Protein AF-A0A9D1ZC44-F1 (afdb_monomer)

Structure (mmCIF, N/CA/C/O backbone):
data_AF-A0A9D1ZC44-F1
#
_entry.id   AF-A0A9D1ZC44-F1
#
loop_
_atom_site.group_PDB
_atom_site.id
_atom_site.type_symbol
_atom_site.label_atom_id
_atom_site.label_alt_id
_atom_site.label_comp_id
_atom_site.label_asym_id
_atom_site.label_entity_id
_atom_site.label_seq_id
_atom_site.pdbx_PDB_ins_code
_atom_site.Cartn_x
_atom_site.Cartn_y
_atom_site.Cartn_z
_atom_site.occupancy
_atom_site.B_iso_or_equiv
_atom_site.auth_seq_id
_atom_site.auth_comp_id
_atom_site.auth_asym_id
_atom_site.auth_atom_id
_atom_site.pdbx_PDB_model_num
ATOM 1 N N . MET A 1 1 ? -9.351 -34.880 -20.993 1.00 79.56 1 MET A N 1
ATOM 2 C CA . MET A 1 1 ? -8.544 -33.933 -20.160 1.00 79.56 1 MET A CA 1
ATOM 3 C C . MET A 1 1 ? -7.163 -33.807 -20.804 1.00 79.56 1 MET A C 1
ATOM 5 O O . MET A 1 1 ? -6.711 -34.788 -21.368 1.00 79.56 1 MET A O 1
ATOM 9 N N . TYR A 1 2 ? -6.476 -32.658 -20.773 1.00 88.94 2 TYR A N 1
ATOM 10 C CA . TYR A 1 2 ? -5.166 -32.520 -21.441 1.00 88.94 2 TYR A CA 1
ATOM 11 C C . TYR A 1 2 ? -4.009 -32.463 -20.439 1.00 88.94 2 TYR A C 1
ATOM 13 O O . TYR A 1 2 ? -4.065 -31.714 -19.465 1.00 88.94 2 TYR A O 1
ATOM 21 N N . LYS A 1 3 ? -2.940 -33.225 -20.696 1.00 92.38 3 LYS A N 1
ATOM 22 C CA . LYS A 1 3 ? -1.699 -33.232 -19.908 1.00 92.38 3 LYS A CA 1
ATOM 23 C C . LYS A 1 3 ? -0.533 -32.719 -20.749 1.00 92.38 3 LYS A C 1
ATOM 25 O O . LYS A 1 3 ? -0.271 -33.252 -21.821 1.00 92.38 3 LYS A O 1
ATOM 30 N N . VAL A 1 4 ? 0.198 -31.719 -20.262 1.00 93.06 4 VAL A N 1
ATOM 31 C CA . VAL A 1 4 ? 1.414 -31.226 -20.932 1.00 93.06 4 VAL A CA 1
ATOM 32 C C . VAL A 1 4 ? 2.517 -32.283 -20.851 1.00 93.06 4 VAL A C 1
ATOM 34 O O . VAL A 1 4 ? 2.802 -32.794 -19.769 1.00 93.06 4 VAL A O 1
ATOM 37 N N . VAL A 1 5 ? 3.113 -32.616 -21.998 1.00 93.56 5 VAL A N 1
ATOM 38 C CA . VAL A 1 5 ? 4.186 -33.618 -22.127 1.00 93.56 5 VAL A CA 1
ATOM 39 C C . VAL A 1 5 ? 5.537 -32.938 -22.308 1.00 93.56 5 VAL A C 1
ATOM 41 O O . VAL A 1 5 ? 6.498 -33.291 -21.638 1.00 93.56 5 VAL A O 1
ATOM 44 N N . CYS A 1 6 ? 5.596 -31.928 -23.174 1.00 93.31 6 CYS A N 1
ATOM 45 C CA . CYS A 1 6 ? 6.798 -31.145 -23.424 1.00 93.31 6 CYS A CA 1
ATOM 46 C C . CYS A 1 6 ? 6.420 -29.667 -23.536 1.00 93.31 6 CYS A C 1
ATOM 48 O O . CYS A 1 6 ? 5.380 -29.334 -24.112 1.00 93.31 6 CYS A O 1
ATOM 50 N N . ARG A 1 7 ? 7.244 -28.778 -22.977 1.00 94.25 7 ARG A N 1
ATOM 51 C CA . ARG A 1 7 ? 7.040 -27.331 -23.052 1.00 94.25 7 ARG A CA 1
ATOM 52 C C . ARG A 1 7 ? 8.376 -26.603 -23.145 1.00 94.25 7 ARG A C 1
ATOM 54 O O . ARG A 1 7 ? 9.274 -26.847 -22.344 1.00 94.25 7 ARG A O 1
ATOM 61 N N . LYS A 1 8 ? 8.452 -25.678 -24.096 1.00 94.12 8 LYS A N 1
ATOM 62 C CA . LYS A 1 8 ? 9.508 -24.685 -24.269 1.00 94.12 8 LYS A CA 1
ATOM 63 C C . LYS A 1 8 ? 8.918 -23.291 -24.113 1.00 94.12 8 LYS A C 1
ATOM 65 O O . LYS A 1 8 ? 7.892 -22.979 -24.716 1.00 94.12 8 LYS A O 1
ATOM 70 N N . ASP A 1 9 ? 9.547 -22.464 -23.290 1.00 91.62 9 ASP A N 1
ATOM 71 C CA . ASP A 1 9 ? 9.059 -21.128 -22.944 1.00 91.62 9 ASP A CA 1
ATOM 72 C C . ASP A 1 9 ? 10.204 -20.118 -23.032 1.00 91.62 9 ASP A C 1
ATOM 74 O O . ASP A 1 9 ? 11.248 -20.282 -22.399 1.00 91.62 9 ASP A O 1
ATOM 78 N N . ALA A 1 10 ? 10.021 -19.071 -23.835 1.00 86.56 10 ALA A N 1
ATOM 79 C CA . ALA A 1 10 ? 11.028 -18.040 -24.057 1.00 86.56 10 ALA A CA 1
ATOM 80 C C . ALA A 1 10 ? 11.369 -17.250 -22.781 1.00 86.56 10 ALA A C 1
ATOM 82 O O . ALA A 1 10 ? 12.441 -16.647 -22.714 1.00 86.56 10 ALA A O 1
ATOM 83 N N . ALA A 1 11 ? 10.492 -17.254 -21.771 1.00 81.50 11 ALA A N 1
ATOM 84 C CA . ALA A 1 11 ? 10.757 -16.636 -20.475 1.00 81.50 11 ALA A CA 1
ATOM 85 C C . ALA A 1 11 ? 11.584 -17.531 -19.530 1.00 81.50 11 ALA A C 1
ATOM 87 O O . ALA A 1 11 ? 12.124 -17.029 -18.543 1.00 81.50 11 ALA A O 1
ATOM 88 N N . VAL A 1 12 ? 11.707 -18.836 -19.812 1.00 82.00 12 VAL A N 1
ATOM 89 C CA . VAL A 1 12 ? 12.347 -19.814 -18.921 1.00 82.00 12 VAL A CA 1
ATOM 90 C C . VAL A 1 12 ? 13.758 -20.158 -19.395 1.00 82.00 12 VAL A C 1
ATOM 92 O O . VAL A 1 12 ? 14.003 -20.598 -20.521 1.00 82.00 12 VAL A O 1
ATOM 95 N N . GLN A 1 13 ? 14.724 -19.999 -18.492 1.00 70.06 13 GLN A N 1
ATOM 96 C CA . GLN A 1 13 ? 16.124 -20.297 -18.766 1.00 70.06 13 GLN A CA 1
ATOM 97 C C . GLN A 1 13 ? 16.342 -21.790 -19.072 1.00 70.06 13 GLN A C 1
ATOM 99 O O . GLN A 1 13 ? 15.927 -22.654 -18.311 1.00 70.06 13 GLN A O 1
ATOM 104 N N . GLY A 1 14 ? 17.039 -22.088 -20.175 1.00 75.69 14 GLY A N 1
ATOM 105 C CA . GLY A 1 14 ? 17.366 -23.465 -20.586 1.00 75.69 14 GLY A CA 1
ATOM 106 C C . GLY A 1 14 ? 16.250 -24.193 -21.347 1.00 75.69 14 GLY A C 1
ATOM 107 O O . GLY A 1 14 ? 16.489 -25.275 -21.867 1.00 75.69 14 GLY A O 1
ATOM 108 N N . SER A 1 15 ? 15.071 -23.576 -21.467 1.00 83.00 15 SER A N 1
ATOM 109 C CA . SER A 1 15 ? 13.890 -24.118 -22.156 1.00 83.00 15 SER A CA 1
ATOM 110 C C . SER A 1 15 ? 13.420 -23.213 -23.313 1.00 83.00 15 SER A C 1
ATOM 112 O O . SER A 1 15 ? 12.390 -23.456 -23.932 1.00 83.00 15 SER A O 1
ATOM 114 N N . ALA A 1 16 ? 14.170 -22.155 -23.635 1.00 86.94 16 ALA A N 1
ATOM 115 C CA . ALA A 1 16 ? 13.773 -21.189 -24.653 1.00 86.94 16 ALA A CA 1
ATOM 116 C C . ALA A 1 16 ? 13.763 -21.802 -26.072 1.00 86.94 16 ALA A C 1
ATOM 118 O O . ALA A 1 16 ? 14.741 -22.447 -26.467 1.00 86.94 16 ALA A O 1
ATOM 119 N N . PRO A 1 17 ? 12.707 -21.558 -26.873 1.00 92.38 17 PRO A N 1
ATOM 120 C CA . PRO A 1 17 ? 12.708 -21.880 -28.294 1.00 92.38 17 PRO A CA 1
ATOM 121 C C . PRO A 1 17 ? 13.888 -21.228 -29.025 1.00 92.38 17 PRO A C 1
ATOM 123 O O . PRO A 1 17 ? 14.288 -20.101 -28.718 1.00 92.38 17 PRO A O 1
ATOM 126 N N . ARG A 1 18 ? 14.437 -21.934 -30.017 1.00 91.88 18 ARG A N 1
ATOM 127 C CA . ARG A 1 18 ? 15.482 -21.380 -30.886 1.00 91.88 18 ARG A CA 1
ATOM 128 C C . ARG A 1 18 ? 14.878 -20.395 -31.888 1.00 91.88 18 ARG A C 1
ATOM 130 O O . ARG A 1 18 ? 13.711 -20.491 -32.256 1.00 91.88 18 ARG A O 1
ATOM 137 N N . TRP A 1 19 ? 15.699 -19.467 -32.347 1.00 92.94 19 TRP A N 1
ATOM 138 C CA . TRP A 1 19 ? 15.350 -18.404 -33.274 1.00 92.94 19 TRP A CA 1
ATOM 139 C C . TRP A 1 19 ? 16.518 -18.146 -34.225 1.00 92.94 19 TRP A C 1
ATOM 141 O O . TRP A 1 19 ? 17.682 -18.227 -33.838 1.00 92.94 19 TRP A O 1
ATOM 151 N N . GLU A 1 20 ? 16.212 -17.854 -35.482 1.00 92.62 20 GLU A N 1
ATOM 152 C CA . GLU A 1 20 ? 17.216 -17.480 -36.473 1.00 92.62 20 GLU A CA 1
ATOM 153 C C . GLU A 1 20 ? 17.344 -15.961 -36.537 1.00 92.62 20 GLU A C 1
ATOM 155 O O . GLU A 1 20 ? 16.341 -15.249 -36.590 1.00 92.62 20 GLU A O 1
ATOM 160 N N . GLN A 1 21 ? 18.581 -15.465 -36.549 1.00 89.88 21 GLN A N 1
ATOM 161 C CA . GLN A 1 21 ? 18.855 -14.035 -36.577 1.00 89.88 21 GLN A CA 1
ATOM 162 C C . GLN A 1 21 ? 18.161 -13.337 -37.752 1.00 89.88 21 GLN A C 1
ATOM 164 O O . GLN A 1 21 ? 18.339 -13.695 -38.912 1.00 89.88 21 GLN A O 1
ATOM 169 N N . GLY A 1 22 ? 17.379 -12.305 -37.432 1.00 88.69 22 GLY A N 1
ATOM 170 C CA . GLY A 1 22 ? 16.618 -11.528 -38.409 1.00 88.69 22 GLY A CA 1
ATOM 171 C C . GLY A 1 22 ? 15.253 -12.120 -38.767 1.00 88.69 22 GLY A C 1
ATOM 172 O O . GLY A 1 22 ? 14.518 -11.479 -39.513 1.00 88.69 22 GLY A O 1
ATOM 173 N N . CYS A 1 23 ? 14.875 -13.285 -38.224 1.00 94.44 23 CYS A N 1
ATOM 174 C CA . CYS A 1 23 ? 13.540 -13.839 -38.430 1.00 94.44 23 CYS A CA 1
ATOM 175 C C . CYS A 1 23 ? 12.464 -12.918 -37.812 1.00 94.44 23 CYS A C 1
ATOM 177 O O . CYS A 1 23 ? 12.518 -12.644 -36.607 1.00 94.44 23 CYS A O 1
ATOM 179 N N . PRO A 1 24 ? 11.453 -12.472 -38.585 1.00 96.12 24 PRO A N 1
ATOM 180 C CA . PRO A 1 24 ? 10.388 -11.598 -38.083 1.00 96.12 24 PRO A CA 1
ATOM 181 C C . PRO A 1 24 ? 9.487 -12.239 -37.017 1.00 96.12 24 PRO A C 1
ATOM 183 O O . PRO A 1 24 ? 8.773 -11.526 -36.312 1.00 96.12 24 PRO A O 1
ATOM 186 N N . LEU A 1 25 ? 9.507 -13.570 -36.894 1.00 95.75 25 LEU A N 1
ATOM 187 C CA . LEU A 1 25 ? 8.715 -14.326 -35.928 1.00 95.75 25 LEU A CA 1
ATOM 188 C C . LEU A 1 25 ? 9.567 -14.819 -34.763 1.00 95.75 25 LEU A C 1
ATOM 190 O O . LEU A 1 25 ? 10.586 -15.480 -34.951 1.00 95.75 25 LEU A O 1
ATOM 194 N N . GLN A 1 26 ? 9.085 -14.577 -33.550 1.00 95.44 26 GLN A N 1
ATOM 195 C CA . GLN A 1 26 ? 9.601 -15.184 -32.331 1.00 95.44 26 GLN A CA 1
ATOM 196 C C . GLN A 1 26 ? 8.598 -16.201 -31.795 1.00 95.44 26 GLN A C 1
ATOM 198 O O . GLN A 1 26 ? 7.435 -15.876 -31.575 1.00 95.44 26 GLN A O 1
ATOM 203 N N . ILE A 1 27 ? 9.061 -17.409 -31.492 1.00 95.56 27 ILE A N 1
ATOM 204 C CA . ILE A 1 27 ? 8.258 -18.403 -30.778 1.00 95.56 27 ILE A CA 1
ATOM 205 C C . ILE A 1 27 ? 8.350 -18.083 -29.286 1.00 95.56 27 ILE A C 1
ATOM 207 O O . ILE A 1 27 ? 9.430 -18.141 -28.700 1.00 95.56 27 ILE A O 1
ATOM 211 N N . GLN A 1 28 ? 7.228 -17.692 -28.683 1.00 93.81 28 GLN A N 1
ATOM 212 C CA . GLN A 1 28 ? 7.158 -17.369 -27.258 1.00 93.81 28 GLN A CA 1
ATOM 213 C C . GLN A 1 28 ? 6.969 -18.627 -26.416 1.00 93.81 28 GLN A C 1
ATOM 215 O O . GLN A 1 28 ? 7.648 -18.805 -25.410 1.00 93.81 28 GLN A O 1
ATOM 220 N N . ILE A 1 29 ? 6.047 -19.492 -26.834 1.00 95.12 29 ILE A N 1
ATOM 221 C CA . ILE A 1 29 ? 5.723 -20.744 -26.152 1.00 95.12 29 ILE A CA 1
ATOM 222 C C . ILE A 1 29 ? 5.579 -21.818 -27.222 1.00 95.12 29 ILE A C 1
ATOM 224 O O . ILE A 1 29 ? 4.944 -21.585 -28.247 1.00 95.12 29 ILE A O 1
ATOM 228 N N . LEU A 1 30 ? 6.139 -22.991 -26.969 1.00 96.19 30 LEU A N 1
ATOM 229 C CA . LEU A 1 30 ? 5.923 -24.206 -27.742 1.00 96.19 30 LEU A CA 1
ATOM 230 C C . LEU A 1 30 ? 5.567 -25.320 -26.765 1.00 96.19 30 LEU A C 1
ATOM 232 O O . LEU A 1 30 ? 6.255 -25.519 -25.768 1.00 96.19 30 LEU A O 1
ATOM 236 N N . GLN A 1 31 ? 4.484 -26.034 -27.026 1.00 95.62 31 GLN A N 1
ATOM 237 C CA . GLN A 1 31 ? 3.961 -27.047 -26.128 1.00 95.62 31 GLN A CA 1
ATOM 238 C C . GLN A 1 31 ? 3.427 -28.236 -26.915 1.00 95.62 31 GLN A C 1
ATOM 240 O O . GLN A 1 31 ? 2.758 -28.067 -27.931 1.00 95.6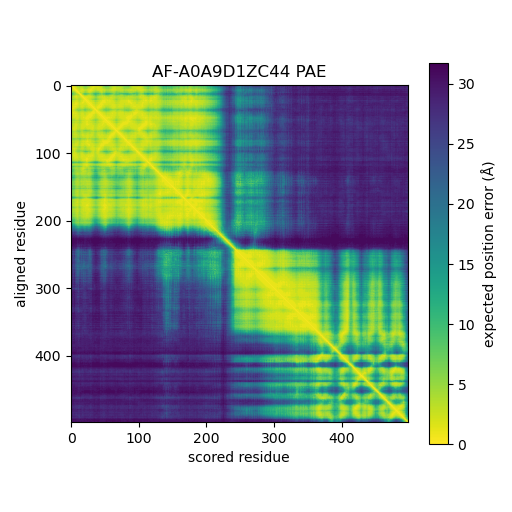2 31 GLN A O 1
ATOM 245 N N . ILE A 1 32 ? 3.664 -29.434 -26.389 1.00 96.00 32 ILE A N 1
ATOM 246 C CA . ILE A 1 32 ? 2.941 -30.639 -26.776 1.00 96.00 32 ILE A CA 1
ATOM 247 C C . ILE A 1 32 ? 2.113 -31.098 -25.584 1.00 96.00 32 ILE A C 1
ATOM 249 O O . ILE A 1 32 ? 2.640 -31.322 -24.489 1.00 96.00 32 ILE A O 1
ATOM 253 N N . SER A 1 33 ? 0.808 -31.226 -25.796 1.00 95.50 33 SER A N 1
ATOM 254 C CA . SER A 1 33 ? -0.135 -31.770 -24.824 1.00 95.50 33 SER A CA 1
ATOM 255 C C . SER A 1 33 ? -0.698 -33.103 -25.310 1.00 95.50 33 SER A C 1
ATOM 257 O O . SER A 1 33 ? -0.796 -33.348 -26.506 1.00 95.50 33 SER A O 1
ATOM 259 N N . ARG A 1 34 ? -1.033 -33.986 -24.372 1.00 95.81 34 ARG A N 1
ATOM 260 C CA . ARG A 1 34 ? -1.673 -35.277 -24.617 1.00 95.81 34 ARG A CA 1
ATOM 261 C C . ARG A 1 34 ? -3.100 -35.232 -24.107 1.00 95.81 34 ARG A C 1
ATOM 263 O O . ARG A 1 34 ? -3.305 -34.906 -22.936 1.00 95.81 34 ARG A O 1
ATOM 270 N N . ASP A 1 35 ? -4.055 -35.612 -24.938 1.00 94.62 35 ASP A N 1
ATOM 271 C CA . ASP A 1 35 ? -5.395 -35.934 -24.462 1.00 94.62 35 ASP A CA 1
ATOM 272 C C . ASP A 1 35 ? -5.370 -37.266 -23.699 1.00 94.62 35 ASP A C 1
ATOM 274 O O . ASP A 1 35 ? -4.924 -38.294 -24.208 1.00 94.62 35 ASP A O 1
ATOM 278 N N . THR A 1 36 ? -5.822 -37.249 -22.450 1.00 91.69 36 THR A N 1
ATOM 279 C CA . THR A 1 36 ? -5.801 -38.408 -21.555 1.00 91.69 36 THR A CA 1
ATOM 280 C C . THR A 1 36 ? -6.753 -39.521 -21.975 1.00 91.69 36 THR A C 1
ATOM 282 O O . THR A 1 36 ? -6.546 -40.656 -21.561 1.00 91.69 36 THR A O 1
ATOM 285 N N . GLU A 1 37 ? -7.788 -39.214 -22.757 1.00 92.12 37 GLU A N 1
ATOM 286 C CA . GLU A 1 37 ? -8.777 -40.204 -23.196 1.00 92.12 37 GLU A CA 1
ATOM 287 C C . GLU A 1 37 ? -8.337 -40.878 -24.496 1.00 92.12 37 GLU A C 1
ATOM 289 O O . GLU A 1 37 ? -8.193 -42.099 -24.554 1.00 92.12 37 GLU A O 1
ATOM 294 N N . SER A 1 38 ? -8.047 -40.089 -25.534 1.00 92.31 38 SER A N 1
ATOM 295 C CA . SER A 1 38 ? -7.648 -40.625 -26.841 1.00 92.31 38 SER A CA 1
ATOM 296 C C . SER A 1 38 ? -6.164 -41.011 -26.937 1.00 92.31 38 SER A C 1
ATOM 298 O O . SER A 1 38 ? -5.780 -41.757 -27.848 1.00 92.31 38 SER A O 1
ATOM 300 N N . SER A 1 39 ? -5.322 -40.532 -26.011 1.00 91.75 39 SER A N 1
ATOM 301 C CA . SER A 1 39 ? -3.849 -40.564 -26.086 1.00 91.75 39 SER A CA 1
ATOM 302 C C . SER A 1 39 ? -3.255 -39.818 -27.289 1.00 91.75 39 SER A C 1
ATOM 304 O O . SER A 1 39 ? -2.084 -40.020 -27.619 1.00 91.75 39 SER A O 1
ATOM 306 N N . GLU A 1 40 ? -4.041 -38.969 -27.950 1.00 95.56 40 GLU A N 1
ATOM 307 C CA . GLU A 1 40 ? -3.595 -38.128 -29.060 1.00 95.56 40 GLU A CA 1
ATOM 308 C C . GLU A 1 40 ? -2.759 -36.945 -28.558 1.00 95.56 40 GLU A C 1
ATOM 310 O O . GLU A 1 40 ? -3.017 -36.378 -27.493 1.00 95.56 40 GLU A O 1
ATOM 315 N N . LEU A 1 41 ? -1.714 -36.611 -29.310 1.00 95.56 41 LEU A N 1
ATOM 316 C CA . LEU A 1 41 ? -0.796 -35.518 -29.031 1.00 95.56 41 LEU A CA 1
ATOM 317 C C . LEU A 1 41 ? -1.141 -34.306 -29.894 1.00 95.56 41 LEU A C 1
ATOM 319 O O . LEU A 1 41 ? -1.368 -34.428 -31.098 1.00 95.56 41 LEU A O 1
ATOM 323 N N . PHE A 1 42 ? -1.094 -33.128 -29.284 1.00 95.56 42 PHE A N 1
ATOM 324 C CA . PHE A 1 42 ? -1.375 -31.855 -29.930 1.00 95.56 42 PHE A CA 1
ATOM 325 C C . PHE A 1 42 ? -0.214 -30.887 -29.739 1.00 95.56 42 PHE A C 1
ATOM 327 O O . PHE A 1 42 ? 0.154 -30.559 -28.608 1.00 95.56 42 PHE A O 1
ATOM 334 N N . LEU A 1 43 ? 0.332 -30.399 -30.851 1.00 96.25 43 LEU A N 1
ATOM 335 C CA . LEU A 1 43 ? 1.289 -29.302 -30.876 1.00 96.25 43 LEU A CA 1
ATOM 336 C C . LEU A 1 43 ? 0.544 -27.971 -30.813 1.00 96.25 43 LEU A C 1
ATOM 338 O O . LEU A 1 43 ? -0.377 -27.712 -31.587 1.00 96.25 43 LEU A O 1
ATOM 342 N N . GLN A 1 44 ? 0.974 -27.117 -29.896 1.00 95.81 44 GLN A N 1
ATOM 343 C CA . GLN A 1 44 ? 0.444 -25.782 -29.662 1.00 95.81 44 GLN A CA 1
ATOM 344 C C . GLN A 1 44 ? 1.623 -24.819 -29.560 1.00 95.81 44 GLN A C 1
ATOM 346 O O . GLN A 1 44 ? 2.628 -25.127 -28.917 1.00 95.81 44 GLN A O 1
ATOM 351 N N . ALA A 1 45 ? 1.517 -23.643 -30.166 1.00 96.44 45 ALA A N 1
ATOM 352 C CA . ALA A 1 45 ? 2.548 -22.625 -30.026 1.00 96.44 45 ALA A CA 1
ATOM 353 C C . ALA A 1 45 ? 1.942 -21.228 -29.988 1.00 96.44 45 ALA A C 1
ATOM 355 O O . ALA A 1 45 ? 0.937 -20.968 -30.640 1.00 96.44 45 ALA A O 1
ATOM 356 N N . ARG A 1 46 ? 2.601 -20.333 -29.258 1.00 97.12 46 ARG A N 1
ATOM 357 C CA . ARG A 1 46 ? 2.359 -18.894 -29.302 1.00 97.12 46 ARG A CA 1
ATOM 358 C C . ARG A 1 46 ? 3.527 -18.237 -30.002 1.00 97.12 46 ARG A C 1
ATOM 360 O O . ARG A 1 46 ? 4.669 -18.378 -29.555 1.00 97.12 46 ARG A O 1
ATOM 367 N N . ILE A 1 47 ? 3.247 -17.495 -31.059 1.00 96.62 47 ILE A N 1
ATOM 368 C CA . ILE A 1 47 ? 4.247 -16.740 -31.810 1.00 96.62 47 ILE A CA 1
ATOM 369 C C . ILE A 1 47 ? 4.001 -15.240 -31.656 1.00 96.62 47 ILE A C 1
ATOM 371 O O . ILE A 1 47 ? 2.879 -14.807 -31.412 1.00 96.62 47 ILE A O 1
ATOM 375 N N . ARG A 1 48 ? 5.060 -14.445 -31.791 1.00 97.00 48 ARG A N 1
ATOM 376 C CA . ARG A 1 48 ? 5.021 -12.982 -31.809 1.00 97.00 48 ARG A CA 1
ATOM 377 C C . ARG A 1 48 ? 5.654 -12.469 -33.089 1.00 97.00 48 ARG A C 1
ATOM 379 O O . ARG A 1 48 ? 6.757 -12.893 -33.439 1.00 97.00 48 ARG A O 1
ATOM 386 N N . ASN A 1 49 ? 5.011 -11.498 -33.720 1.00 97.38 49 ASN A N 1
ATOM 387 C CA . ASN A 1 49 ? 5.642 -10.680 -34.743 1.00 97.38 49 ASN A CA 1
ATOM 388 C C . ASN A 1 49 ? 6.563 -9.652 -34.071 1.00 97.38 49 ASN A C 1
ATOM 390 O O . ASN A 1 49 ? 6.099 -8.691 -33.464 1.00 97.38 49 ASN A O 1
ATOM 394 N N . ILE A 1 50 ? 7.876 -9.856 -34.152 1.00 96.50 50 ILE A N 1
ATOM 395 C CA . ILE A 1 50 ? 8.877 -8.964 -33.542 1.00 96.50 50 ILE A CA 1
ATOM 396 C C . ILE A 1 50 ? 9.393 -7.893 -34.509 1.00 96.50 50 ILE A C 1
ATOM 398 O O . ILE A 1 50 ? 10.336 -7.165 -34.182 1.00 96.50 50 ILE A O 1
ATOM 402 N N . SER A 1 51 ? 8.790 -7.791 -35.693 1.00 95.94 51 SER A N 1
ATOM 403 C CA . SER A 1 51 ? 9.159 -6.832 -36.732 1.00 95.94 51 SER A CA 1
ATOM 404 C C . SER A 1 51 ? 8.241 -5.608 -36.770 1.00 95.94 51 SER A C 1
ATOM 406 O O . SER A 1 51 ? 7.297 -5.502 -35.988 1.00 95.94 51 SER A O 1
ATOM 408 N N . ASP A 1 52 ? 8.530 -4.654 -37.651 1.00 94.69 52 ASP A N 1
ATOM 409 C CA . ASP A 1 52 ? 7.758 -3.427 -37.875 1.00 94.69 52 ASP A CA 1
ATOM 410 C C . ASP A 1 52 ? 6.679 -3.548 -38.968 1.00 94.69 52 ASP A C 1
ATOM 412 O O . ASP A 1 52 ? 6.009 -2.559 -39.257 1.00 94.69 52 ASP A O 1
ATOM 416 N N . ARG A 1 53 ? 6.497 -4.733 -39.565 1.00 95.94 53 ARG A N 1
ATOM 417 C CA . ARG A 1 53 ? 5.532 -4.972 -40.648 1.00 95.94 53 ARG A CA 1
ATOM 418 C C . ARG A 1 53 ? 4.595 -6.118 -40.323 1.00 95.94 53 ARG A C 1
ATOM 420 O O . ARG A 1 53 ? 5.001 -7.091 -39.686 1.00 95.94 53 ARG A O 1
ATOM 427 N N . ASP A 1 54 ? 3.379 -6.031 -40.837 1.00 96.50 54 ASP A N 1
ATOM 428 C CA . ASP A 1 54 ? 2.386 -7.092 -40.719 1.00 96.50 54 ASP A CA 1
ATOM 429 C C . ASP A 1 54 ? 2.841 -8.342 -41.479 1.00 96.50 54 ASP A C 1
ATOM 431 O O . ASP A 1 54 ? 3.499 -8.265 -42.524 1.00 96.50 54 ASP A O 1
ATOM 435 N N . ILE A 1 55 ? 2.529 -9.502 -40.913 1.00 97.88 55 ILE A N 1
ATOM 436 C CA . ILE A 1 55 ? 2.865 -10.799 -41.487 1.00 97.88 55 ILE A CA 1
ATOM 437 C C . ILE A 1 55 ? 1.601 -11.374 -42.114 1.00 97.88 55 ILE A C 1
ATOM 439 O O . ILE A 1 55 ? 0.664 -11.732 -41.404 1.00 97.88 55 ILE A O 1
ATOM 443 N N . ALA A 1 56 ? 1.607 -11.482 -43.441 1.00 97.00 56 ALA A N 1
ATOM 444 C CA . ALA A 1 56 ? 0.485 -12.020 -44.206 1.00 97.00 56 ALA A CA 1
ATOM 445 C C . ALA A 1 56 ? 0.469 -13.553 -44.179 1.00 97.00 56 ALA A C 1
ATOM 447 O O . ALA A 1 56 ? -0.580 -14.157 -44.028 1.00 97.00 56 ALA A O 1
ATOM 448 N N . ALA A 1 57 ? 1.643 -14.184 -44.265 1.00 97.00 57 ALA A N 1
ATOM 449 C CA . ALA A 1 57 ? 1.773 -15.636 -44.304 1.00 97.00 57 ALA A CA 1
ATOM 450 C C . ALA A 1 57 ? 3.097 -16.093 -43.692 1.00 97.00 57 ALA A C 1
ATOM 452 O O . ALA A 1 57 ? 4.099 -15.369 -43.710 1.00 97.00 57 ALA A O 1
ATOM 453 N N . TYR A 1 58 ? 3.143 -17.323 -43.191 1.00 97.69 58 TYR A N 1
ATOM 454 C CA . TYR A 1 58 ? 4.387 -17.948 -42.758 1.00 97.69 58 TYR A CA 1
ATOM 455 C C . TYR A 1 58 ? 4.341 -19.470 -42.860 1.00 97.69 58 TYR A C 1
ATOM 457 O O . TYR A 1 58 ? 3.290 -20.110 -42.822 1.00 97.69 58 TYR A O 1
ATOM 465 N N . ARG A 1 59 ? 5.533 -20.057 -42.950 1.00 97.69 59 ARG A N 1
ATOM 466 C CA . ARG A 1 59 ? 5.739 -21.502 -42.933 1.00 97.69 59 ARG A CA 1
ATOM 467 C C . ARG A 1 59 ? 6.720 -21.862 -41.832 1.00 97.69 59 ARG A C 1
ATOM 469 O O . ARG A 1 59 ? 7.821 -21.311 -41.785 1.00 97.69 59 ARG A O 1
ATOM 476 N N . LEU A 1 60 ? 6.326 -22.788 -40.970 1.00 96.81 60 LEU A N 1
ATOM 477 C CA . LEU A 1 60 ? 7.125 -23.314 -39.870 1.00 96.81 60 LEU A CA 1
ATOM 478 C C . LEU A 1 60 ? 7.344 -24.817 -40.053 1.00 96.81 60 LEU A C 1
ATOM 480 O O . LEU A 1 60 ? 6.513 -25.511 -40.643 1.00 96.81 60 LEU A O 1
ATOM 484 N N . THR A 1 61 ? 8.427 -25.317 -39.477 1.00 95.81 61 THR A N 1
ATOM 485 C CA . THR A 1 61 ? 8.692 -26.747 -39.334 1.00 95.81 61 THR A CA 1
ATOM 486 C C . THR A 1 61 ? 8.769 -27.085 -37.860 1.00 95.81 61 THR A C 1
ATOM 488 O O . THR A 1 61 ? 9.558 -26.484 -37.129 1.00 95.81 61 THR A O 1
ATOM 491 N N . ALA A 1 62 ? 7.947 -28.040 -37.440 1.00 95.94 62 ALA A N 1
ATOM 492 C CA . ALA A 1 62 ? 8.016 -28.660 -36.132 1.00 95.94 62 ALA A CA 1
ATOM 493 C C . ALA A 1 62 ? 8.733 -30.008 -36.243 1.00 95.94 62 ALA A C 1
ATOM 495 O O . ALA A 1 62 ? 8.307 -30.865 -37.012 1.00 95.94 62 ALA A O 1
ATOM 496 N N . GLU A 1 63 ? 9.790 -30.197 -35.468 1.00 95.56 63 GLU A N 1
ATOM 497 C CA . GLU A 1 63 ? 10.454 -31.482 -35.268 1.00 95.56 63 GLU A CA 1
ATOM 498 C C . GLU A 1 63 ? 10.076 -32.003 -33.876 1.00 95.56 63 GLU A C 1
ATOM 500 O O . GLU A 1 63 ? 10.187 -31.281 -32.880 1.00 95.56 63 GLU A O 1
ATOM 505 N N . ILE A 1 64 ? 9.590 -33.239 -33.802 1.00 95.31 64 ILE A N 1
ATOM 506 C CA . ILE A 1 64 ? 9.223 -33.914 -32.556 1.00 95.31 64 ILE A CA 1
ATOM 507 C C . ILE A 1 64 ? 10.166 -35.089 -32.385 1.00 95.31 64 ILE A C 1
ATOM 509 O O . ILE A 1 64 ? 10.239 -35.951 -33.253 1.00 95.31 64 ILE A O 1
ATOM 513 N N . THR A 1 65 ? 10.897 -35.104 -31.275 1.00 95.50 65 THR A N 1
ATOM 514 C CA . THR A 1 65 ? 11.785 -36.209 -30.916 1.00 95.50 65 THR A CA 1
ATOM 515 C C . THR A 1 65 ? 11.070 -37.100 -29.907 1.00 95.50 65 THR A C 1
ATOM 517 O O . THR A 1 65 ? 10.581 -36.623 -28.878 1.00 95.50 65 THR A O 1
ATOM 520 N N . HIS A 1 66 ? 10.992 -38.391 -30.210 1.00 93.00 66 HIS A N 1
ATOM 521 C CA . HIS A 1 66 ? 10.412 -39.408 -29.337 1.00 93.00 66 HIS A CA 1
ATOM 522 C C . HIS A 1 66 ? 11.453 -39.935 -28.337 1.00 93.00 66 HIS A C 1
ATOM 524 O O . HIS A 1 66 ? 12.645 -39.632 -28.433 1.00 93.00 66 HIS A O 1
ATOM 530 N N . ASP A 1 67 ? 11.027 -40.719 -27.345 1.00 90.38 67 ASP A N 1
ATOM 531 C CA . ASP A 1 67 ? 11.946 -41.248 -26.318 1.00 90.38 67 ASP A CA 1
ATOM 532 C C . ASP A 1 67 ? 12.978 -42.238 -26.887 1.00 90.38 67 ASP A C 1
ATOM 534 O O . ASP A 1 67 ? 14.044 -42.433 -26.305 1.00 90.38 67 ASP A O 1
ATOM 538 N N . ASP A 1 68 ? 12.689 -42.845 -28.039 1.00 91.62 68 ASP A N 1
ATOM 539 C CA . ASP A 1 68 ? 13.593 -43.739 -28.771 1.00 91.62 68 ASP A CA 1
ATOM 540 C C . ASP A 1 68 ? 14.558 -42.996 -29.719 1.00 91.62 68 ASP A C 1
ATOM 542 O O . ASP A 1 68 ? 15.320 -43.627 -30.453 1.00 91.62 68 ASP A O 1
ATOM 546 N N . ASN A 1 69 ? 14.562 -41.657 -29.677 1.00 90.31 69 ASN A N 1
ATOM 547 C CA . ASN A 1 69 ? 15.298 -40.748 -30.563 1.00 90.31 69 ASN A CA 1
ATOM 548 C C . ASN A 1 69 ? 14.859 -40.762 -32.038 1.00 90.31 69 ASN A C 1
ATOM 550 O O . ASN A 1 69 ? 15.534 -40.147 -32.872 1.00 90.31 69 ASN A O 1
ATOM 554 N N . THR A 1 70 ? 13.743 -41.408 -32.385 1.00 92.75 70 THR A N 1
ATOM 555 C CA . THR A 1 70 ? 13.118 -41.192 -33.695 1.00 92.75 70 THR A CA 1
ATOM 556 C C . THR A 1 70 ? 12.541 -39.780 -33.774 1.00 92.75 70 THR A C 1
ATOM 558 O O . THR A 1 70 ? 12.253 -39.145 -32.752 1.00 92.75 70 THR A O 1
ATOM 561 N N . LYS A 1 71 ? 12.439 -39.249 -34.996 1.00 93.75 71 LYS A N 1
ATOM 562 C CA . LYS A 1 71 ? 12.036 -37.865 -35.242 1.00 93.75 71 LYS A CA 1
ATOM 563 C C . LYS A 1 71 ? 10.949 -37.784 -36.294 1.00 93.75 71 LYS A C 1
ATOM 565 O O . LYS A 1 71 ? 11.178 -38.179 -37.436 1.00 93.75 71 LYS A O 1
ATOM 570 N N . ASP A 1 72 ? 9.841 -37.162 -35.923 1.00 93.75 72 ASP A N 1
ATOM 571 C CA . ASP A 1 72 ? 8.772 -36.798 -36.842 1.00 93.75 72 ASP A CA 1
ATOM 572 C C . ASP A 1 72 ? 8.850 -35.310 -37.181 1.00 93.75 72 ASP A C 1
ATOM 574 O O . ASP A 1 72 ? 9.123 -34.461 -36.330 1.00 93.75 72 ASP A O 1
ATOM 578 N N . THR A 1 73 ? 8.615 -34.981 -38.451 1.00 94.75 73 THR A N 1
ATOM 579 C CA . THR A 1 73 ? 8.657 -33.603 -38.949 1.00 94.75 73 THR A CA 1
ATOM 580 C C . THR A 1 73 ? 7.301 -33.199 -39.507 1.00 94.75 73 THR A C 1
ATOM 582 O O . THR A 1 73 ? 6.769 -33.842 -40.411 1.00 94.75 73 THR A O 1
ATOM 585 N N . PHE A 1 74 ? 6.770 -32.082 -39.020 1.00 93.88 74 PHE A N 1
ATOM 586 C CA . PHE A 1 74 ? 5.491 -31.527 -39.440 1.00 93.88 74 PHE A CA 1
ATOM 587 C C . PHE A 1 74 ? 5.687 -30.125 -39.999 1.00 93.88 74 PHE A C 1
ATOM 589 O O . PHE A 1 74 ? 6.257 -29.251 -39.349 1.00 93.88 74 PHE A O 1
ATOM 596 N N . VAL A 1 75 ? 5.156 -29.882 -41.194 1.00 94.94 75 VAL A N 1
ATOM 597 C CA . VAL A 1 75 ? 5.113 -28.536 -41.772 1.00 94.94 75 VAL A CA 1
ATOM 598 C C . VAL A 1 75 ? 3.810 -27.863 -41.364 1.00 94.94 75 VAL A C 1
ATOM 600 O O . VAL A 1 75 ? 2.730 -28.458 -41.432 1.00 94.94 75 VAL A O 1
ATOM 603 N N . ILE A 1 76 ? 3.906 -26.622 -40.907 1.00 95.31 76 ILE A N 1
ATOM 604 C CA . ILE A 1 76 ? 2.773 -25.765 -40.571 1.00 95.31 76 ILE A CA 1
ATOM 605 C C . ILE A 1 76 ? 2.823 -24.587 -41.530 1.00 95.31 76 ILE A C 1
ATOM 607 O O . ILE A 1 76 ? 3.791 -23.833 -41.539 1.00 95.31 76 ILE A O 1
ATOM 611 N N . GLU A 1 77 ? 1.793 -24.451 -42.350 1.00 95.69 77 GLU A N 1
ATOM 612 C CA . GLU A 1 77 ? 1.667 -23.374 -43.319 1.00 95.69 77 GLU A CA 1
ATOM 613 C C . GLU A 1 77 ? 0.415 -22.570 -42.994 1.00 95.69 77 GLU A C 1
ATOM 615 O O . GLU A 1 77 ? -0.671 -23.133 -42.861 1.00 95.69 77 GLU A O 1
ATOM 620 N N . VAL A 1 78 ? 0.599 -21.265 -42.824 1.00 95.25 78 VAL A N 1
ATOM 621 C CA . VAL A 1 78 ? -0.464 -20.305 -42.540 1.00 95.25 78 VAL A CA 1
ATOM 622 C C . VAL A 1 78 ? -0.408 -19.257 -43.640 1.00 95.25 78 VAL A C 1
ATOM 624 O O . VAL A 1 78 ? 0.589 -18.546 -43.755 1.00 95.25 78 VAL A O 1
ATOM 627 N N . LEU A 1 79 ? -1.443 -19.225 -44.481 1.00 92.56 79 LEU A N 1
ATOM 628 C CA . LEU A 1 79 ? -1.507 -18.371 -45.672 1.00 92.56 79 LEU A CA 1
ATOM 629 C C . LEU A 1 79 ? -2.188 -17.024 -45.408 1.00 92.56 79 LEU A C 1
ATOM 631 O O . LEU A 1 79 ? -1.808 -16.045 -46.035 1.00 92.56 79 LEU A O 1
ATOM 635 N N . ASP A 1 80 ? -3.118 -16.989 -44.450 1.00 91.19 80 ASP A N 1
ATOM 636 C CA . ASP A 1 80 ? -3.878 -15.801 -44.041 1.00 91.19 80 ASP A CA 1
ATOM 637 C C . ASP A 1 80 ? -3.620 -15.539 -42.551 1.00 91.19 80 ASP A C 1
ATOM 639 O O . ASP A 1 80 ? -4.484 -15.684 -41.686 1.00 91.19 80 ASP A O 1
ATOM 643 N N . ALA A 1 81 ? -2.354 -15.295 -42.219 1.00 92.81 81 ALA A N 1
ATOM 644 C CA . ALA A 1 81 ? -1.934 -15.071 -40.843 1.00 92.81 81 ALA A CA 1
ATOM 645 C C . ALA A 1 81 ? -2.462 -13.745 -40.290 1.00 92.81 81 ALA A C 1
ATOM 647 O O . ALA A 1 81 ? -2.743 -13.688 -39.091 1.00 92.81 81 ALA A O 1
ATOM 648 N N . ASP A 1 82 ? -2.523 -12.715 -41.146 1.00 93.81 82 ASP A N 1
ATOM 649 C CA . ASP A 1 82 ? -2.920 -11.334 -40.843 1.00 93.81 82 ASP A CA 1
ATOM 650 C C . ASP A 1 82 ? -2.394 -10.838 -39.488 1.00 93.81 82 ASP A C 1
ATOM 652 O O . ASP A 1 82 ? -3.109 -10.209 -38.713 1.00 93.81 82 ASP A O 1
ATOM 656 N N . LEU A 1 83 ? -1.134 -11.165 -39.172 1.00 96.69 83 LEU A N 1
ATOM 657 C CA . LEU A 1 83 ? -0.547 -10.954 -37.853 1.00 96.69 83 LEU A CA 1
ATOM 658 C C . LEU A 1 83 ? 0.108 -9.565 -37.775 1.00 96.69 83 LEU A C 1
ATOM 660 O O . LEU A 1 83 ? 1.197 -9.380 -38.345 1.00 96.69 83 LEU A O 1
ATOM 664 N N . PRO A 1 84 ? -0.480 -8.599 -37.040 1.00 97.31 84 PRO A N 1
ATOM 665 C CA . PRO A 1 84 ? 0.014 -7.230 -37.043 1.00 97.31 84 PRO A CA 1
ATOM 666 C C . PRO A 1 84 ? 1.390 -7.082 -36.388 1.00 97.31 84 PRO A C 1
ATOM 668 O O . PRO A 1 84 ? 1.819 -7.900 -35.564 1.00 97.31 84 PRO A O 1
ATOM 671 N N . ALA A 1 85 ? 2.098 -6.011 -36.736 1.00 96.31 85 ALA A N 1
ATOM 672 C CA . ALA A 1 85 ? 3.415 -5.698 -36.189 1.00 96.31 85 ALA A CA 1
ATOM 673 C C . ALA A 1 85 ? 3.415 -5.573 -34.650 1.00 96.31 85 ALA A C 1
ATOM 675 O O . ALA A 1 85 ? 2.923 -4.600 -34.084 1.00 96.31 85 ALA A O 1
ATOM 676 N N . GLY A 1 86 ? 4.103 -6.485 -33.961 1.00 95.44 86 GLY A N 1
ATOM 677 C CA . GLY A 1 86 ? 4.226 -6.498 -32.498 1.00 95.44 86 GLY A CA 1
ATOM 678 C C . GLY A 1 86 ? 3.263 -7.443 -31.779 1.00 95.44 86 GLY A C 1
ATOM 679 O O . GLY A 1 86 ? 3.501 -7.758 -30.609 1.00 95.44 86 GLY A O 1
ATOM 680 N N . GLU A 1 87 ? 2.233 -7.923 -32.473 1.00 97.12 87 GLU A N 1
ATOM 681 C CA . GLU A 1 87 ? 1.172 -8.750 -31.904 1.00 97.12 87 GLU A CA 1
ATOM 682 C C . GLU A 1 87 ? 1.553 -10.229 -31.796 1.00 97.12 87 GLU A C 1
ATOM 684 O O . GLU A 1 87 ? 2.561 -10.698 -32.345 1.00 97.12 87 GLU A O 1
ATOM 689 N N . THR A 1 88 ? 0.740 -10.967 -31.042 1.00 97.50 88 THR A N 1
ATOM 690 C CA . THR A 1 88 ? 0.882 -12.414 -30.852 1.00 97.50 88 THR A CA 1
ATOM 691 C C . THR A 1 88 ? -0.246 -13.193 -31.501 1.00 97.50 88 THR A C 1
ATOM 693 O O . THR A 1 88 ? -1.391 -12.756 -31.482 1.00 97.50 88 THR A O 1
ATOM 696 N N . GLN A 1 89 ? 0.070 -14.393 -31.981 1.00 96.50 89 GLN A N 1
ATOM 697 C CA . GLN A 1 89 ? -0.896 -15.350 -32.507 1.00 96.50 89 GLN A CA 1
ATOM 698 C C . GLN A 1 89 ? -0.692 -16.706 -31.838 1.00 96.50 89 GLN A C 1
ATOM 700 O O . GLN A 1 89 ? 0.438 -17.195 -31.738 1.00 96.50 89 GLN A O 1
ATOM 705 N N . ASP A 1 90 ? -1.789 -17.313 -31.396 1.00 96.50 90 ASP A N 1
ATOM 706 C CA . ASP A 1 90 ? -1.805 -18.702 -30.948 1.00 96.50 90 ASP A CA 1
ATOM 707 C C . ASP A 1 90 ? -2.098 -19.605 -32.150 1.00 96.50 90 ASP A C 1
ATOM 709 O O . ASP A 1 90 ? -3.089 -19.423 -32.858 1.00 96.50 90 ASP A O 1
ATOM 713 N N . LEU A 1 91 ? -1.224 -20.581 -32.393 1.00 93.69 91 LEU A N 1
ATOM 714 C CA . LEU A 1 91 ? -1.458 -21.612 -33.395 1.00 93.69 91 LEU A CA 1
ATOM 715 C C . LEU A 1 91 ? -2.535 -22.565 -32.885 1.00 93.69 91 LEU A C 1
ATOM 717 O O . LEU A 1 91 ? -2.445 -23.071 -31.760 1.00 93.69 91 LEU A O 1
ATOM 721 N N . SER A 1 92 ? -3.524 -22.851 -33.732 1.00 87.75 92 SER A N 1
ATOM 722 C CA . SER A 1 92 ? -4.536 -23.860 -33.428 1.00 87.75 92 SER A CA 1
ATOM 723 C C . SER A 1 92 ? -3.870 -25.207 -33.114 1.00 87.75 92 SER A C 1
ATOM 725 O O . SER A 1 92 ? -2.895 -25.565 -33.785 1.00 87.75 92 SER A O 1
ATOM 727 N N . PRO A 1 93 ? -4.377 -25.964 -32.120 1.00 92.50 93 PRO A N 1
ATOM 728 C CA . PRO A 1 93 ? -3.818 -27.261 -31.768 1.00 92.50 93 PRO A CA 1
ATOM 729 C C . PRO A 1 93 ? -3.736 -28.167 -32.995 1.00 92.50 93 PRO A C 1
ATOM 731 O O . PRO A 1 93 ? -4.750 -28.461 -33.630 1.00 92.50 93 PRO A O 1
ATOM 734 N N . LYS A 1 94 ? -2.525 -28.606 -33.334 1.00 93.25 94 LYS A N 1
ATOM 735 C CA . LYS A 1 94 ? -2.288 -29.490 -34.473 1.00 93.25 94 LYS A CA 1
ATOM 736 C C . LYS A 1 94 ? -2.040 -30.898 -33.965 1.00 93.25 94 LYS A C 1
ATOM 738 O O . LYS A 1 94 ? -1.107 -31.101 -33.192 1.00 93.25 94 LYS A O 1
ATOM 743 N N . SER A 1 95 ? -2.863 -31.853 -34.393 1.00 93.31 95 SER A N 1
ATOM 744 C CA . SER A 1 95 ? -2.619 -33.264 -34.089 1.00 93.31 95 SER A CA 1
ATOM 745 C C . SER A 1 95 ? -1.289 -33.704 -34.698 1.00 93.31 95 SER A C 1
ATOM 747 O O . SER A 1 95 ? -1.004 -33.425 -35.867 1.00 93.31 95 SER A O 1
ATOM 749 N N . VAL A 1 96 ? -0.477 -34.365 -33.880 1.00 93.19 96 VAL A N 1
ATOM 750 C CA . VAL A 1 96 ? 0.835 -34.914 -34.252 1.00 93.19 96 VAL A CA 1
ATOM 751 C C . VAL A 1 96 ? 0.900 -36.422 -33.996 1.00 93.19 96 VAL A C 1
ATOM 753 O O . VAL A 1 96 ? 1.975 -36.996 -33.869 1.00 93.19 96 VAL A O 1
ATOM 756 N N . GLY A 1 97 ? -0.263 -37.078 -33.932 1.00 90.88 97 GLY A N 1
ATOM 757 C CA . GLY A 1 97 ? -0.376 -38.524 -33.752 1.00 90.88 97 GLY A CA 1
ATOM 758 C C . GLY A 1 97 ? -0.343 -38.966 -32.289 1.00 90.88 97 GLY A C 1
ATOM 759 O O . GLY A 1 97 ? -0.776 -38.247 -31.391 1.00 90.88 97 GLY A O 1
ATOM 760 N N . LYS A 1 98 ? 0.123 -40.193 -32.040 1.00 91.75 98 LYS A N 1
ATOM 761 C CA . LYS A 1 98 ? 0.207 -40.802 -30.702 1.00 91.75 98 LYS A CA 1
ATOM 762 C C . LYS A 1 98 ? 1.639 -41.240 -30.425 1.00 91.75 98 LYS A C 1
ATOM 764 O O . LYS A 1 98 ? 2.335 -41.655 -31.342 1.00 91.75 98 LYS A O 1
ATOM 769 N N . GLY A 1 99 ? 2.053 -41.211 -29.160 1.00 88.56 99 GLY A N 1
ATOM 770 C CA . GLY A 1 99 ? 3.380 -41.677 -28.756 1.00 88.56 99 GLY A CA 1
ATOM 771 C C . GLY A 1 99 ? 3.908 -40.994 -27.498 1.00 88.56 99 GLY A C 1
ATOM 772 O O . GLY A 1 99 ? 3.165 -40.349 -26.743 1.00 88.56 99 GLY A O 1
ATOM 773 N N . THR A 1 100 ? 5.208 -41.144 -27.265 1.00 91.12 100 THR A N 1
ATOM 774 C CA . THR A 1 100 ? 5.951 -40.415 -26.231 1.00 91.12 100 THR A CA 1
ATOM 775 C C . THR A 1 100 ? 6.808 -39.323 -26.858 1.00 91.12 100 THR A C 1
ATOM 777 O O . THR A 1 100 ? 7.116 -39.395 -28.041 1.00 91.12 100 THR A O 1
ATOM 780 N N . VAL A 1 101 ? 7.123 -38.270 -26.107 1.00 93.69 101 VAL A N 1
ATOM 781 C CA . VAL A 1 101 ? 7.851 -37.103 -26.620 1.00 93.69 101 VAL A CA 1
ATOM 782 C C . VAL A 1 101 ? 8.904 -36.710 -25.601 1.00 93.69 101 VAL A C 1
ATOM 784 O O . VAL A 1 101 ? 8.553 -36.403 -24.461 1.00 93.69 101 VAL A O 1
ATOM 787 N N . SER A 1 102 ? 10.157 -36.672 -26.043 1.00 93.06 102 SER A N 1
ATOM 788 C CA . SER A 1 102 ? 11.310 -36.263 -25.243 1.00 93.06 102 SER A CA 1
ATOM 789 C C . SER A 1 102 ? 11.683 -34.800 -25.492 1.00 93.06 102 SER A C 1
ATOM 791 O O . SER A 1 102 ? 12.008 -34.081 -24.548 1.00 93.06 102 SER A O 1
ATOM 793 N N . ASP A 1 103 ? 11.572 -34.324 -26.737 1.00 93.50 103 ASP A N 1
ATOM 794 C CA . ASP A 1 103 ? 11.823 -32.927 -27.098 1.00 93.50 103 ASP A CA 1
ATOM 795 C C . ASP A 1 103 ? 10.998 -32.473 -28.311 1.00 93.50 103 ASP A C 1
ATOM 797 O O . ASP A 1 103 ? 10.524 -33.278 -29.115 1.00 93.50 103 ASP A O 1
ATOM 801 N N . THR A 1 104 ? 10.844 -31.159 -28.472 1.00 94.69 104 THR A N 1
ATOM 802 C CA . THR A 1 104 ? 10.257 -30.569 -29.679 1.00 94.69 104 THR A CA 1
ATOM 803 C C . THR A 1 104 ? 10.919 -29.256 -30.059 1.00 94.69 104 THR A C 1
ATOM 805 O O . THR A 1 104 ? 11.270 -28.441 -29.205 1.00 94.69 104 THR A O 1
ATOM 808 N N . GLU A 1 105 ? 11.082 -29.018 -31.354 1.00 94.56 105 GLU A N 1
ATOM 809 C CA . GLU A 1 105 ? 11.615 -27.773 -31.890 1.00 94.56 105 GLU A CA 1
ATOM 810 C C . GLU A 1 105 ? 10.698 -27.229 -32.973 1.00 94.56 105 GLU A C 1
ATOM 812 O O . GLU A 1 105 ? 10.218 -27.967 -33.822 1.00 94.56 105 GLU A O 1
ATOM 817 N N . LEU A 1 106 ? 10.473 -25.920 -32.950 1.00 95.31 106 LEU A N 1
ATOM 818 C CA . LEU A 1 106 ? 9.714 -25.207 -33.965 1.00 95.31 106 LEU A CA 1
ATOM 819 C C . LEU A 1 106 ? 10.631 -24.140 -34.552 1.00 95.31 106 LEU A C 1
ATOM 821 O O . LEU A 1 106 ? 11.294 -23.417 -33.808 1.00 95.31 106 LEU A O 1
ATOM 825 N N . VAL A 1 107 ? 10.709 -24.067 -35.876 1.00 94.62 107 VAL A N 1
ATOM 826 C CA . VAL A 1 107 ? 11.571 -23.116 -36.589 1.00 94.62 107 VAL A CA 1
ATOM 827 C C . VAL A 1 107 ? 10.825 -22.534 -37.783 1.00 94.62 107 VAL A C 1
ATOM 829 O O . VAL A 1 107 ? 10.023 -23.220 -38.414 1.00 94.62 107 VAL A O 1
ATOM 832 N N . ALA A 1 108 ? 11.067 -21.264 -38.096 1.00 96.25 108 ALA A N 1
ATOM 833 C CA . ALA A 1 108 ? 10.473 -20.623 -39.264 1.00 96.25 108 ALA A CA 1
ATOM 834 C C . ALA A 1 108 ? 11.287 -20.937 -40.524 1.00 96.25 108 ALA A C 1
ATOM 836 O O . ALA A 1 108 ? 12.504 -20.798 -40.520 1.00 96.25 108 ALA A O 1
ATOM 837 N N . LEU A 1 109 ? 10.610 -21.320 -41.607 1.00 96.25 109 LEU A N 1
ATOM 838 C CA . LEU A 1 109 ? 11.208 -21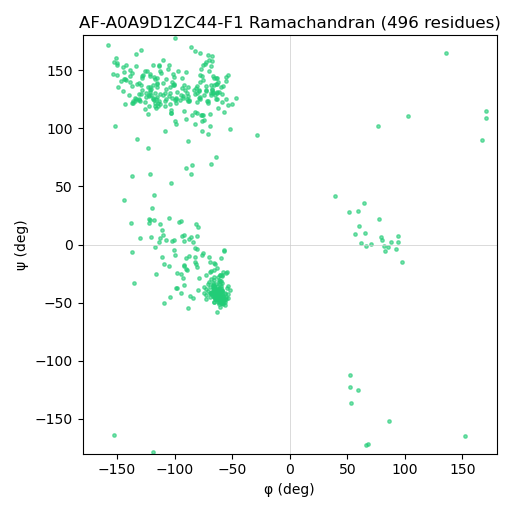.504 -42.932 1.00 96.25 109 LEU A CA 1
ATOM 839 C C . LEU A 1 109 ? 11.065 -20.252 -43.797 1.00 96.25 109 LEU A C 1
ATOM 841 O O . LEU A 1 109 ? 11.992 -19.876 -44.515 1.00 96.25 109 LEU A O 1
ATOM 845 N N . SER A 1 110 ? 9.893 -19.619 -43.753 1.00 97.44 110 SER A N 1
ATOM 846 C CA . SER A 1 110 ? 9.627 -18.383 -44.486 1.00 97.44 110 SER A CA 1
ATOM 847 C C . SER A 1 110 ? 8.554 -17.543 -43.811 1.00 97.44 110 SER A C 1
ATOM 849 O O . SER A 1 110 ? 7.609 -18.094 -43.247 1.00 97.44 110 SER A O 1
ATOM 851 N N . VAL A 1 111 ? 8.677 -16.221 -43.916 1.00 97.69 111 VAL A N 1
ATOM 852 C CA . VAL A 1 111 ? 7.720 -15.243 -43.383 1.00 97.69 111 VAL A CA 1
ATOM 853 C C . VAL A 1 111 ? 7.493 -14.152 -44.427 1.00 97.69 111 VAL A C 1
ATOM 855 O O . VAL A 1 111 ? 8.448 -13.501 -44.851 1.00 97.69 111 VAL A O 1
ATOM 858 N N . GLN A 1 112 ? 6.248 -13.961 -44.855 1.00 97.25 112 GLN A N 1
ATOM 859 C CA . GLN A 1 112 ? 5.854 -12.964 -45.848 1.00 97.25 112 GLN A CA 1
ATOM 860 C C . GLN A 1 112 ? 5.381 -11.676 -45.170 1.00 97.25 112 GLN A C 1
ATOM 862 O O . GLN A 1 112 ? 4.503 -11.704 -44.310 1.00 97.25 112 GLN A O 1
ATOM 867 N N . GLN A 1 113 ? 5.952 -10.549 -45.590 1.00 94.62 113 GLN A N 1
ATOM 868 C CA . GLN A 1 113 ? 5.702 -9.212 -45.057 1.00 94.62 113 GLN A CA 1
ATOM 869 C C . GLN A 1 113 ? 5.472 -8.231 -46.213 1.00 94.62 113 GLN A C 1
ATOM 871 O O . GLN A 1 113 ? 6.421 -7.650 -46.755 1.00 94.62 113 GLN A O 1
ATOM 876 N N . GLY A 1 114 ? 4.212 -8.075 -46.623 1.00 87.00 114 GLY A N 1
ATOM 877 C CA . GLY A 1 114 ? 3.867 -7.406 -47.879 1.00 87.00 114 GLY A CA 1
ATOM 878 C C . GLY A 1 114 ? 4.515 -8.117 -49.073 1.00 87.00 114 GLY A C 1
ATOM 879 O O . GLY A 1 114 ? 4.382 -9.333 -49.219 1.00 87.00 114 GLY A O 1
ATOM 880 N N . ASP A 1 115 ? 5.275 -7.370 -49.876 1.00 87.81 115 ASP A N 1
ATOM 881 C CA . ASP A 1 115 ? 5.981 -7.895 -51.057 1.00 87.81 115 ASP A CA 1
ATOM 882 C C . ASP A 1 115 ? 7.323 -8.575 -50.725 1.00 87.81 115 ASP A C 1
ATOM 884 O O . ASP A 1 115 ? 7.940 -9.214 -51.579 1.00 87.81 115 ASP A O 1
ATOM 888 N N . ALA A 1 116 ? 7.811 -8.437 -49.488 1.00 93.12 116 ALA A N 1
ATOM 889 C CA . ALA A 1 116 ? 9.063 -9.042 -49.050 1.00 93.12 116 ALA A CA 1
ATOM 890 C C . ALA A 1 116 ? 8.811 -10.407 -48.401 1.00 93.12 116 ALA A C 1
ATOM 892 O O . ALA A 1 116 ? 7.841 -10.601 -47.673 1.00 93.12 116 ALA A O 1
ATOM 893 N N . THR A 1 117 ? 9.713 -11.365 -48.618 1.00 95.44 117 THR A N 1
ATOM 894 C CA . THR A 1 117 ? 9.682 -12.661 -47.925 1.00 95.44 117 THR A CA 1
ATOM 895 C C . THR A 1 117 ? 11.025 -12.916 -47.264 1.00 95.44 117 THR A C 1
ATOM 897 O O . THR A 1 117 ? 12.038 -13.065 -47.949 1.00 95.44 117 THR A O 1
ATOM 900 N N . TRP A 1 118 ? 11.028 -13.002 -45.936 1.00 96.06 118 TRP A N 1
ATOM 901 C CA . TRP A 1 118 ? 12.159 -13.542 -45.192 1.00 96.06 118 TRP A CA 1
ATOM 902 C C . TRP A 1 118 ? 12.203 -15.062 -45.387 1.00 96.06 118 TRP A C 1
ATOM 904 O O . TRP A 1 118 ? 11.162 -15.723 -45.339 1.00 96.06 118 TRP A O 1
ATOM 914 N N . ARG A 1 119 ? 13.392 -15.624 -45.620 1.00 96.50 119 ARG A N 1
ATOM 915 C CA . ARG A 1 119 ? 13.616 -17.069 -45.767 1.00 96.50 119 ARG A CA 1
ATOM 916 C C . ARG A 1 119 ? 14.774 -17.492 -44.879 1.00 96.50 119 ARG A C 1
ATOM 918 O O . ARG A 1 119 ? 15.782 -16.793 -44.839 1.00 96.50 119 ARG A O 1
ATOM 925 N N . SER A 1 120 ? 14.624 -18.642 -44.234 1.00 93.62 120 SER A N 1
ATOM 926 C CA . SER A 1 120 ? 15.686 -19.255 -43.441 1.00 93.62 120 SER A CA 1
ATOM 927 C C . SER A 1 120 ? 16.913 -19.526 -44.315 1.00 93.62 120 SER A C 1
ATOM 929 O O . SER A 1 120 ? 16.805 -20.101 -45.403 1.00 93.62 120 SER A O 1
ATOM 931 N N . CYS A 1 121 ? 18.076 -19.084 -43.849 1.00 89.75 121 CYS A N 1
ATOM 932 C CA . CYS A 1 121 ? 19.368 -19.266 -44.511 1.00 89.75 121 CYS A CA 1
ATOM 933 C C . CYS A 1 121 ? 20.495 -19.656 -43.542 1.00 89.75 121 CYS A C 1
ATOM 935 O O . CYS A 1 121 ? 21.605 -19.960 -43.980 1.00 89.75 121 CYS A O 1
ATOM 937 N N . ALA A 1 122 ? 20.226 -19.658 -42.237 1.00 88.56 122 ALA A N 1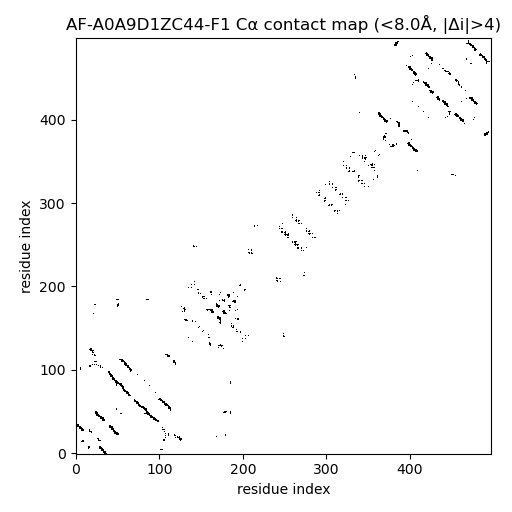
ATOM 938 C CA . ALA A 1 122 ? 21.169 -19.987 -41.180 1.00 88.56 122 ALA A CA 1
ATOM 939 C C . ALA A 1 122 ? 20.553 -20.954 -40.160 1.00 88.56 122 ALA A C 1
ATOM 941 O O . ALA A 1 122 ? 19.344 -21.151 -40.084 1.00 88.56 122 ALA A O 1
ATOM 942 N N . LYS A 1 123 ? 21.404 -21.579 -39.341 1.00 88.69 123 LYS A N 1
ATOM 943 C CA . LYS A 1 123 ? 20.936 -22.465 -38.273 1.00 88.69 123 LYS A CA 1
ATOM 944 C C . LYS A 1 123 ? 20.345 -21.631 -37.123 1.00 88.69 123 LYS A C 1
ATOM 946 O O . LYS A 1 123 ? 21.049 -20.756 -36.618 1.00 88.69 123 LYS A O 1
ATOM 951 N N . PRO A 1 124 ? 19.120 -21.926 -36.648 1.00 89.50 124 PRO A N 1
ATOM 952 C CA . PRO A 1 124 ? 18.543 -21.246 -35.491 1.00 89.50 124 PRO A CA 1
ATOM 953 C C . PRO A 1 124 ? 19.398 -21.427 -34.231 1.00 89.50 124 PRO A C 1
ATOM 955 O O . PRO A 1 124 ? 19.832 -22.539 -33.914 1.00 89.50 124 PRO A O 1
ATOM 958 N N . SER A 1 125 ? 19.598 -20.343 -33.489 1.00 87.31 125 SER A N 1
ATOM 959 C CA . SER A 1 125 ? 20.333 -20.298 -32.220 1.00 87.31 125 SER A CA 1
ATOM 960 C C . SER A 1 125 ? 19.423 -19.833 -31.080 1.00 87.31 125 SER A C 1
ATOM 962 O O . SER A 1 125 ? 18.234 -19.602 -31.268 1.00 87.31 125 SER A O 1
ATOM 964 N N . GLY A 1 126 ? 19.943 -19.701 -29.861 1.00 82.31 126 GLY A N 1
ATOM 965 C CA . GLY A 1 126 ? 19.196 -19.020 -28.799 1.00 82.31 126 GLY A CA 1
ATOM 966 C C . GLY A 1 126 ? 19.095 -17.516 -29.070 1.00 82.31 126 GLY A C 1
ATOM 967 O O . GLY A 1 126 ? 20.016 -16.929 -29.641 1.00 82.31 126 GLY A O 1
ATOM 968 N N . LEU A 1 127 ? 18.006 -16.885 -28.625 1.00 84.19 127 LEU A N 1
ATOM 969 C CA . LEU A 1 127 ? 17.934 -15.425 -28.564 1.00 84.19 127 LEU A CA 1
ATOM 970 C C . LEU A 1 127 ? 18.945 -14.885 -27.538 1.00 84.19 127 LEU A C 1
ATOM 972 O O . LEU A 1 127 ? 19.039 -15.440 -26.434 1.00 84.19 127 LEU A O 1
ATOM 976 N N . PRO A 1 128 ? 19.679 -13.799 -27.850 1.00 85.19 128 PRO A N 1
ATOM 977 C CA . PRO A 1 128 ? 20.548 -13.162 -26.874 1.00 85.19 128 PRO A CA 1
ATOM 978 C C . PRO A 1 128 ? 19.761 -12.725 -25.636 1.00 85.19 128 PRO A C 1
ATOM 980 O O . PRO A 1 128 ? 18.668 -12.166 -25.731 1.00 85.19 128 PRO A O 1
ATOM 983 N N . ARG A 1 129 ? 20.329 -12.978 -24.455 1.00 82.12 129 ARG A N 1
ATOM 984 C CA . ARG A 1 129 ? 19.688 -12.631 -23.182 1.00 82.12 129 ARG A CA 1
ATOM 985 C C . ARG A 1 129 ? 19.719 -11.131 -22.919 1.00 82.12 129 ARG A C 1
ATOM 987 O O . ARG A 1 129 ? 20.639 -10.437 -23.359 1.00 82.12 129 ARG A O 1
ATOM 994 N N . ARG A 1 130 ? 18.761 -10.678 -22.103 1.00 90.75 130 ARG A N 1
ATOM 995 C CA . ARG A 1 130 ? 18.719 -9.331 -21.521 1.00 90.75 130 ARG A CA 1
ATOM 996 C C . ARG A 1 130 ? 20.088 -8.953 -20.947 1.00 90.75 130 ARG A C 1
ATOM 998 O O . ARG A 1 130 ? 20.637 -9.683 -20.128 1.00 90.75 130 ARG A O 1
ATOM 1005 N N . THR A 1 131 ? 20.618 -7.812 -21.377 1.00 92.00 131 THR A N 1
ATOM 1006 C CA . THR A 1 131 ? 21.805 -7.199 -20.769 1.00 92.00 131 THR A CA 1
ATOM 1007 C C . THR A 1 131 ? 21.377 -6.446 -19.522 1.00 92.00 131 THR A C 1
ATOM 1009 O O . THR A 1 131 ? 20.445 -5.644 -19.610 1.00 92.00 131 THR A O 1
ATOM 1012 N N . LEU A 1 132 ? 22.046 -6.668 -18.394 1.00 93.88 132 LEU A N 1
ATOM 1013 C CA . LEU A 1 132 ? 21.855 -5.831 -17.213 1.00 93.88 132 LEU A CA 1
ATOM 1014 C C . LEU A 1 132 ? 22.607 -4.509 -17.388 1.00 93.88 132 LEU A C 1
ATOM 1016 O O . LEU A 1 132 ? 23.707 -4.489 -17.941 1.00 93.88 132 LEU A O 1
ATOM 1020 N N . LEU A 1 133 ? 21.990 -3.413 -16.951 1.00 94.25 133 LEU A N 1
ATOM 1021 C CA . LEU A 1 133 ? 22.659 -2.127 -16.824 1.00 94.25 133 LEU A CA 1
ATOM 1022 C C . LEU A 1 133 ? 23.046 -1.918 -15.362 1.00 94.25 133 LEU A C 1
ATOM 1024 O O . LEU A 1 133 ? 22.196 -1.602 -14.531 1.00 94.25 133 LEU A O 1
ATOM 1028 N N . GLU A 1 134 ? 24.337 -2.050 -15.087 1.00 90.12 134 GLU A N 1
ATOM 1029 C CA . GLU A 1 134 ? 24.911 -1.753 -13.779 1.00 90.12 134 GLU A CA 1
ATOM 1030 C C . GLU A 1 134 ? 25.017 -0.234 -13.597 1.00 90.12 134 GLU A C 1
ATOM 1032 O O . GLU A 1 134 ? 25.802 0.441 -14.268 1.00 90.12 134 GLU A O 1
ATOM 1037 N N . LEU A 1 135 ? 24.207 0.313 -12.692 1.00 86.06 135 LEU A N 1
ATOM 1038 C CA . LEU A 1 135 ? 24.260 1.710 -12.271 1.00 86.06 135 LEU A CA 1
ATOM 1039 C C . LEU A 1 135 ? 24.334 1.777 -10.744 1.00 86.06 135 LEU A C 1
ATOM 1041 O O . LEU A 1 135 ? 23.626 1.016 -10.085 1.00 86.06 135 LEU A O 1
ATOM 1045 N N . PRO A 1 136 ? 25.097 2.728 -10.173 1.00 82.88 136 PRO A N 1
ATOM 1046 C CA . PRO A 1 136 ? 24.965 3.076 -8.763 1.00 82.88 136 PRO A CA 1
ATOM 1047 C C . PRO A 1 136 ? 23.511 3.421 -8.416 1.00 82.88 136 PRO A C 1
ATOM 1049 O O . PRO A 1 136 ? 22.819 4.042 -9.232 1.00 82.88 136 PRO A O 1
ATOM 1052 N N . ASP A 1 137 ? 23.067 3.087 -7.202 1.00 77.25 137 ASP A N 1
ATOM 1053 C CA . ASP A 1 137 ? 21.677 3.279 -6.754 1.00 77.25 137 ASP A CA 1
ATOM 1054 C C . ASP A 1 137 ? 21.172 4.712 -6.973 1.00 77.25 137 ASP A C 1
ATOM 1056 O O . ASP A 1 137 ? 20.052 4.934 -7.437 1.00 77.25 137 ASP A O 1
ATOM 1060 N N . GLU A 1 138 ? 22.036 5.698 -6.737 1.00 73.69 138 GLU A N 1
ATOM 1061 C CA . GLU A 1 138 ? 21.758 7.119 -6.959 1.00 73.69 138 GLU A CA 1
ATOM 1062 C C . GLU A 1 138 ? 21.393 7.430 -8.423 1.00 73.69 138 GLU A C 1
ATOM 1064 O O . GLU A 1 138 ? 20.427 8.142 -8.702 1.00 73.69 138 GLU A O 1
ATOM 1069 N N . LEU A 1 139 ? 22.120 6.851 -9.385 1.00 81.00 139 LEU A N 1
ATOM 1070 C CA . LEU A 1 139 ? 21.868 7.054 -10.816 1.00 81.00 139 LEU A CA 1
ATOM 1071 C C . LEU A 1 139 ? 20.696 6.216 -11.316 1.00 81.00 139 LEU A C 1
ATOM 1073 O O . LEU A 1 139 ? 19.991 6.625 -12.241 1.00 81.00 139 LEU A O 1
ATOM 1077 N N . ARG A 1 140 ? 20.446 5.069 -10.686 1.00 85.19 140 ARG A N 1
ATOM 1078 C CA . ARG A 1 140 ? 19.267 4.243 -10.945 1.00 85.19 140 ARG A CA 1
ATOM 1079 C C . ARG A 1 140 ? 17.976 5.005 -10.621 1.00 85.19 140 ARG A C 1
ATOM 1081 O O . ARG A 1 140 ? 17.012 4.928 -11.384 1.00 85.19 140 ARG A O 1
ATOM 1088 N N . ILE A 1 141 ? 17.966 5.792 -9.546 1.00 76.50 141 ILE A N 1
ATOM 1089 C CA . ILE A 1 141 ? 16.838 6.661 -9.176 1.00 76.50 141 ILE A CA 1
ATOM 1090 C C . ILE A 1 141 ? 16.625 7.766 -10.223 1.00 76.50 141 ILE A C 1
ATOM 1092 O O . ILE A 1 141 ? 15.503 7.952 -10.704 1.00 76.50 141 ILE A O 1
ATOM 1096 N N . ILE A 1 142 ? 17.699 8.440 -10.653 1.00 81.00 142 ILE A N 1
ATOM 1097 C CA . ILE A 1 142 ? 17.631 9.459 -11.716 1.00 81.00 142 ILE A CA 1
ATOM 1098 C C . ILE A 1 142 ? 17.115 8.843 -13.025 1.00 81.00 142 ILE A C 1
ATOM 1100 O O . ILE A 1 142 ? 16.239 9.413 -13.681 1.00 81.00 142 ILE A O 1
ATOM 1104 N N . ARG A 1 143 ? 17.600 7.649 -13.388 1.00 90.75 143 ARG A N 1
ATOM 1105 C CA . ARG A 1 143 ? 17.140 6.908 -14.571 1.00 90.75 143 ARG A CA 1
ATOM 1106 C C . ARG A 1 143 ? 15.646 6.605 -14.494 1.00 90.75 143 ARG A C 1
ATOM 1108 O O . ARG A 1 143 ? 14.938 6.837 -15.473 1.00 90.75 143 ARG A O 1
ATOM 1115 N N . ARG A 1 144 ? 15.150 6.129 -13.345 1.00 89.12 144 ARG A N 1
ATOM 1116 C CA . ARG A 1 144 ? 13.719 5.848 -13.122 1.00 89.12 144 ARG A CA 1
ATOM 1117 C C . ARG A 1 144 ? 12.865 7.087 -13.381 1.00 89.12 144 ARG A C 1
ATOM 1119 O O . ARG A 1 144 ? 11.893 7.008 -14.132 1.00 89.12 144 ARG A O 1
ATOM 1126 N N . TYR A 1 145 ? 13.250 8.223 -12.803 1.00 81.06 145 TYR A N 1
ATOM 1127 C CA . TYR A 1 145 ? 12.551 9.493 -12.999 1.00 81.06 145 TYR A CA 1
ATOM 1128 C C . TYR A 1 145 ? 12.575 9.942 -14.467 1.00 81.06 145 TYR A C 1
ATOM 1130 O O . TYR A 1 145 ? 11.531 10.262 -15.038 1.00 81.06 145 TYR A O 1
ATOM 1138 N N . ALA A 1 146 ? 13.746 9.910 -15.109 1.00 87.88 146 ALA A N 1
ATOM 1139 C CA . ALA A 1 146 ? 13.898 10.318 -16.503 1.00 87.88 146 ALA A CA 1
ATOM 1140 C C . ALA A 1 146 ? 13.065 9.451 -17.464 1.00 87.88 146 ALA A C 1
ATOM 1142 O O . ALA A 1 146 ? 12.456 9.983 -18.391 1.00 87.88 146 ALA A O 1
ATOM 1143 N N . LEU A 1 147 ? 12.973 8.140 -17.212 1.00 91.25 147 LEU A N 1
ATOM 1144 C CA . LEU A 1 147 ? 12.118 7.224 -17.972 1.00 91.25 147 LEU A CA 1
ATOM 1145 C C . LEU A 1 147 ? 10.629 7.572 -17.814 1.00 91.25 147 LEU A C 1
ATOM 1147 O O . LEU A 1 147 ? 9.933 7.676 -18.824 1.00 91.25 147 LEU A O 1
ATOM 1151 N N . ARG A 1 148 ? 10.150 7.807 -16.579 1.00 87.38 148 ARG A N 1
ATOM 1152 C CA . ARG A 1 148 ? 8.758 8.241 -16.325 1.00 87.38 148 ARG A CA 1
ATOM 1153 C C . ARG A 1 148 ? 8.452 9.544 -17.070 1.00 87.38 148 ARG A C 1
ATOM 1155 O O . ARG A 1 148 ? 7.474 9.620 -17.807 1.00 87.38 148 ARG A O 1
ATOM 1162 N N . LYS A 1 149 ? 9.332 10.543 -16.946 1.00 85.81 149 LYS A N 1
ATOM 1163 C CA . LYS A 1 149 ? 9.183 11.849 -17.607 1.00 85.81 149 LYS A CA 1
ATOM 1164 C C . LYS A 1 149 ? 9.172 11.749 -19.135 1.00 85.81 149 LYS A C 1
ATOM 1166 O O . LYS A 1 149 ? 8.492 12.529 -19.792 1.00 85.81 149 LYS A O 1
ATOM 1171 N N . ALA A 1 150 ? 9.902 10.790 -19.698 1.00 89.56 150 ALA A N 1
ATOM 1172 C CA . ALA A 1 150 ? 9.932 10.519 -21.132 1.00 89.56 150 ALA A CA 1
ATOM 1173 C C . ALA A 1 150 ? 8.731 9.685 -21.635 1.00 89.56 150 ALA A C 1
ATOM 1175 O O . ALA A 1 150 ? 8.725 9.275 -22.794 1.00 89.56 150 ALA A O 1
ATOM 1176 N N . GLY A 1 151 ? 7.730 9.414 -20.787 1.00 89.69 151 GLY A N 1
ATOM 1177 C CA . GLY A 1 151 ? 6.518 8.677 -21.159 1.00 89.69 151 GLY A CA 1
ATOM 1178 C C . GLY A 1 151 ? 6.709 7.162 -21.254 1.00 89.69 151 GLY A C 1
ATOM 1179 O O . GLY A 1 151 ? 5.953 6.480 -21.943 1.00 89.69 151 GLY A O 1
ATOM 1180 N N . VAL A 1 152 ? 7.733 6.604 -20.599 1.00 90.81 152 VAL A N 1
ATOM 1181 C CA . VAL A 1 152 ? 7.916 5.149 -20.545 1.00 90.81 152 VAL A CA 1
ATOM 1182 C C . VAL A 1 152 ? 6.934 4.556 -19.537 1.00 90.81 152 VAL A C 1
ATOM 1184 O O . VAL A 1 152 ? 7.098 4.724 -18.335 1.00 90.81 152 VAL A O 1
ATOM 1187 N N . ASN A 1 153 ? 5.946 3.804 -20.022 1.00 80.56 153 ASN A N 1
ATOM 1188 C CA . ASN A 1 153 ? 4.895 3.233 -19.170 1.00 80.56 153 ASN A CA 1
ATOM 1189 C C . ASN A 1 153 ? 5.395 2.072 -18.289 1.00 80.56 153 ASN A C 1
ATOM 1191 O O . ASN A 1 153 ? 5.012 1.947 -17.132 1.00 80.56 153 ASN A O 1
ATOM 1195 N N . GLN A 1 154 ? 6.280 1.212 -18.811 1.00 88.75 154 GLN A N 1
ATOM 1196 C CA . GLN A 1 154 ? 6.740 -0.005 -18.120 1.00 88.75 154 GLN A CA 1
ATOM 1197 C C . GLN A 1 154 ? 8.147 0.159 -17.523 1.00 88.75 154 GLN A C 1
ATOM 1199 O O . GLN A 1 154 ? 9.036 -0.655 -17.783 1.00 88.75 154 GLN A O 1
ATOM 1204 N N . VAL A 1 155 ? 8.360 1.215 -16.725 1.00 89.75 155 VAL A N 1
ATOM 1205 C CA . VAL A 1 155 ? 9.687 1.589 -16.186 1.00 89.75 155 VAL A CA 1
ATOM 1206 C C . VAL A 1 155 ? 10.372 0.430 -15.463 1.00 89.75 155 VAL A C 1
ATOM 1208 O O . VAL A 1 155 ? 11.526 0.138 -15.761 1.00 89.75 155 VAL A O 1
ATOM 1211 N N . ASN A 1 156 ? 9.664 -0.296 -14.594 1.00 89.81 156 ASN A N 1
ATOM 1212 C CA . ASN A 1 156 ? 10.250 -1.398 -13.818 1.00 89.81 156 ASN A CA 1
ATOM 1213 C C . ASN A 1 156 ? 10.819 -2.523 -14.703 1.00 89.81 156 ASN A C 1
ATOM 1215 O O . ASN A 1 156 ? 11.835 -3.120 -14.358 1.00 89.81 156 ASN A O 1
ATOM 1219 N N . LYS A 1 157 ? 10.232 -2.776 -15.883 1.00 90.94 157 LYS A N 1
ATOM 1220 C CA . LYS A 1 157 ? 10.743 -3.799 -16.813 1.00 90.94 157 LYS A CA 1
ATOM 1221 C C . LYS A 1 157 ? 12.041 -3.387 -17.505 1.00 90.94 157 LYS A C 1
ATOM 1223 O O . LYS A 1 157 ? 12.792 -4.257 -17.933 1.00 90.94 157 LYS A O 1
ATOM 1228 N N . VAL A 1 158 ? 12.296 -2.088 -17.659 1.00 95.56 158 VAL A N 1
ATOM 1229 C CA . VAL A 1 158 ? 13.439 -1.564 -18.429 1.00 95.56 158 VAL A CA 1
ATOM 1230 C C . VAL A 1 158 ? 14.521 -0.923 -17.565 1.00 95.56 158 VAL A C 1
ATOM 1232 O O . VAL A 1 158 ? 15.639 -0.769 -18.045 1.00 95.56 158 VAL A O 1
ATOM 1235 N N . LEU A 1 159 ? 14.218 -0.583 -16.308 1.00 93.56 159 LEU A N 1
ATOM 1236 C CA . LEU A 1 159 ? 15.088 0.200 -15.424 1.00 93.56 159 LEU A CA 1
ATOM 1237 C C . LEU A 1 159 ? 16.503 -0.375 -15.294 1.00 93.56 159 LEU A C 1
ATOM 1239 O O . LEU A 1 159 ? 17.467 0.383 -15.245 1.00 93.56 159 LEU A O 1
ATOM 1243 N N . ASP A 1 160 ? 16.608 -1.702 -15.308 1.00 94.12 160 ASP A N 1
ATOM 1244 C CA . ASP A 1 160 ? 17.852 -2.427 -15.005 1.00 94.12 160 ASP A CA 1
ATOM 1245 C C . ASP A 1 160 ? 18.439 -3.080 -16.248 1.00 94.12 160 ASP A C 1
ATOM 1247 O O . ASP A 1 160 ? 19.325 -3.920 -16.162 1.00 94.12 160 ASP A O 1
ATOM 1251 N N . GLY A 1 161 ? 17.877 -2.771 -17.416 1.00 95.31 161 GLY A N 1
ATOM 1252 C CA . GLY A 1 161 ? 18.335 -3.324 -18.674 1.00 95.31 161 GLY A CA 1
ATOM 1253 C C . GLY A 1 161 ? 19.100 -2.313 -19.504 1.00 95.31 161 GLY A C 1
ATOM 1254 O O . GLY A 1 161 ? 18.811 -1.113 -19.456 1.00 95.31 161 GLY A O 1
ATOM 1255 N N . ALA A 1 162 ? 20.027 -2.821 -20.306 1.00 96.12 162 ALA A N 1
ATOM 1256 C CA . ALA A 1 162 ? 20.667 -2.074 -21.377 1.00 96.12 162 ALA A CA 1
ATOM 1257 C C . ALA A 1 162 ? 20.166 -2.561 -22.743 1.00 96.12 162 ALA A C 1
ATOM 1259 O O . ALA A 1 162 ? 19.938 -3.758 -22.955 1.00 96.12 162 ALA A O 1
ATOM 1260 N N . VAL A 1 163 ? 20.006 -1.627 -23.671 1.00 96.81 163 VAL A N 1
ATOM 1261 C CA . VAL A 1 163 ? 19.778 -1.886 -25.085 1.00 96.81 163 VAL A CA 1
ATOM 1262 C C . VAL A 1 163 ? 21.036 -2.512 -25.676 1.00 96.81 163 VAL A C 1
ATOM 1264 O O . VAL A 1 163 ? 22.146 -2.028 -25.467 1.00 96.81 163 VAL A O 1
ATOM 1267 N N . ARG A 1 164 ? 20.857 -3.588 -26.444 1.00 94.81 164 ARG A N 1
ATOM 1268 C CA . ARG A 1 164 ? 21.932 -4.209 -27.221 1.00 94.81 164 ARG A CA 1
ATOM 1269 C C . ARG A 1 164 ? 21.609 -4.116 -28.700 1.00 94.81 164 ARG A C 1
ATOM 1271 O O . ARG A 1 164 ? 20.560 -4.597 -29.124 1.00 94.81 164 ARG A O 1
ATOM 1278 N N . ASP A 1 165 ? 22.503 -3.488 -29.446 1.00 92.75 165 ASP A N 1
ATOM 1279 C CA . ASP A 1 165 ? 22.442 -3.418 -30.899 1.00 92.75 165 ASP A CA 1
ATOM 1280 C C . ASP A 1 165 ? 23.165 -4.614 -31.513 1.00 92.75 165 ASP A C 1
ATOM 1282 O O . ASP A 1 165 ? 24.258 -4.967 -31.080 1.00 92.75 165 ASP A O 1
ATOM 1286 N N . GLU A 1 166 ? 22.537 -5.207 -32.518 1.00 89.19 166 GLU A N 1
ATOM 1287 C CA . GLU A 1 166 ? 23.082 -6.266 -33.363 1.00 89.19 166 GLU A CA 1
ATOM 1288 C C . GLU A 1 166 ? 22.859 -5.845 -34.828 1.00 89.19 166 GLU A C 1
ATOM 1290 O O . GLU A 1 166 ? 22.083 -4.923 -35.098 1.00 89.19 166 GLU A O 1
ATOM 1295 N N . ASP A 1 167 ? 23.496 -6.517 -35.790 1.00 81.38 167 ASP A N 1
ATOM 1296 C CA . ASP A 1 167 ? 23.534 -6.050 -37.189 1.00 81.38 167 ASP A CA 1
ATOM 1297 C C . ASP A 1 167 ? 22.147 -5.790 -37.814 1.00 81.38 167 ASP A C 1
ATOM 1299 O O . ASP A 1 167 ? 21.971 -4.825 -38.552 1.00 81.38 167 ASP A O 1
ATOM 1303 N N . ASN A 1 168 ? 21.144 -6.619 -37.494 1.00 84.94 168 ASN A N 1
ATOM 1304 C CA . ASN A 1 168 ? 19.808 -6.579 -38.119 1.00 84.94 168 ASN A CA 1
ATOM 1305 C C . ASN A 1 168 ? 18.640 -6.564 -37.112 1.00 84.94 168 ASN A C 1
ATOM 1307 O O . ASN A 1 168 ? 17.472 -6.676 -37.489 1.00 84.94 168 ASN A O 1
ATOM 1311 N N . PHE A 1 169 ? 18.930 -6.474 -35.814 1.00 93.44 169 PHE A N 1
ATOM 1312 C CA . PHE A 1 169 ? 17.923 -6.441 -34.752 1.00 93.44 169 PHE A CA 1
ATOM 1313 C C . PHE A 1 169 ? 18.504 -5.793 -33.493 1.00 93.44 169 PHE A C 1
ATOM 1315 O O . PHE A 1 169 ? 19.694 -5.516 -33.411 1.00 93.44 169 PHE A O 1
ATOM 1322 N N . TRP A 1 170 ? 17.670 -5.534 -32.493 1.00 95.69 170 TRP A N 1
ATOM 1323 C CA . TRP A 1 170 ? 18.144 -5.084 -31.186 1.00 95.69 170 TRP A CA 1
ATOM 1324 C C . TRP A 1 170 ? 17.374 -5.756 -30.057 1.00 95.69 170 TRP A C 1
ATOM 1326 O O . TRP A 1 170 ? 16.193 -6.092 -30.192 1.00 95.69 170 TRP A O 1
ATOM 1336 N N . ILE A 1 171 ? 18.047 -5.926 -28.923 1.00 95.19 171 ILE A N 1
ATOM 1337 C CA . ILE A 1 171 ? 17.439 -6.371 -27.672 1.00 95.19 171 ILE A CA 1
ATOM 1338 C C . ILE A 1 171 ? 17.104 -5.141 -26.837 1.00 95.19 171 ILE A C 1
ATOM 1340 O O . ILE A 1 171 ? 17.964 -4.310 -26.545 1.00 95.19 171 ILE A O 1
ATOM 1344 N N . CYS A 1 172 ? 15.840 -5.021 -26.448 1.00 96.12 172 CYS A N 1
ATOM 1345 C CA . CYS A 1 172 ? 15.376 -3.965 -25.563 1.00 96.12 172 CYS A CA 1
ATOM 1346 C C . CYS A 1 172 ? 15.903 -4.155 -24.139 1.00 96.12 172 CYS A C 1
ATOM 1348 O O . CYS A 1 172 ? 16.172 -5.273 -23.709 1.00 96.12 172 CYS A O 1
ATOM 1350 N N . ALA A 1 173 ? 15.934 -3.077 -23.356 1.00 96.06 173 ALA A N 1
ATOM 1351 C CA . ALA A 1 173 ? 16.201 -3.135 -21.923 1.00 96.06 173 ALA A CA 1
ATOM 1352 C C . ALA A 1 173 ? 15.253 -4.091 -21.157 1.00 96.06 173 ALA A C 1
ATOM 1354 O O . ALA A 1 173 ? 15.630 -4.620 -20.116 1.00 96.06 173 ALA A O 1
ATOM 1355 N N . CYS A 1 174 ? 14.048 -4.385 -21.667 1.00 94.62 174 CYS A N 1
ATOM 1356 C CA . CYS A 1 174 ? 13.178 -5.416 -21.080 1.00 94.62 174 CYS A CA 1
ATOM 1357 C C . CYS A 1 174 ? 13.546 -6.860 -21.477 1.00 94.62 174 CYS A C 1
ATOM 1359 O O . CYS A 1 174 ? 12.905 -7.795 -21.013 1.00 94.62 174 CYS A O 1
ATOM 1361 N N . GLY A 1 175 ? 14.537 -7.055 -22.352 1.00 92.81 175 GLY A N 1
ATOM 1362 C CA . GLY A 1 175 ? 14.971 -8.353 -22.880 1.00 92.81 175 GLY A CA 1
ATOM 1363 C C . GLY A 1 175 ? 14.304 -8.790 -24.189 1.00 92.81 175 GLY A C 1
ATOM 1364 O O . GLY A 1 175 ? 14.677 -9.816 -24.743 1.00 92.81 175 GLY A O 1
ATOM 1365 N N . GLN A 1 176 ? 13.339 -8.028 -24.710 1.00 94.38 176 GLN A N 1
ATOM 1366 C CA . GLN A 1 176 ? 12.621 -8.379 -25.937 1.00 94.38 176 GLN A CA 1
ATOM 1367 C C . GLN A 1 176 ? 13.445 -8.050 -27.190 1.00 94.38 176 GLN A C 1
ATOM 1369 O O . GLN A 1 176 ? 13.929 -6.925 -27.327 1.00 94.38 176 GLN A O 1
ATOM 1374 N N . ALA A 1 177 ? 13.535 -8.995 -28.126 1.00 94.38 177 ALA A N 1
ATOM 1375 C CA . ALA A 1 177 ? 14.134 -8.780 -29.441 1.00 94.38 177 ALA A CA 1
ATOM 1376 C C . ALA A 1 177 ? 13.191 -8.029 -30.388 1.00 94.38 177 ALA A C 1
ATOM 1378 O O . ALA A 1 177 ? 11.972 -8.202 -30.326 1.00 94.38 177 ALA A O 1
ATOM 1379 N N . ASN A 1 178 ? 13.768 -7.202 -31.259 1.00 96.00 178 ASN A N 1
ATOM 1380 C CA . ASN A 1 178 ? 13.050 -6.341 -32.191 1.00 96.00 178 ASN A CA 1
ATOM 1381 C C . ASN A 1 178 ? 13.801 -6.254 -33.526 1.00 96.00 178 ASN A C 1
ATOM 1383 O O . ASN A 1 178 ? 14.940 -5.786 -33.562 1.00 96.00 178 ASN A O 1
ATOM 1387 N N . VAL A 1 179 ? 13.156 -6.656 -34.619 1.00 95.25 179 VAL A N 1
ATOM 1388 C CA . VAL A 1 179 ? 13.716 -6.627 -35.981 1.00 95.25 179 VAL A CA 1
ATOM 1389 C C . VAL A 1 179 ? 13.205 -5.378 -36.695 1.00 95.25 179 VAL A C 1
ATOM 1391 O O . VAL A 1 179 ? 12.002 -5.184 -36.789 1.00 95.25 179 VAL A O 1
ATOM 1394 N N . ASN A 1 180 ? 14.091 -4.498 -37.167 1.00 93.38 180 ASN A N 1
ATOM 1395 C CA . ASN A 1 180 ? 13.735 -3.253 -37.879 1.00 93.38 180 ASN A CA 1
ATOM 1396 C C . ASN A 1 180 ? 12.798 -2.266 -37.142 1.00 93.38 180 ASN A C 1
ATOM 1398 O O . ASN A 1 180 ? 12.381 -1.261 -37.710 1.00 93.38 180 ASN A O 1
ATOM 1402 N N . ARG A 1 181 ? 12.504 -2.471 -35.852 1.00 94.25 181 ARG A N 1
ATOM 1403 C CA . ARG A 1 181 ? 11.638 -1.564 -35.077 1.00 94.25 181 ARG A CA 1
ATOM 1404 C C . ARG A 1 181 ? 12.424 -0.446 -34.399 1.00 94.25 181 ARG A C 1
ATOM 1406 O O . ARG A 1 181 ? 13.527 -0.662 -33.903 1.00 94.25 181 ARG A O 1
ATOM 1413 N N . LYS A 1 182 ? 11.796 0.724 -34.249 1.00 95.56 182 LYS A N 1
ATOM 1414 C CA . LYS A 1 182 ? 12.283 1.820 -33.382 1.00 95.56 182 LYS A CA 1
ATOM 1415 C C . LYS A 1 182 ? 11.761 1.725 -31.942 1.00 95.56 182 LYS A C 1
ATOM 1417 O O . LYS A 1 182 ? 12.372 2.269 -31.023 1.00 95.56 182 LYS A O 1
ATOM 1422 N N . THR A 1 183 ? 10.646 1.025 -31.741 1.00 96.12 183 THR A N 1
ATOM 1423 C CA . THR A 1 183 ? 9.992 0.811 -30.443 1.00 96.12 183 THR A CA 1
ATOM 1424 C C . THR A 1 183 ? 9.881 -0.676 -30.134 1.00 96.12 183 THR A C 1
ATOM 1426 O O . THR A 1 183 ? 9.730 -1.510 -31.032 1.00 96.12 183 THR A O 1
ATOM 1429 N N . CYS A 1 184 ? 9.965 -1.022 -28.853 1.00 96.25 184 CYS A N 1
ATOM 1430 C CA . CYS A 1 184 ? 9.877 -2.408 -28.415 1.00 96.25 184 CYS A CA 1
ATOM 1431 C C . CYS A 1 184 ? 8.476 -2.992 -28.668 1.00 96.25 184 CYS A C 1
ATOM 1433 O O . CYS A 1 184 ? 7.488 -2.401 -28.249 1.00 96.25 184 CYS A O 1
ATOM 1435 N N . CYS A 1 185 ? 8.374 -4.172 -29.280 1.00 94.94 185 CYS A N 1
ATOM 1436 C CA . CYS A 1 185 ? 7.104 -4.880 -29.496 1.00 94.94 185 CYS A CA 1
ATOM 1437 C C . CYS A 1 185 ? 6.456 -5.445 -28.217 1.00 94.94 185 CYS A C 1
ATOM 1439 O O . CYS A 1 185 ? 5.320 -5.895 -28.267 1.00 94.94 185 CYS A O 1
ATOM 1441 N N . SER A 1 186 ? 7.164 -5.449 -27.081 1.00 93.75 186 SER A N 1
ATOM 1442 C CA . SER A 1 186 ? 6.652 -5.972 -25.802 1.00 93.75 186 SER A CA 1
ATOM 1443 C C . SER A 1 186 ? 6.374 -4.868 -24.783 1.00 93.75 186 SER A C 1
ATOM 1445 O O . SER A 1 186 ? 5.291 -4.810 -24.205 1.00 93.75 186 SER A O 1
ATOM 1447 N N . CYS A 1 187 ? 7.338 -3.968 -24.555 1.00 94.31 187 CYS A N 1
ATOM 1448 C CA . CYS A 1 187 ? 7.184 -2.896 -23.567 1.00 94.31 187 CYS A CA 1
ATOM 1449 C C . CYS A 1 187 ? 6.821 -1.528 -24.160 1.00 94.31 187 CYS A C 1
ATOM 1451 O O . CYS A 1 187 ? 6.624 -0.580 -23.402 1.00 94.31 187 CYS A O 1
ATOM 1453 N N . SER A 1 188 ? 6.770 -1.412 -25.491 1.00 94.94 188 SER A N 1
ATOM 1454 C CA . SER A 1 188 ? 6.500 -0.173 -26.241 1.00 94.94 188 SER A CA 1
ATOM 1455 C C . SER A 1 188 ? 7.518 0.957 -26.047 1.00 94.94 188 SER A C 1
ATOM 1457 O O . SER A 1 188 ? 7.394 2.007 -26.672 1.00 94.94 188 SER A O 1
ATOM 1459 N N . SER A 1 189 ? 8.570 0.750 -25.250 1.00 95.62 189 SER A N 1
ATOM 1460 C CA . SER A 1 189 ? 9.616 1.748 -25.030 1.00 95.62 189 SER A CA 1
ATOM 1461 C C . SER A 1 189 ? 10.384 2.068 -26.313 1.00 95.62 189 SER A C 1
ATOM 1463 O O . SER A 1 189 ? 10.762 1.172 -27.076 1.00 95.62 189 SER A O 1
ATOM 1465 N N . SER A 1 190 ? 10.665 3.356 -26.517 1.00 96.12 190 SER A N 1
ATOM 1466 C CA . SER A 1 190 ? 11.531 3.836 -27.596 1.00 96.12 190 SER A CA 1
ATOM 1467 C C . SER A 1 190 ? 12.979 3.411 -27.365 1.00 96.12 190 SER A C 1
ATOM 1469 O O . SER A 1 190 ? 13.541 3.648 -26.293 1.00 96.12 190 SER A O 1
ATOM 1471 N N . LYS A 1 191 ? 13.598 2.825 -28.395 1.00 96.19 191 LYS A N 1
ATOM 1472 C CA . LYS A 1 191 ? 15.017 2.450 -28.395 1.00 96.19 191 LYS A CA 1
ATOM 1473 C C . LYS A 1 191 ? 15.915 3.647 -28.084 1.00 96.19 191 LYS A C 1
ATOM 1475 O O . LYS A 1 191 ? 16.826 3.540 -27.269 1.00 96.19 191 LYS A O 1
ATOM 1480 N N . GLU A 1 192 ? 15.639 4.783 -28.717 1.00 95.94 192 GLU A N 1
ATOM 1481 C CA . GLU A 1 192 ? 16.439 6.001 -28.585 1.00 95.94 192 GLU A CA 1
ATOM 1482 C C . GLU A 1 192 ? 16.383 6.563 -27.161 1.00 95.94 192 GLU A C 1
ATOM 1484 O O . GLU A 1 192 ? 17.424 6.854 -26.573 1.00 95.94 192 GLU A O 1
ATOM 1489 N N . ILE A 1 193 ? 15.183 6.629 -26.571 1.00 95.50 193 ILE A N 1
ATOM 1490 C CA . ILE A 1 193 ? 14.996 7.089 -25.187 1.00 95.50 193 ILE A CA 1
ATOM 1491 C C . ILE A 1 193 ? 15.772 6.188 -24.226 1.00 95.50 193 ILE A C 1
ATOM 1493 O O . ILE A 1 193 ? 16.526 6.700 -23.399 1.00 95.50 193 ILE A O 1
ATOM 1497 N N . LEU A 1 194 ? 15.643 4.862 -24.362 1.00 96.31 194 LEU A N 1
ATOM 1498 C CA . LEU A 1 194 ? 16.356 3.907 -23.509 1.00 96.31 194 LEU A CA 1
ATOM 1499 C C . LEU A 1 194 ? 17.875 4.090 -23.599 1.00 96.31 194 LEU A C 1
ATOM 1501 O O . LEU A 1 194 ? 18.512 4.287 -22.565 1.00 96.31 194 LEU A O 1
ATOM 1505 N N . ARG A 1 195 ? 18.435 4.130 -24.818 1.00 94.94 195 ARG A N 1
ATOM 1506 C CA . ARG A 1 195 ? 19.876 4.349 -25.035 1.00 94.94 195 ARG A CA 1
ATOM 1507 C C . ARG A 1 195 ? 20.355 5.678 -24.466 1.00 94.94 195 ARG A C 1
ATOM 1509 O O . ARG A 1 195 ? 21.447 5.767 -23.911 1.00 94.94 195 ARG A O 1
ATOM 1516 N N . SER A 1 196 ? 19.535 6.721 -24.574 1.00 92.88 196 SER A N 1
ATOM 1517 C CA . SER A 1 196 ? 19.877 8.052 -24.072 1.00 92.88 196 SER A CA 1
ATOM 1518 C C . SER A 1 196 ? 20.007 8.120 -22.544 1.00 92.88 196 SER A C 1
ATOM 1520 O O . SER A 1 196 ? 20.592 9.079 -22.046 1.00 92.88 196 SER A O 1
ATOM 1522 N N . LEU A 1 197 ? 19.498 7.115 -21.822 1.00 94.31 197 LEU A N 1
ATOM 1523 C CA . LEU A 1 197 ? 19.439 7.043 -20.361 1.00 94.31 197 LEU A CA 1
ATOM 1524 C C . LEU A 1 197 ? 20.249 5.862 -19.795 1.00 94.31 197 LEU A C 1
ATOM 1526 O O . LEU A 1 197 ? 19.967 5.408 -18.690 1.00 94.31 197 LEU A O 1
ATOM 1530 N N . GLU A 1 198 ? 21.217 5.331 -20.547 1.00 94.62 198 GLU A N 1
ATOM 1531 C CA . GLU A 1 198 ? 22.107 4.242 -20.102 1.00 94.62 198 GLU A CA 1
ATOM 1532 C C . GLU A 1 198 ? 23.463 4.734 -19.587 1.00 94.62 198 GLU A C 1
ATOM 1534 O O . GLU A 1 198 ? 24.100 4.058 -18.786 1.00 94.62 198 GLU A O 1
ATOM 1539 N N . SER A 1 199 ? 23.909 5.916 -20.022 1.00 92.00 199 SER A N 1
ATOM 1540 C CA . SER A 1 199 ? 25.204 6.469 -19.617 1.00 92.00 199 SER A CA 1
ATOM 1541 C C . SER A 1 199 ? 25.133 7.092 -18.224 1.00 92.00 199 SER A C 1
ATOM 1543 O O . SER A 1 199 ? 24.332 7.998 -17.983 1.00 92.00 199 SER A O 1
ATOM 1545 N N . ALA A 1 200 ? 26.028 6.655 -17.335 1.00 87.56 200 ALA A N 1
ATOM 1546 C CA . ALA A 1 200 ? 26.187 7.233 -16.006 1.00 87.56 200 ALA A CA 1
ATOM 1547 C C . ALA A 1 200 ? 26.476 8.743 -16.061 1.00 87.56 200 ALA A C 1
ATOM 1549 O O . ALA A 1 200 ? 25.866 9.509 -15.319 1.00 87.56 200 ALA A O 1
ATOM 1550 N N . ASP A 1 201 ? 27.344 9.186 -16.973 1.00 87.12 201 ASP A N 1
ATOM 1551 C CA . ASP A 1 201 ? 27.711 10.602 -17.097 1.00 87.12 201 ASP A CA 1
ATOM 1552 C C . ASP A 1 201 ? 26.533 11.447 -17.576 1.00 87.12 201 ASP A C 1
ATOM 1554 O O . ASP A 1 201 ? 26.244 12.497 -17.008 1.00 87.12 201 ASP A O 1
ATOM 1558 N N . LYS A 1 202 ? 25.756 10.937 -18.535 1.00 86.62 202 LYS A N 1
ATOM 1559 C CA . LYS A 1 202 ? 24.550 11.627 -19.001 1.00 86.62 202 LYS A CA 1
ATOM 1560 C C . LYS A 1 202 ? 23.470 11.707 -17.919 1.00 86.62 202 LYS A C 1
ATOM 1562 O O . LYS A 1 202 ? 22.773 12.715 -17.818 1.00 86.62 202 LYS A O 1
ATOM 1567 N N . LEU A 1 203 ? 23.326 10.669 -17.094 1.00 86.44 203 LEU A N 1
ATOM 1568 C CA . LEU A 1 203 ? 22.413 10.687 -15.947 1.00 86.44 203 LEU A CA 1
ATOM 1569 C C . LEU A 1 203 ? 22.866 11.697 -14.882 1.00 86.44 203 LEU A C 1
ATOM 1571 O O . LEU A 1 203 ? 22.023 12.404 -14.330 1.00 86.44 203 LEU A O 1
ATOM 1575 N N . ARG A 1 204 ? 24.177 11.834 -14.645 1.00 83.06 204 ARG A N 1
ATOM 1576 C CA . ARG A 1 204 ? 24.731 12.888 -13.778 1.00 83.06 204 ARG A CA 1
ATOM 1577 C C . ARG A 1 204 ? 24.433 14.278 -14.331 1.00 83.06 204 ARG A C 1
ATOM 1579 O O . ARG A 1 204 ? 23.870 15.099 -13.615 1.00 83.06 204 ARG A O 1
ATOM 1586 N N . GLU A 1 205 ? 24.707 14.519 -15.612 1.00 82.50 205 GLU A N 1
ATOM 1587 C CA . GLU A 1 205 ? 24.412 15.796 -16.275 1.00 82.50 205 GLU A CA 1
ATOM 1588 C C . GLU A 1 205 ? 22.921 16.156 -16.225 1.00 82.50 205 GLU A C 1
ATOM 1590 O O . GLU A 1 205 ? 22.571 17.316 -15.995 1.00 82.50 205 GLU A O 1
ATOM 1595 N N . LEU A 1 206 ? 22.032 15.173 -16.411 1.00 81.31 206 LEU A N 1
ATOM 1596 C CA . LEU A 1 206 ? 20.583 15.351 -16.286 1.00 81.31 206 LEU A CA 1
ATOM 1597 C C . LEU A 1 206 ? 20.186 15.754 -14.863 1.00 81.31 206 LEU A C 1
ATOM 1599 O O . LEU A 1 206 ? 19.415 16.703 -14.700 1.00 81.31 206 LEU A O 1
ATOM 1603 N N . GLY A 1 207 ? 20.732 15.073 -13.852 1.00 73.25 207 GLY A N 1
ATOM 1604 C CA . GLY A 1 207 ? 20.528 15.423 -12.446 1.00 73.25 207 GLY A CA 1
ATOM 1605 C C . GLY A 1 207 ? 21.019 16.839 -12.130 1.00 73.25 207 GLY A C 1
ATOM 1606 O O . GLY A 1 207 ? 20.289 17.637 -11.543 1.00 73.25 207 GLY A O 1
ATOM 1607 N N . GLU A 1 208 ? 22.212 17.203 -12.604 1.00 72.50 208 GLU A N 1
ATOM 1608 C CA . GLU A 1 208 ? 22.774 18.545 -12.429 1.00 72.50 208 GLU A CA 1
ATOM 1609 C C . GLU A 1 208 ? 21.965 19.634 -13.139 1.00 72.50 208 GLU A C 1
ATOM 1611 O O . GLU A 1 208 ? 21.752 20.713 -12.589 1.00 72.50 208 GLU A O 1
ATOM 1616 N N . ALA A 1 209 ? 21.545 19.402 -14.385 1.00 72.62 209 ALA A N 1
ATOM 1617 C CA . ALA A 1 209 ? 20.786 20.377 -15.160 1.00 72.62 209 ALA A CA 1
ATOM 1618 C C . ALA A 1 209 ? 19.433 20.680 -14.504 1.00 72.62 209 ALA A C 1
ATOM 1620 O O . ALA A 1 209 ? 19.039 21.846 -14.445 1.00 72.62 209 ALA A O 1
ATOM 1621 N N . GLN A 1 210 ? 18.770 19.655 -13.965 1.00 69.25 210 GLN A N 1
ATOM 1622 C CA . GLN A 1 210 ? 17.530 19.794 -13.200 1.00 69.25 210 GLN A CA 1
ATOM 1623 C C . GLN A 1 210 ? 17.769 20.551 -11.892 1.00 69.25 210 GLN A C 1
ATOM 1625 O O . GLN A 1 210 ? 17.125 21.574 -11.657 1.00 69.25 210 GLN A O 1
ATOM 1630 N N . GLY A 1 211 ? 18.780 20.157 -11.112 1.00 63.41 211 GLY A N 1
ATOM 1631 C CA . GLY A 1 211 ? 19.142 20.872 -9.887 1.00 63.41 211 GLY A CA 1
ATOM 1632 C C . GLY A 1 211 ? 19.524 22.339 -10.141 1.00 63.41 211 GLY A C 1
ATOM 1633 O O . GLY A 1 211 ? 19.158 23.227 -9.374 1.00 63.41 211 GLY A O 1
ATOM 1634 N N . ARG A 1 212 ? 20.188 22.649 -11.267 1.00 66.75 212 ARG A N 1
ATOM 1635 C CA . ARG A 1 212 ? 20.477 24.033 -11.698 1.00 66.75 212 ARG A CA 1
ATOM 1636 C C . ARG A 1 212 ? 19.211 24.815 -12.055 1.00 66.75 212 ARG A C 1
ATOM 1638 O O . ARG A 1 212 ? 19.168 26.020 -11.802 1.00 66.75 212 ARG A O 1
ATOM 1645 N N . GLN A 1 213 ? 18.209 24.182 -12.664 1.00 65.25 213 GLN A N 1
ATOM 1646 C CA . GLN A 1 213 ? 16.925 24.823 -12.968 1.00 65.25 213 GLN A CA 1
ATOM 1647 C C . GLN A 1 213 ? 16.158 25.158 -11.683 1.00 65.25 213 GLN A C 1
ATOM 1649 O O . GLN A 1 213 ? 15.708 26.294 -11.531 1.00 65.25 213 GLN A O 1
ATOM 1654 N N . GLU A 1 214 ? 16.109 24.234 -10.726 1.00 58.91 214 GLU A N 1
ATOM 1655 C CA . GLU A 1 214 ? 15.433 24.443 -9.439 1.00 58.91 214 GLU A CA 1
ATOM 1656 C C . GLU A 1 214 ? 16.186 25.431 -8.525 1.00 58.91 214 GLU A C 1
ATOM 1658 O O . GLU A 1 214 ? 15.590 26.267 -7.841 1.00 58.91 214 GLU A O 1
ATOM 1663 N N . ALA A 1 215 ? 17.521 25.447 -8.572 1.00 57.28 215 ALA A N 1
ATOM 1664 C CA . ALA A 1 215 ? 18.322 26.464 -7.888 1.00 57.28 215 ALA A CA 1
ATOM 1665 C C . ALA A 1 215 ? 18.122 27.871 -8.488 1.00 57.28 215 ALA A C 1
ATOM 1667 O O . ALA A 1 215 ? 18.120 28.869 -7.760 1.00 57.28 215 ALA A O 1
ATOM 1668 N N . LYS A 1 216 ? 17.922 27.976 -9.811 1.00 58.53 216 LYS A N 1
ATOM 1669 C CA . LYS A 1 216 ? 17.548 29.242 -10.464 1.00 58.53 216 LYS A CA 1
ATOM 1670 C C . LYS A 1 216 ? 16.147 29.690 -10.050 1.00 58.53 216 LYS A C 1
ATOM 1672 O O . LYS A 1 216 ? 15.982 30.874 -9.762 1.00 58.53 216 LYS A O 1
ATOM 1677 N N . SER A 1 217 ? 15.167 28.788 -9.953 1.00 56.19 217 SER A N 1
ATOM 1678 C CA . SER A 1 217 ? 13.833 29.151 -9.452 1.00 56.19 217 SER A CA 1
ATOM 1679 C C . SER A 1 217 ? 13.852 29.554 -7.974 1.00 56.19 217 SER A C 1
ATOM 1681 O O . SER A 1 217 ? 13.140 30.491 -7.616 1.00 56.19 217 SER A O 1
ATOM 1683 N N . ARG A 1 218 ? 14.723 28.963 -7.132 1.00 48.94 218 ARG A N 1
ATOM 1684 C CA . ARG A 1 218 ? 15.005 29.480 -5.774 1.00 48.94 218 ARG A CA 1
ATOM 1685 C C . ARG A 1 218 ? 15.536 30.914 -5.825 1.00 48.94 218 ARG A C 1
ATOM 1687 O O . ARG A 1 218 ? 14.981 31.780 -5.157 1.00 48.94 218 ARG A O 1
ATOM 1694 N N . ARG A 1 219 ? 16.549 31.207 -6.655 1.00 48.84 219 ARG A N 1
ATOM 1695 C CA . ARG A 1 219 ? 17.088 32.578 -6.801 1.00 48.84 219 ARG A CA 1
ATOM 1696 C C . ARG A 1 219 ? 16.033 33.584 -7.266 1.00 48.84 219 ARG A C 1
ATOM 1698 O O . ARG A 1 219 ? 16.011 34.690 -6.747 1.00 48.84 219 ARG A O 1
ATOM 1705 N N . VAL A 1 220 ? 15.142 33.217 -8.189 1.00 50.53 220 VAL A N 1
ATOM 1706 C CA . VAL A 1 220 ? 14.053 34.104 -8.642 1.00 50.53 220 VAL A CA 1
ATOM 1707 C C . VAL A 1 220 ? 13.014 34.340 -7.536 1.00 50.53 220 VAL A C 1
ATOM 1709 O O . VAL A 1 220 ? 12.620 35.486 -7.330 1.00 50.53 220 VAL A O 1
ATOM 1712 N N . ARG A 1 221 ? 12.625 33.304 -6.773 1.00 43.81 221 ARG A N 1
ATOM 1713 C CA . ARG A 1 221 ? 11.725 33.450 -5.609 1.00 43.81 221 ARG A CA 1
ATOM 1714 C C . ARG A 1 221 ? 12.323 34.351 -4.518 1.00 43.81 221 ARG A C 1
ATOM 1716 O O . ARG A 1 221 ? 11.597 35.150 -3.943 1.00 43.81 221 ARG A O 1
ATOM 1723 N N . PHE A 1 222 ? 13.637 34.285 -4.288 1.00 38.56 222 PHE A N 1
ATOM 1724 C CA . PHE A 1 222 ? 14.332 35.170 -3.343 1.00 38.56 222 PHE A CA 1
ATOM 1725 C C . PHE A 1 222 ? 14.522 36.608 -3.869 1.00 38.56 222 PHE A C 1
ATOM 1727 O O . PHE A 1 222 ? 14.385 37.553 -3.098 1.00 38.56 222 PHE A O 1
ATOM 1734 N N . ILE A 1 223 ? 14.774 36.815 -5.170 1.00 40.50 223 ILE A N 1
ATOM 1735 C CA . ILE A 1 223 ? 14.922 38.164 -5.762 1.00 40.50 223 ILE A CA 1
ATOM 1736 C C . ILE A 1 223 ? 13.592 38.937 -5.771 1.00 40.50 223 ILE A C 1
ATOM 1738 O O . ILE A 1 223 ? 13.600 40.157 -5.633 1.00 40.50 223 ILE A O 1
ATOM 1742 N N . ALA A 1 224 ? 12.446 38.255 -5.859 1.00 39.12 224 ALA A N 1
ATOM 1743 C CA . ALA A 1 224 ? 11.137 38.894 -5.708 1.00 39.12 224 ALA A CA 1
ATOM 1744 C C . ALA A 1 224 ? 10.849 39.382 -4.268 1.00 39.12 224 ALA A C 1
ATOM 1746 O O . ALA A 1 224 ? 9.951 40.197 -4.081 1.00 39.12 224 ALA A O 1
ATOM 1747 N N . ALA A 1 225 ? 11.615 38.924 -3.267 1.00 39.97 225 ALA A N 1
ATOM 1748 C CA . ALA A 1 225 ? 11.437 39.278 -1.856 1.00 39.97 225 ALA A CA 1
ATOM 1749 C C . ALA A 1 225 ? 12.563 40.154 -1.266 1.00 39.97 225 ALA A C 1
ATOM 1751 O O . ALA A 1 225 ? 12.399 40.680 -0.169 1.00 39.97 225 ALA A O 1
ATOM 1752 N N . ALA A 1 226 ? 13.690 40.353 -1.959 1.00 34.22 226 ALA A N 1
ATOM 1753 C CA . ALA A 1 226 ? 14.783 41.179 -1.445 1.00 34.22 226 ALA A CA 1
ATOM 1754 C C . ALA A 1 226 ? 15.600 41.833 -2.569 1.00 34.22 226 ALA A C 1
ATOM 1756 O O . ALA A 1 226 ? 16.473 41.231 -3.195 1.00 34.22 226 ALA A O 1
ATOM 1757 N N . SER A 1 227 ? 15.344 43.118 -2.793 1.00 37.38 227 SER A N 1
ATOM 1758 C CA . SER A 1 227 ? 16.296 44.027 -3.418 1.00 37.38 227 SER A CA 1
ATOM 1759 C C . SER A 1 227 ? 17.548 44.182 -2.540 1.00 37.38 227 SER A C 1
ATOM 1761 O O . SER A 1 227 ? 17.409 44.429 -1.346 1.00 37.38 227 SER A O 1
ATOM 1763 N N . VAL A 1 228 ? 18.727 44.179 -3.186 1.00 35.53 228 VAL A N 1
ATOM 1764 C CA . VAL A 1 228 ? 20.054 44.667 -2.727 1.00 35.53 228 VAL A CA 1
ATOM 1765 C C . VAL A 1 228 ? 21.080 43.597 -2.269 1.00 35.53 228 VAL A C 1
ATOM 1767 O O . VAL A 1 228 ? 21.000 43.031 -1.190 1.00 35.53 228 VAL A O 1
ATOM 1770 N N . VAL A 1 229 ? 22.125 43.470 -3.112 1.00 34.06 229 VAL A N 1
ATOM 1771 C CA . VAL A 1 229 ? 23.528 43.044 -2.862 1.00 34.06 229 VAL A CA 1
ATOM 1772 C C . VAL A 1 229 ? 23.823 41.546 -2.676 1.00 34.06 229 VAL A C 1
ATOM 1774 O O . VAL A 1 229 ? 23.719 40.991 -1.594 1.00 34.06 229 VAL A O 1
ATOM 1777 N N . ALA A 1 230 ? 24.349 40.912 -3.732 1.00 30.92 230 ALA A N 1
ATOM 1778 C CA . ALA A 1 230 ? 25.790 40.628 -3.859 1.00 30.92 230 ALA A CA 1
ATOM 1779 C C . ALA A 1 230 ? 26.055 39.698 -5.056 1.00 30.92 230 ALA A C 1
ATOM 1781 O O . ALA A 1 230 ? 25.776 38.500 -5.045 1.00 30.92 230 ALA A O 1
ATOM 1782 N N . VAL A 1 231 ? 26.655 40.270 -6.099 1.00 47.88 231 VAL A N 1
ATOM 1783 C CA . VAL A 1 231 ? 27.413 39.529 -7.106 1.00 47.88 231 VAL A CA 1
ATOM 1784 C C . VAL A 1 231 ? 28.679 39.012 -6.425 1.00 47.88 231 VAL A C 1
ATOM 1786 O O . VAL A 1 231 ? 29.521 39.817 -6.048 1.00 47.88 231 VAL A O 1
ATOM 1789 N N . THR A 1 232 ? 28.804 37.696 -6.249 1.00 42.34 232 THR A N 1
ATOM 1790 C CA . THR A 1 232 ? 30.058 36.914 -6.328 1.00 42.34 232 THR A CA 1
ATOM 1791 C C . THR A 1 232 ? 29.819 35.488 -5.826 1.00 42.34 232 THR A C 1
ATOM 1793 O O . THR A 1 232 ? 29.503 35.284 -4.666 1.00 42.34 232 THR A O 1
ATOM 1796 N N . MET A 1 233 ? 29.956 34.498 -6.716 1.00 39.09 233 MET A N 1
ATOM 1797 C CA . MET A 1 233 ? 30.578 33.179 -6.476 1.00 39.09 233 MET A CA 1
ATOM 1798 C C . MET A 1 233 ? 30.239 32.249 -7.649 1.00 39.09 233 MET A C 1
ATOM 1800 O O . MET A 1 233 ? 29.238 31.536 -7.657 1.00 39.09 233 MET A O 1
ATOM 1804 N N . VAL A 1 234 ? 31.103 32.271 -8.664 1.00 44.31 234 VAL A N 1
ATOM 1805 C CA . VAL A 1 234 ? 31.074 31.364 -9.828 1.00 44.31 234 VAL A CA 1
ATOM 1806 C C . VAL A 1 234 ? 31.863 30.061 -9.547 1.00 44.31 234 VAL A C 1
ATOM 1808 O O . VAL A 1 234 ? 31.977 29.210 -10.414 1.00 44.31 234 VAL A O 1
ATOM 1811 N N . GLY A 1 235 ? 32.377 29.843 -8.327 1.00 42.12 235 GLY A N 1
ATOM 1812 C CA . GLY A 1 235 ? 33.416 28.829 -8.075 1.00 42.12 235 GLY A CA 1
ATOM 1813 C C . GLY A 1 235 ? 33.083 27.598 -7.217 1.00 42.12 235 GLY A C 1
ATOM 1814 O O . GLY A 1 235 ? 33.997 26.819 -6.978 1.00 42.12 235 GLY A O 1
ATOM 1815 N N . VAL A 1 236 ? 31.855 27.391 -6.715 1.00 45.16 236 VAL A N 1
ATOM 1816 C CA . VAL A 1 236 ? 31.582 26.351 -5.682 1.00 45.16 236 VAL A CA 1
ATOM 1817 C C . VAL A 1 236 ? 30.292 25.559 -5.956 1.00 45.16 236 VAL A C 1
ATOM 1819 O O . VAL A 1 236 ? 29.357 25.586 -5.164 1.00 45.16 236 VAL A O 1
ATOM 1822 N N . ALA A 1 237 ? 30.178 24.883 -7.104 1.00 47.00 237 ALA A N 1
ATOM 1823 C CA . ALA A 1 237 ? 28.903 24.272 -7.524 1.00 47.00 237 ALA A CA 1
ATOM 1824 C C . ALA A 1 237 ? 28.928 22.751 -7.775 1.00 47.00 237 ALA A C 1
ATOM 1826 O O . ALA A 1 237 ? 28.021 22.254 -8.433 1.00 47.00 237 ALA A O 1
ATOM 1827 N N . VAL A 1 238 ? 29.917 22.002 -7.268 1.00 52.25 238 VAL A N 1
ATOM 1828 C CA . VAL A 1 238 ? 30.030 20.555 -7.569 1.00 52.25 238 VAL A CA 1
ATOM 1829 C C . VAL A 1 238 ? 29.459 19.631 -6.463 1.00 52.25 238 VAL A C 1
ATOM 1831 O O . VAL A 1 238 ? 28.764 18.690 -6.824 1.00 52.25 238 VAL A O 1
ATOM 1834 N N . PRO A 1 239 ? 29.574 19.898 -5.139 1.00 43.62 239 PRO A N 1
ATOM 1835 C CA . PRO A 1 239 ? 28.927 19.043 -4.118 1.00 43.62 239 PRO A CA 1
ATOM 1836 C C . PRO A 1 239 ? 27.492 19.445 -3.709 1.00 43.62 239 PRO A C 1
ATOM 1838 O O . PRO A 1 239 ? 26.755 18.629 -3.169 1.00 43.62 239 PRO A O 1
ATOM 1841 N N . GLN A 1 240 ? 27.074 20.697 -3.932 1.00 46.34 240 GLN A N 1
ATOM 1842 C CA . GLN A 1 240 ? 25.853 21.264 -3.319 1.00 46.34 240 GLN A CA 1
ATOM 1843 C C . GLN A 1 240 ? 24.550 21.021 -4.107 1.00 46.34 240 GLN A C 1
ATOM 1845 O O . GLN A 1 240 ? 23.471 21.314 -3.604 1.00 46.34 240 GLN A O 1
ATOM 1850 N N . VAL A 1 241 ? 24.621 20.518 -5.345 1.00 51.56 241 VAL A N 1
ATOM 1851 C CA . VAL A 1 241 ? 23.449 20.418 -6.249 1.00 51.56 241 VAL A CA 1
ATOM 1852 C C . VAL A 1 241 ? 23.082 18.969 -6.592 1.00 51.56 241 VAL A C 1
ATOM 1854 O O . VAL A 1 241 ? 21.920 18.680 -6.852 1.00 51.56 241 VAL A O 1
ATOM 1857 N N . ILE A 1 242 ? 24.046 18.045 -6.535 1.00 51.31 242 ILE A N 1
ATOM 1858 C CA . ILE A 1 242 ? 23.840 16.617 -6.829 1.00 51.31 242 ILE A CA 1
ATOM 1859 C C . ILE A 1 242 ? 23.083 15.924 -5.680 1.00 51.31 242 ILE A C 1
ATOM 1861 O O . ILE A 1 242 ? 22.148 15.162 -5.919 1.00 51.31 242 ILE A O 1
ATOM 1865 N N . ILE A 1 243 ? 23.443 16.241 -4.431 1.00 67.38 243 ILE A N 1
ATOM 1866 C CA . ILE A 1 243 ? 22.881 15.602 -3.231 1.00 67.38 243 ILE A CA 1
ATOM 1867 C C . ILE A 1 243 ? 21.380 15.920 -3.043 1.00 67.38 243 ILE A C 1
ATOM 1869 O O . ILE A 1 243 ? 20.623 14.979 -2.802 1.00 67.38 243 ILE A O 1
ATOM 1873 N N . PRO A 1 244 ? 20.898 17.177 -3.190 1.00 76.44 244 PRO A N 1
ATOM 1874 C CA . PRO A 1 244 ? 19.487 17.485 -2.950 1.00 76.44 244 PRO A CA 1
ATOM 1875 C C . PRO A 1 244 ? 18.516 16.819 -3.937 1.00 76.44 244 PRO A C 1
ATOM 1877 O O . PRO A 1 244 ? 17.518 16.252 -3.509 1.00 76.44 244 PRO A O 1
ATOM 1880 N N . GLN A 1 245 ? 18.810 16.797 -5.243 1.00 78.25 245 GLN A N 1
ATOM 1881 C CA . GLN A 1 245 ? 17.900 16.172 -6.218 1.00 78.25 245 GLN A CA 1
ATOM 1882 C C . GLN A 1 245 ? 17.790 14.658 -6.016 1.00 78.25 245 GLN A C 1
ATOM 1884 O O . GLN A 1 245 ? 16.699 14.097 -6.098 1.00 78.25 245 GLN A O 1
ATOM 1889 N N . ILE A 1 246 ? 18.910 13.980 -5.744 1.00 77.12 246 ILE A N 1
ATOM 1890 C CA . ILE A 1 246 ? 18.900 12.534 -5.493 1.00 77.12 246 ILE A CA 1
ATOM 1891 C C . ILE A 1 246 ? 18.091 12.227 -4.233 1.00 77.12 246 ILE A C 1
ATOM 1893 O O . ILE A 1 246 ? 17.209 11.374 -4.288 1.00 77.12 246 ILE A O 1
ATOM 1897 N N . LYS A 1 247 ? 18.319 12.962 -3.137 1.00 82.75 247 LYS A N 1
ATOM 1898 C CA . LYS A 1 247 ? 17.529 12.829 -1.903 1.00 82.75 247 LYS A CA 1
ATOM 1899 C C . LYS A 1 247 ? 16.042 13.105 -2.135 1.00 82.75 247 LYS A C 1
ATOM 1901 O O . LYS A 1 247 ? 15.207 12.376 -1.614 1.00 82.75 247 LYS A O 1
ATOM 1906 N N . TYR A 1 248 ? 15.701 14.097 -2.958 1.00 82.75 248 TYR A N 1
ATOM 1907 C CA . TYR A 1 248 ? 14.312 14.422 -3.293 1.00 82.75 248 TYR A CA 1
ATOM 1908 C C . TYR A 1 248 ? 13.622 13.273 -4.032 1.00 82.75 248 TYR A C 1
ATOM 1910 O O . TYR A 1 248 ? 12.512 12.875 -3.687 1.00 82.75 248 TYR A O 1
ATOM 1918 N N . LEU A 1 249 ? 14.309 12.667 -5.002 1.00 82.44 249 LEU A N 1
ATOM 1919 C CA . LEU A 1 249 ? 13.795 11.495 -5.706 1.00 82.44 249 LEU A CA 1
ATOM 1920 C C . LEU A 1 249 ? 13.753 10.238 -4.816 1.00 82.44 249 LEU A C 1
ATOM 1922 O O . LEU A 1 249 ? 12.864 9.404 -4.986 1.00 82.44 249 LEU A O 1
ATOM 1926 N N . GLN A 1 250 ? 14.687 10.090 -3.870 1.00 84.44 250 GLN A N 1
ATOM 1927 C CA . GLN A 1 250 ? 14.652 9.024 -2.861 1.00 84.44 250 GLN A CA 1
ATOM 1928 C C . GLN A 1 250 ? 13.451 9.171 -1.929 1.00 84.44 250 GLN A C 1
ATOM 1930 O O . GLN A 1 250 ? 12.805 8.169 -1.642 1.00 84.44 250 GLN A O 1
ATOM 1935 N N . ALA A 1 251 ? 13.140 10.396 -1.498 1.00 87.62 251 ALA A N 1
ATOM 1936 C CA . ALA A 1 251 ? 12.003 10.688 -0.635 1.00 87.62 251 ALA A CA 1
ATOM 1937 C C . ALA A 1 251 ? 10.684 10.277 -1.303 1.00 87.62 251 ALA A C 1
ATOM 1939 O O . ALA A 1 251 ? 9.932 9.482 -0.746 1.00 87.62 251 ALA A O 1
ATOM 1940 N N . HIS A 1 252 ? 10.473 10.706 -2.553 1.00 87.56 252 HIS A N 1
ATOM 1941 C CA . HIS A 1 252 ? 9.324 10.279 -3.361 1.00 87.56 252 HIS A CA 1
ATOM 1942 C C . HIS A 1 252 ? 9.270 8.764 -3.550 1.00 87.56 252 HIS A C 1
ATOM 1944 O O . HIS A 1 252 ? 8.219 8.160 -3.386 1.00 87.56 252 HIS A O 1
ATOM 1950 N N . SER A 1 253 ? 10.402 8.118 -3.846 1.00 84.44 253 SER A N 1
ATOM 1951 C CA . SER A 1 253 ? 10.427 6.659 -3.994 1.00 84.44 253 SER A CA 1
ATOM 1952 C C . SER A 1 253 ? 10.137 5.913 -2.688 1.00 84.44 253 SER A C 1
ATOM 1954 O O . SER A 1 253 ? 9.695 4.771 -2.771 1.00 84.44 253 SER A O 1
ATOM 1956 N N . ALA A 1 254 ? 10.445 6.485 -1.523 1.00 88.69 254 ALA A N 1
ATOM 1957 C CA . ALA A 1 254 ? 10.127 5.888 -0.229 1.00 88.69 254 ALA A CA 1
ATOM 1958 C C . ALA A 1 254 ? 8.619 5.980 0.044 1.00 88.69 254 ALA A C 1
ATOM 1960 O O . ALA A 1 254 ? 7.999 4.957 0.324 1.00 88.69 254 ALA A O 1
ATOM 1961 N N . VAL A 1 255 ? 8.018 7.156 -0.179 1.00 89.56 255 VAL A N 1
ATOM 1962 C CA . VAL A 1 255 ? 6.562 7.362 -0.065 1.00 89.56 255 VAL A CA 1
ATOM 1963 C C . VAL A 1 255 ? 5.780 6.490 -1.055 1.00 89.56 255 VAL A C 1
ATOM 1965 O O . VAL A 1 255 ? 4.856 5.802 -0.637 1.00 89.56 255 VAL A O 1
ATOM 1968 N N . ASP A 1 256 ? 6.194 6.418 -2.329 1.00 83.88 256 ASP A N 1
ATOM 1969 C CA . ASP A 1 256 ? 5.586 5.546 -3.360 1.00 83.88 256 ASP A CA 1
ATOM 1970 C C . ASP A 1 256 ? 5.557 4.056 -2.940 1.00 83.88 256 ASP A C 1
ATOM 1972 O O . ASP A 1 256 ? 4.752 3.281 -3.455 1.00 83.88 256 ASP A O 1
ATOM 1976 N N . ASN A 1 257 ? 6.462 3.640 -2.047 1.00 84.88 257 ASN A N 1
ATOM 1977 C CA . ASN A 1 257 ? 6.583 2.267 -1.557 1.00 84.88 257 ASN A CA 1
ATOM 1978 C C . ASN A 1 257 ? 5.952 2.058 -0.163 1.00 84.88 257 ASN A C 1
ATOM 1980 O O . ASN A 1 257 ? 6.098 0.969 0.389 1.00 84.88 257 ASN A O 1
ATOM 1984 N N . GLY A 1 258 ? 5.301 3.072 0.419 1.00 88.06 258 GLY A N 1
ATOM 1985 C CA . GLY A 1 258 ? 4.720 3.019 1.770 1.00 88.06 258 GLY A CA 1
ATOM 1986 C C . GLY A 1 258 ? 5.720 3.217 2.918 1.00 88.06 258 GLY A C 1
ATOM 1987 O O . GLY A 1 258 ? 5.340 3.148 4.081 1.00 88.06 258 GLY A O 1
ATOM 1988 N N . ASP A 1 259 ? 6.995 3.500 2.629 1.00 93.44 259 ASP A N 1
ATOM 1989 C CA . ASP A 1 259 ? 8.010 3.827 3.643 1.00 93.44 259 ASP A CA 1
ATOM 1990 C C . ASP A 1 259 ? 7.940 5.327 3.983 1.00 93.44 259 ASP A C 1
ATOM 1992 O O . ASP A 1 259 ? 8.800 6.138 3.608 1.00 93.44 259 ASP A O 1
ATOM 1996 N N . TYR A 1 260 ? 6.842 5.712 4.640 1.00 93.25 260 TYR A N 1
ATOM 1997 C CA . TYR A 1 260 ? 6.538 7.108 4.950 1.00 93.25 260 TYR A CA 1
ATOM 1998 C C . TYR A 1 260 ? 7.576 7.737 5.879 1.00 93.25 260 TYR A C 1
ATOM 2000 O O . TYR A 1 260 ? 7.980 8.871 5.638 1.00 93.25 260 TYR A O 1
ATOM 2008 N N . ASP A 1 261 ? 8.063 7.016 6.892 1.00 95.25 261 ASP A N 1
ATOM 2009 C CA . ASP A 1 261 ? 9.062 7.539 7.834 1.00 95.25 261 ASP A CA 1
ATOM 2010 C C . ASP A 1 261 ? 10.351 7.953 7.134 1.00 95.25 261 ASP A C 1
ATOM 2012 O O . ASP A 1 261 ? 10.855 9.068 7.327 1.00 95.25 261 ASP A O 1
ATOM 2016 N N . ARG A 1 262 ? 10.857 7.091 6.248 1.00 91.94 262 ARG A N 1
ATOM 2017 C CA . ARG A 1 262 ? 12.028 7.410 5.438 1.00 91.94 262 ARG A CA 1
ATOM 2018 C C . ARG A 1 262 ? 11.752 8.558 4.473 1.00 91.94 262 ARG A C 1
ATOM 2020 O O . ARG A 1 262 ? 12.604 9.435 4.316 1.00 91.94 262 ARG A O 1
ATOM 2027 N N . GLY A 1 263 ? 10.586 8.563 3.827 1.00 94.50 263 GLY A N 1
ATOM 2028 C CA . GLY A 1 263 ? 10.170 9.630 2.917 1.00 94.50 263 GLY A CA 1
ATOM 2029 C C . GLY A 1 263 ? 10.135 10.998 3.600 1.00 94.50 263 GLY A C 1
ATOM 2030 O O . GLY A 1 263 ? 10.768 11.943 3.127 1.00 94.50 263 GLY A O 1
ATOM 2031 N N . ILE A 1 264 ? 9.467 11.082 4.751 1.00 95.94 264 ILE A N 1
ATOM 2032 C CA . ILE A 1 264 ? 9.342 12.288 5.579 1.00 95.94 264 ILE A CA 1
ATOM 2033 C C . ILE A 1 264 ? 10.720 12.768 6.039 1.00 95.94 264 ILE A C 1
ATOM 2035 O O . ILE A 1 264 ? 11.024 13.954 5.899 1.00 95.94 264 ILE A O 1
ATOM 2039 N N . ALA A 1 265 ? 11.578 11.873 6.543 1.00 95.25 265 ALA A N 1
ATOM 2040 C CA . ALA A 1 265 ? 12.929 12.231 6.974 1.00 95.25 265 ALA A CA 1
ATOM 2041 C C . ALA A 1 265 ? 13.743 12.856 5.828 1.00 95.25 265 ALA A C 1
ATOM 2043 O O . ALA A 1 265 ? 14.317 13.935 5.988 1.00 95.25 265 ALA A O 1
ATOM 2044 N N . LEU A 1 266 ? 13.721 12.235 4.645 1.00 92.38 266 LEU A N 1
ATOM 2045 C CA . LEU A 1 266 ? 14.422 12.746 3.467 1.00 92.38 266 LEU A CA 1
ATOM 2046 C C . LEU A 1 266 ? 13.846 14.085 2.981 1.00 92.38 266 LEU A C 1
ATOM 2048 O O . LEU A 1 266 ? 14.616 14.985 2.646 1.00 92.38 266 LEU A O 1
ATOM 2052 N N . PHE A 1 267 ? 12.521 14.261 2.978 1.00 93.00 267 PHE A N 1
ATOM 2053 C CA . PHE A 1 267 ? 11.901 15.547 2.641 1.00 93.00 267 PHE A CA 1
ATOM 2054 C C . PHE A 1 267 ? 12.234 16.651 3.652 1.00 93.00 267 PHE A C 1
ATOM 2056 O O . PHE A 1 267 ? 12.497 17.786 3.251 1.00 93.00 267 PHE A O 1
ATOM 2063 N N . ARG A 1 268 ? 12.290 16.337 4.950 1.00 92.19 268 ARG A N 1
ATOM 2064 C CA . ARG A 1 268 ? 12.690 17.292 5.996 1.00 92.19 268 ARG A CA 1
ATOM 2065 C C . ARG A 1 268 ? 14.162 17.689 5.871 1.00 92.19 268 ARG A C 1
ATOM 2067 O O . ARG A 1 268 ? 14.474 18.872 5.980 1.00 92.19 268 ARG A O 1
ATOM 2074 N N . GLU A 1 269 ? 15.053 16.744 5.564 1.00 91.06 269 GLU A N 1
ATOM 2075 C CA . GLU A 1 269 ? 16.475 17.028 5.297 1.00 91.06 269 GLU A CA 1
ATOM 2076 C C . GLU A 1 269 ? 16.691 17.974 4.106 1.00 91.06 269 GLU A C 1
ATOM 2078 O O . GLU A 1 269 ? 17.706 18.669 4.029 1.00 91.06 269 GLU A O 1
ATOM 2083 N N . LEU A 1 270 ? 15.749 17.994 3.165 1.00 86.31 270 LEU A N 1
ATOM 2084 C CA . LEU A 1 270 ? 15.804 18.824 1.968 1.00 86.31 270 LEU A CA 1
ATOM 2085 C C . LEU A 1 270 ? 15.372 20.276 2.199 1.00 86.31 270 LEU A C 1
ATOM 2087 O O . LEU A 1 270 ? 15.728 21.141 1.392 1.00 86.31 270 LEU A O 1
ATOM 2091 N N . GLY A 1 271 ? 14.641 20.559 3.281 1.00 84.38 271 GLY A N 1
ATOM 2092 C CA . GLY A 1 271 ? 14.159 21.899 3.620 1.00 84.38 271 GLY A CA 1
ATOM 2093 C C . GLY A 1 271 ? 13.414 22.569 2.457 1.00 84.38 271 GLY A C 1
ATOM 2094 O O . GLY A 1 271 ? 12.455 22.025 1.917 1.00 84.38 271 GLY A O 1
ATOM 2095 N N . ASP A 1 272 ? 13.890 23.744 2.033 1.00 79.88 272 ASP A N 1
ATOM 2096 C CA . ASP A 1 272 ? 13.281 24.556 0.961 1.00 79.88 272 ASP A CA 1
ATOM 2097 C C . ASP A 1 272 ? 13.615 24.085 -0.469 1.00 79.88 272 ASP A C 1
ATOM 2099 O O . ASP A 1 272 ? 13.494 24.847 -1.439 1.00 79.88 272 ASP A O 1
ATOM 2103 N N . TYR A 1 273 ? 14.138 22.872 -0.631 1.00 78.88 273 TYR A N 1
ATOM 2104 C CA . TYR A 1 273 ? 14.401 22.324 -1.954 1.00 78.88 273 TYR A CA 1
ATOM 2105 C C . TYR A 1 273 ? 13.084 21.973 -2.662 1.00 78.88 273 TYR A C 1
ATOM 2107 O O . TYR A 1 273 ? 12.297 21.177 -2.159 1.00 78.88 273 TYR A O 1
ATOM 2115 N N . SER A 1 274 ? 12.861 22.543 -3.851 1.00 83.31 274 SER A N 1
ATOM 2116 C CA . SER A 1 274 ? 11.646 22.344 -4.654 1.00 83.31 274 SER A CA 1
ATOM 2117 C C . SER A 1 274 ? 10.353 22.619 -3.860 1.00 83.31 274 SER A C 1
ATOM 2119 O O . SER A 1 274 ? 10.087 23.773 -3.508 1.00 83.31 274 SER A O 1
ATOM 2121 N N . ASP A 1 275 ? 9.555 21.589 -3.588 1.00 83.06 275 ASP A N 1
ATOM 2122 C CA . ASP A 1 275 ? 8.375 21.572 -2.721 1.00 83.06 275 ASP A CA 1
ATOM 2123 C C . ASP A 1 275 ? 8.517 20.552 -1.572 1.00 83.06 275 ASP A C 1
ATOM 2125 O O . ASP A 1 275 ? 7.513 20.147 -0.989 1.00 83.06 275 ASP A O 1
ATOM 2129 N N . ALA A 1 276 ? 9.746 20.143 -1.224 1.00 86.50 276 ALA A N 1
ATOM 2130 C CA . ALA A 1 276 ? 10.021 19.080 -0.253 1.00 86.50 276 ALA A CA 1
ATOM 2131 C C . ALA A 1 276 ? 9.330 19.309 1.099 1.00 86.50 276 ALA A C 1
ATOM 2133 O O . ALA A 1 276 ? 8.718 18.391 1.629 1.00 86.50 276 ALA A O 1
ATOM 2134 N N . ALA A 1 277 ? 9.333 20.538 1.622 1.00 82.50 277 ALA A N 1
ATOM 2135 C CA . ALA A 1 277 ? 8.599 20.870 2.845 1.00 82.50 277 ALA A CA 1
ATOM 2136 C C . ALA A 1 277 ? 7.078 20.631 2.728 1.00 82.50 277 ALA A C 1
ATOM 2138 O O . ALA A 1 277 ? 6.436 20.243 3.701 1.00 82.50 277 ALA A O 1
ATOM 2139 N N . GLY A 1 278 ? 6.490 20.851 1.548 1.00 78.38 278 GLY A N 1
ATOM 2140 C CA . GLY A 1 278 ? 5.091 20.516 1.272 1.00 78.38 278 GLY A CA 1
ATOM 2141 C C . GLY A 1 278 ? 4.881 19.007 1.148 1.00 78.38 278 GLY A C 1
ATOM 2142 O O . GLY A 1 278 ? 3.950 18.472 1.742 1.00 78.38 278 GLY A O 1
ATOM 2143 N N . GLN A 1 279 ? 5.783 18.316 0.450 1.00 91.69 279 GLN A N 1
ATOM 2144 C CA . GLN A 1 279 ? 5.746 16.859 0.296 1.00 91.69 279 GLN A CA 1
ATOM 2145 C C . GLN A 1 279 ? 5.928 16.120 1.630 1.00 91.69 279 GLN A C 1
ATOM 2147 O O . GLN A 1 279 ? 5.267 15.112 1.848 1.00 91.69 279 GLN A O 1
ATOM 2152 N N . ALA A 1 280 ? 6.731 16.648 2.561 1.00 91.50 280 ALA A N 1
ATOM 2153 C CA . ALA A 1 280 ? 6.835 16.125 3.924 1.00 91.50 280 ALA A CA 1
ATOM 2154 C C . ALA A 1 280 ? 5.472 16.129 4.629 1.00 91.50 280 ALA A C 1
ATOM 2156 O O . ALA A 1 280 ? 5.071 15.108 5.172 1.00 91.50 280 ALA A O 1
ATOM 2157 N N . LYS A 1 281 ? 4.729 17.243 4.555 1.00 89.19 281 LYS A N 1
ATOM 2158 C CA . LYS A 1 281 ? 3.388 17.347 5.153 1.00 89.19 281 LYS A CA 1
ATOM 2159 C C . LYS A 1 281 ? 2.381 16.412 4.490 1.00 89.19 281 LYS A C 1
ATOM 2161 O O . LYS A 1 281 ? 1.562 15.812 5.174 1.00 89.19 281 LYS A O 1
ATOM 2166 N N . ILE A 1 282 ? 2.440 16.278 3.164 1.00 90.88 282 ILE A N 1
ATOM 2167 C CA . ILE A 1 282 ? 1.588 15.336 2.423 1.00 90.88 282 ILE A CA 1
ATOM 2168 C C . ILE A 1 282 ? 1.891 13.896 2.858 1.00 90.88 282 ILE A C 1
ATOM 2170 O O . ILE A 1 282 ? 0.967 13.121 3.091 1.00 90.88 282 ILE A O 1
ATOM 2174 N N . ALA A 1 283 ? 3.170 13.545 3.004 1.00 93.19 283 ALA A N 1
ATOM 2175 C CA . ALA A 1 283 ? 3.594 12.228 3.463 1.00 93.19 283 ALA A CA 1
ATOM 2176 C C . ALA A 1 283 ? 3.203 11.968 4.929 1.00 93.19 283 ALA A C 1
ATOM 2178 O O . ALA A 1 283 ? 2.750 10.873 5.238 1.00 93.19 283 ALA A O 1
ATOM 2179 N N . GLU A 1 284 ? 3.313 12.965 5.812 1.00 93.81 284 GLU A N 1
ATOM 2180 C CA . GLU A 1 284 ? 2.831 12.900 7.203 1.00 93.81 284 GLU A CA 1
ATOM 2181 C C . GLU A 1 284 ? 1.320 12.651 7.264 1.00 93.81 284 GLU A C 1
ATOM 2183 O O . GLU A 1 284 ? 0.875 11.765 7.989 1.00 93.81 284 GLU A O 1
ATOM 2188 N N . TRP A 1 285 ? 0.538 13.382 6.466 1.00 90.38 285 TRP A N 1
ATOM 2189 C CA . TRP A 1 285 ? -0.910 13.188 6.377 1.00 90.38 285 TRP A CA 1
ATOM 2190 C C . TRP A 1 285 ? -1.270 11.800 5.836 1.00 90.38 285 TRP A C 1
ATOM 2192 O O . TRP A 1 285 ? -2.100 11.112 6.417 1.00 90.38 285 TRP A O 1
ATOM 2202 N N . SER A 1 286 ? -0.583 11.351 4.781 1.00 92.19 286 SER A N 1
ATOM 2203 C CA . SER A 1 286 ? -0.795 10.018 4.197 1.00 92.19 286 SER A CA 1
ATOM 2204 C C . SER A 1 286 ? -0.441 8.899 5.183 1.00 92.19 286 SER A C 1
ATOM 2206 O O . SER A 1 286 ? -1.154 7.904 5.263 1.00 92.19 286 SER A O 1
ATOM 2208 N N . LYS A 1 287 ? 0.630 9.076 5.971 1.00 95.94 287 LYS A N 1
ATOM 2209 C CA . LYS A 1 287 ? 0.999 8.151 7.048 1.00 95.94 287 LYS A CA 1
ATOM 2210 C C . LYS A 1 287 ? -0.082 8.094 8.126 1.00 95.94 287 LYS A C 1
ATOM 2212 O O . LYS A 1 287 ? -0.443 7.006 8.555 1.00 95.94 287 LYS A O 1
ATOM 2217 N N . ARG A 1 288 ? -0.585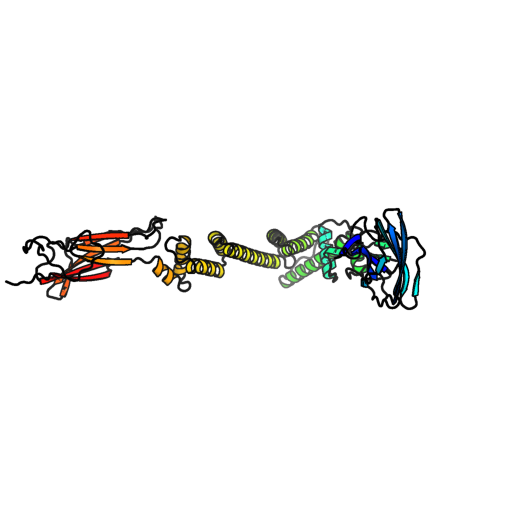 9.253 8.567 1.00 95.00 288 ARG A N 1
ATOM 2218 C CA . ARG A 1 288 ? -1.662 9.330 9.565 1.00 95.00 288 ARG A CA 1
ATOM 2219 C C . ARG A 1 288 ? -2.909 8.591 9.084 1.00 95.00 288 ARG A C 1
ATOM 2221 O O . ARG A 1 288 ? -3.472 7.826 9.851 1.00 95.00 288 ARG A O 1
ATOM 2228 N N . GLU A 1 289 ? -3.297 8.790 7.828 1.00 93.69 289 GLU A N 1
ATOM 2229 C CA . GLU A 1 289 ? -4.449 8.107 7.231 1.00 93.69 289 GLU A CA 1
ATOM 2230 C C . GLU A 1 289 ? -4.278 6.582 7.229 1.00 93.69 289 GLU A C 1
ATOM 2232 O O . GLU A 1 289 ? -5.197 5.857 7.593 1.00 93.69 289 GLU A O 1
ATOM 2237 N N . GLN A 1 290 ? -3.083 6.088 6.886 1.00 94.88 290 GLN A N 1
ATOM 2238 C CA . GLN A 1 290 ? -2.797 4.655 6.961 1.00 94.88 290 GLN A CA 1
ATOM 2239 C C . GLN A 1 290 ? -2.921 4.126 8.397 1.00 94.88 290 GLN A C 1
ATOM 2241 O O . GLN A 1 290 ? -3.538 3.091 8.601 1.00 94.88 290 GLN A O 1
ATOM 2246 N N . LEU A 1 291 ? -2.367 4.833 9.386 1.00 96.00 291 LEU A N 1
ATOM 2247 C CA . LEU A 1 291 ? -2.438 4.401 10.785 1.00 96.00 291 LEU A CA 1
ATOM 2248 C C . LEU A 1 291 ? -3.882 4.361 11.308 1.00 96.00 291 LEU A C 1
ATOM 2250 O O . LEU A 1 291 ? -4.226 3.460 12.062 1.00 96.00 291 LEU A O 1
ATOM 2254 N N . ILE A 1 292 ? -4.736 5.297 10.879 1.00 96.88 292 ILE A N 1
ATOM 2255 C CA . ILE A 1 292 ? -6.174 5.262 11.190 1.00 96.88 292 ILE A CA 1
ATOM 2256 C C . ILE A 1 292 ? -6.815 4.008 10.594 1.00 96.88 292 ILE A C 1
ATOM 2258 O O . ILE A 1 292 ? -7.567 3.321 11.279 1.00 96.88 292 ILE A O 1
ATOM 2262 N N . GLN A 1 293 ? -6.501 3.689 9.339 1.00 96.25 293 GLN A N 1
ATOM 2263 C CA . GLN A 1 293 ? -7.031 2.496 8.686 1.00 96.25 293 GLN A CA 1
ATOM 2264 C C . GLN A 1 293 ? -6.574 1.206 9.384 1.00 96.25 293 GLN A C 1
ATOM 2266 O O . GLN A 1 293 ? -7.398 0.327 9.622 1.00 96.25 293 GLN A O 1
ATOM 2271 N N . ASP A 1 294 ? -5.298 1.115 9.763 1.00 95.00 294 ASP A N 1
ATOM 2272 C CA . ASP A 1 294 ? -4.750 -0.031 10.498 1.00 95.00 294 ASP A CA 1
ATOM 2273 C C . ASP A 1 294 ? -5.447 -0.197 11.870 1.00 95.00 294 ASP A C 1
ATOM 2275 O O . ASP A 1 294 ? -5.774 -1.316 12.273 1.00 95.00 294 ASP A O 1
ATOM 2279 N N . ALA A 1 295 ? -5.738 0.908 12.569 1.00 97.25 295 ALA A N 1
ATOM 2280 C CA . ALA A 1 295 ? -6.467 0.900 13.840 1.00 97.25 295 ALA A CA 1
ATOM 2281 C C . ALA A 1 295 ? -7.926 0.427 13.684 1.00 97.25 295 ALA A C 1
ATOM 2283 O O . ALA A 1 295 ? -8.419 -0.357 14.498 1.00 97.25 295 ALA A O 1
ATOM 2284 N N . LEU A 1 296 ? -8.609 0.855 12.618 1.00 96.88 296 LEU A N 1
ATOM 2285 C CA . LEU A 1 296 ? -9.964 0.396 12.294 1.00 96.88 296 LEU A CA 1
ATOM 2286 C C . LEU A 1 296 ? -9.993 -1.094 11.925 1.00 96.88 296 LEU A C 1
ATOM 2288 O O . LEU A 1 296 ? -10.910 -1.806 12.327 1.00 96.88 296 LEU A O 1
ATOM 2292 N N . GLU A 1 297 ? -8.977 -1.596 11.222 1.00 96.56 297 GLU A N 1
ATOM 2293 C CA . GLU A 1 297 ? -8.844 -3.031 10.939 1.00 96.56 297 GLU A CA 1
ATOM 2294 C C . GLU A 1 297 ? -8.606 -3.857 12.214 1.00 96.56 297 GLU A C 1
ATOM 2296 O O . GLU A 1 297 ? -9.131 -4.967 12.332 1.00 96.56 297 GLU A O 1
ATOM 2301 N N . ALA A 1 298 ? -7.860 -3.324 13.189 1.00 95.00 298 ALA A N 1
ATOM 2302 C CA . ALA A 1 298 ? -7.701 -3.956 14.500 1.00 95.00 298 ALA A CA 1
ATOM 2303 C C . ALA A 1 298 ? -9.040 -4.039 15.256 1.00 95.00 298 ALA A C 1
ATOM 2305 O O . ALA A 1 298 ? -9.381 -5.100 15.786 1.00 95.00 298 ALA A O 1
ATOM 2306 N N . ILE A 1 299 ? -9.834 -2.963 15.217 1.00 96.94 299 ILE A N 1
ATOM 2307 C CA . ILE A 1 299 ? -11.196 -2.913 15.770 1.00 96.94 299 ILE A CA 1
ATOM 2308 C C . ILE A 1 299 ? -12.105 -3.952 15.102 1.00 96.94 299 ILE A C 1
ATOM 2310 O O . ILE A 1 299 ? -12.748 -4.738 15.798 1.00 96.94 299 ILE A O 1
ATOM 2314 N N . ASP A 1 300 ? -12.116 -4.024 13.769 1.00 94.69 300 ASP A N 1
ATOM 2315 C CA . ASP A 1 300 ? -12.885 -5.029 13.019 1.00 94.69 300 ASP A CA 1
ATOM 2316 C C . ASP A 1 300 ? -12.424 -6.467 13.335 1.00 94.69 300 ASP A C 1
ATOM 2318 O O . ASP A 1 300 ? -13.207 -7.420 13.263 1.00 94.69 300 ASP A O 1
ATOM 2322 N N . GLY A 1 301 ? -11.154 -6.633 13.716 1.00 94.44 301 GLY A N 1
ATOM 2323 C CA . GLY A 1 301 ? -10.576 -7.879 14.220 1.00 94.44 301 GLY A CA 1
ATOM 2324 C C . GLY A 1 301 ? -10.956 -8.230 15.665 1.00 94.44 301 GLY A C 1
ATOM 2325 O O . GLY A 1 301 ? -10.645 -9.337 16.112 1.00 94.44 301 GLY A O 1
ATOM 2326 N N . GLY A 1 302 ? -11.638 -7.331 16.379 1.00 93.88 302 GLY A N 1
ATOM 2327 C CA . GLY A 1 302 ? -12.067 -7.485 17.770 1.00 93.88 302 GLY A CA 1
ATOM 2328 C C . GLY A 1 302 ? -11.112 -6.894 18.812 1.00 93.88 302 GLY A C 1
ATOM 2329 O O . GLY A 1 302 ? -11.394 -7.003 20.003 1.00 93.88 302 GLY A O 1
ATOM 2330 N N . ASP A 1 303 ? -10.009 -6.265 18.400 1.00 95.50 303 ASP A N 1
ATOM 2331 C CA . ASP A 1 303 ? -9.050 -5.607 19.297 1.00 95.50 303 ASP A CA 1
ATOM 2332 C C . ASP A 1 303 ? -9.434 -4.132 19.515 1.00 95.50 303 ASP A C 1
ATOM 2334 O O . ASP A 1 303 ? -8.777 -3.198 19.050 1.00 95.50 303 ASP A O 1
ATOM 2338 N N . TYR A 1 304 ? -10.580 -3.933 20.174 1.00 94.56 304 TYR A N 1
ATOM 2339 C CA . TYR A 1 304 ? -11.172 -2.610 20.389 1.00 94.56 304 TYR A CA 1
ATOM 2340 C C . TYR A 1 304 ? -10.312 -1.720 21.285 1.00 94.56 304 TYR A C 1
ATOM 2342 O O . TYR A 1 304 ? -10.105 -0.557 20.948 1.00 94.56 304 TYR A O 1
ATOM 2350 N N . GLU A 1 305 ? -9.793 -2.254 22.395 1.00 93.31 305 GLU A N 1
ATOM 2351 C CA . GLU A 1 305 ? -8.967 -1.489 23.337 1.00 93.31 305 GLU A CA 1
ATOM 2352 C C . GLU A 1 305 ? -7.764 -0.866 22.625 1.00 93.31 305 GLU A C 1
ATOM 2354 O O . GLU A 1 305 ? -7.577 0.350 22.680 1.00 93.31 305 GLU A O 1
ATOM 2359 N N . HIS A 1 306 ? -7.003 -1.679 21.887 1.00 94.12 306 HIS A N 1
ATOM 2360 C CA . HIS A 1 306 ? -5.819 -1.201 21.191 1.00 94.12 306 HIS A CA 1
ATOM 2361 C C . HIS A 1 306 ? -6.154 -0.276 20.018 1.00 94.12 306 HIS A C 1
ATOM 2363 O O . HIS A 1 306 ? -5.520 0.767 19.852 1.00 94.12 306 HIS A O 1
ATOM 2369 N N . GLY A 1 307 ? -7.137 -0.635 19.187 1.00 96.44 307 GLY A N 1
ATOM 2370 C CA . GLY A 1 307 ? -7.481 0.179 18.024 1.00 96.44 307 GLY A CA 1
ATOM 2371 C C . GLY A 1 307 ? -8.059 1.543 18.411 1.00 96.44 307 GLY A C 1
ATOM 2372 O O . GLY A 1 307 ? -7.703 2.553 17.809 1.00 96.44 307 GLY A O 1
ATOM 2373 N N . VAL A 1 308 ? -8.880 1.616 19.463 1.00 96.81 308 VAL A N 1
ATOM 2374 C CA . VAL A 1 308 ? -9.403 2.894 19.967 1.00 96.81 308 VAL A CA 1
ATOM 2375 C C . VAL A 1 308 ? -8.295 3.746 20.592 1.00 96.81 308 VAL A C 1
ATOM 2377 O O . VAL A 1 308 ? -8.238 4.941 20.304 1.00 96.81 308 VAL A O 1
ATOM 2380 N N . GLU A 1 309 ? -7.377 3.154 21.367 1.00 94.88 309 GLU A N 1
ATOM 2381 C CA . GLU A 1 309 ? -6.200 3.860 21.903 1.00 94.88 309 GLU A CA 1
ATOM 2382 C C . GLU A 1 309 ? -5.382 4.513 20.774 1.00 94.88 309 GLU A C 1
ATOM 2384 O O . GLU A 1 309 ? -5.080 5.707 20.830 1.00 94.88 309 GLU A O 1
ATOM 2389 N N . GLN A 1 310 ? -5.113 3.775 19.690 1.00 96.25 310 GLN A N 1
ATOM 2390 C CA . GLN A 1 310 ? -4.413 4.322 18.524 1.00 96.25 310 GLN A CA 1
ATOM 2391 C C . GLN A 1 310 ? -5.169 5.484 17.863 1.00 96.25 310 GLN A C 1
ATOM 2393 O O . GLN A 1 310 ? -4.554 6.481 17.478 1.00 96.25 310 GLN A O 1
ATOM 2398 N N . LEU A 1 311 ? -6.493 5.382 17.707 1.00 96.88 311 LEU A N 1
ATOM 2399 C CA . LEU A 1 311 ? -7.297 6.462 17.122 1.00 96.88 311 LEU A CA 1
ATOM 2400 C C . LEU A 1 311 ? -7.246 7.730 17.982 1.00 96.88 311 LEU A C 1
ATOM 2402 O O . LEU A 1 311 ? -7.133 8.833 17.438 1.00 96.88 311 LEU A O 1
ATOM 2406 N N . VAL A 1 312 ? -7.279 7.584 19.308 1.00 93.94 312 VAL A N 1
ATOM 2407 C CA . VAL A 1 312 ? -7.142 8.699 20.254 1.00 93.94 312 VAL A CA 1
ATOM 2408 C C . VAL A 1 312 ? -5.761 9.349 20.135 1.00 93.94 312 VAL A C 1
ATOM 2410 O O . VAL A 1 312 ? -5.687 10.569 19.975 1.00 93.94 312 VAL A O 1
ATOM 2413 N N . ASP A 1 313 ? -4.686 8.558 20.106 1.00 94.44 313 ASP A N 1
ATOM 2414 C CA . ASP A 1 313 ? -3.307 9.043 19.928 1.00 94.44 313 ASP A CA 1
ATOM 2415 C C . ASP A 1 313 ? -3.104 9.799 18.606 1.00 94.44 313 ASP A C 1
ATOM 2417 O O . ASP A 1 313 ? -2.302 10.733 18.511 1.00 94.44 313 ASP A O 1
ATOM 2421 N N . LEU A 1 314 ? -3.844 9.409 17.566 1.00 94.88 314 LEU A N 1
ATOM 2422 C CA . LEU A 1 314 ? -3.831 10.065 16.260 1.00 94.88 314 LEU A CA 1
ATOM 2423 C C . LEU A 1 314 ? -4.735 11.304 16.202 1.00 94.88 314 LEU A C 1
ATOM 2425 O O . LEU A 1 314 ? -4.759 11.967 15.162 1.00 94.88 314 LEU A O 1
ATOM 2429 N N . GLU A 1 315 ? -5.468 11.633 17.269 1.00 94.88 315 GLU A N 1
ATOM 2430 C CA . GLU A 1 315 ? -6.514 12.666 17.324 1.00 94.88 315 GLU A CA 1
ATOM 2431 C C . GLU A 1 315 ? -7.670 12.413 16.327 1.00 94.88 315 GLU A C 1
ATOM 2433 O O . GLU A 1 315 ? -8.303 13.343 15.822 1.00 94.88 315 GLU A O 1
ATOM 2438 N N . ALA A 1 316 ? -7.942 11.150 15.988 1.00 95.12 316 ALA A N 1
ATOM 2439 C CA . ALA A 1 316 ? -9.062 10.712 15.148 1.00 95.12 316 ALA A CA 1
ATOM 2440 C C . ALA A 1 316 ? -10.331 10.523 16.003 1.00 95.12 316 ALA A C 1
ATOM 2442 O O . ALA A 1 316 ? -10.868 9.428 16.155 1.00 95.12 316 ALA A O 1
ATOM 2443 N N . THR A 1 317 ? -10.773 11.612 16.641 1.00 93.56 317 THR A N 1
ATOM 2444 C CA . THR A 1 317 ? -11.818 11.574 17.681 1.00 93.56 317 THR A CA 1
ATOM 2445 C C . THR A 1 317 ? -13.186 11.149 17.157 1.00 93.56 317 THR A C 1
ATOM 2447 O O . THR A 1 317 ? -13.956 10.540 17.892 1.00 93.56 317 THR A O 1
ATOM 2450 N N . GLY A 1 318 ? -13.506 11.444 15.894 1.00 94.44 318 GLY A N 1
ATOM 2451 C CA . GLY A 1 318 ? -14.765 11.015 15.285 1.00 94.44 318 GLY A CA 1
ATOM 2452 C C . GLY A 1 318 ? -14.833 9.496 15.157 1.00 94.44 318 GLY A C 1
ATOM 2453 O O . GLY A 1 318 ? -15.805 8.881 15.588 1.00 94.44 318 GLY A O 1
ATOM 2454 N N . GLU A 1 319 ? -13.775 8.906 14.611 1.00 96.38 319 GLU A N 1
ATOM 2455 C CA . GLU A 1 319 ? -13.614 7.469 14.415 1.00 96.38 319 GLU A CA 1
ATOM 2456 C C . GLU A 1 319 ? -13.553 6.726 15.755 1.00 96.38 319 GLU A C 1
ATOM 2458 O O . GLU A 1 319 ? -14.246 5.723 15.923 1.00 96.38 319 GLU A O 1
ATOM 2463 N N . ALA A 1 320 ? -12.795 7.252 16.725 1.00 97.12 320 ALA A N 1
ATOM 2464 C CA . ALA A 1 320 ? -12.711 6.688 18.072 1.00 97.12 320 ALA A CA 1
ATOM 2465 C C . ALA A 1 320 ? -14.089 6.640 18.752 1.00 97.12 320 ALA A C 1
ATOM 2467 O O . ALA A 1 320 ? -14.510 5.584 19.221 1.00 97.12 320 ALA A O 1
ATOM 2468 N N . ASN A 1 321 ? -14.831 7.754 18.736 1.00 97.44 321 ASN A N 1
ATOM 2469 C CA . ASN A 1 321 ? -16.142 7.833 19.380 1.00 97.44 321 ASN A CA 1
ATOM 2470 C C . ASN A 1 321 ? -17.174 6.898 18.728 1.00 97.44 321 ASN A C 1
ATOM 2472 O O . ASN A 1 321 ? -17.961 6.264 19.430 1.00 97.44 321 ASN A O 1
ATOM 2476 N N . GLU A 1 322 ? -17.177 6.795 17.393 1.00 97.44 322 GLU A N 1
ATOM 2477 C CA . GLU A 1 322 ? -18.053 5.853 16.681 1.00 97.44 322 GLU A CA 1
ATOM 2478 C C . GLU A 1 322 ? -17.710 4.399 17.039 1.00 97.44 322 GLU A C 1
ATOM 2480 O O . GLU A 1 322 ? -18.618 3.610 17.301 1.00 97.44 322 GLU A O 1
ATOM 2485 N N . ALA A 1 323 ? -16.421 4.044 17.104 1.00 97.25 323 ALA A N 1
ATOM 2486 C CA . ALA A 1 323 ? -15.981 2.700 17.479 1.00 97.25 323 ALA A CA 1
ATOM 2487 C C . ALA A 1 323 ? -16.366 2.346 18.925 1.00 97.25 323 ALA A C 1
ATOM 2489 O O . ALA A 1 323 ? -16.951 1.285 19.165 1.00 97.25 323 ALA A O 1
ATOM 2490 N N . MET A 1 324 ? -16.117 3.259 19.870 1.00 97.69 324 MET A N 1
ATOM 2491 C CA . MET A 1 324 ? -16.521 3.128 21.274 1.00 97.69 324 MET A CA 1
ATOM 2492 C C . MET A 1 324 ? -18.032 2.914 21.407 1.00 97.69 324 MET A C 1
ATOM 2494 O O . MET A 1 324 ? -18.487 2.008 22.109 1.00 97.69 324 MET A O 1
ATOM 2498 N N . TYR A 1 325 ? -18.826 3.716 20.692 1.00 97.69 325 TYR A N 1
ATOM 2499 C CA . TYR A 1 325 ? -20.283 3.642 20.738 1.00 97.69 325 TYR A CA 1
ATOM 2500 C C . TYR A 1 325 ? -20.812 2.349 20.107 1.00 97.69 325 TYR A C 1
ATOM 2502 O O . TYR A 1 325 ? -21.706 1.703 20.660 1.00 97.69 325 TYR A O 1
ATOM 2510 N N . ALA A 1 326 ? -20.258 1.938 18.964 1.00 96.75 326 ALA A N 1
ATOM 2511 C CA . ALA A 1 326 ? -20.628 0.691 18.298 1.00 96.75 326 ALA A CA 1
ATOM 2512 C C . ALA A 1 326 ? -20.345 -0.532 19.184 1.00 96.75 326 ALA A C 1
ATOM 2514 O O . ALA A 1 326 ? -21.180 -1.439 19.275 1.00 96.75 326 ALA A O 1
ATOM 2515 N N . TYR A 1 327 ? -19.207 -0.538 19.883 1.00 97.12 327 TYR A N 1
ATOM 2516 C CA . TYR A 1 327 ? -18.887 -1.577 20.856 1.00 97.12 327 TYR A CA 1
ATOM 2517 C C . TYR A 1 327 ? -19.894 -1.580 22.013 1.00 97.12 327 TYR A C 1
ATOM 2519 O O . TYR A 1 327 ? -20.603 -2.568 22.205 1.00 97.12 327 TYR A O 1
ATOM 2527 N N . ALA A 1 328 ? -20.035 -0.457 22.721 1.00 96.25 328 ALA A N 1
ATOM 2528 C CA . ALA A 1 328 ? -20.872 -0.374 23.917 1.00 96.25 328 ALA A CA 1
ATOM 2529 C C . ALA A 1 328 ? -22.354 -0.683 23.641 1.00 96.25 328 ALA A C 1
ATOM 2531 O O . ALA A 1 328 ? -23.003 -1.400 24.401 1.00 96.25 328 ALA A O 1
ATOM 2532 N N . SER A 1 329 ? -22.899 -0.191 22.525 1.00 95.38 329 SER A N 1
ATOM 2533 C CA . SER A 1 329 ? -24.299 -0.436 22.145 1.00 95.38 329 SER A CA 1
ATOM 2534 C C . SER A 1 329 ? -24.584 -1.891 21.748 1.00 95.38 329 SER A C 1
ATOM 2536 O O . SER A 1 329 ? -25.726 -2.341 21.856 1.00 95.38 329 SER A O 1
ATOM 2538 N N . SER A 1 330 ? -23.569 -2.647 21.318 1.00 95.81 330 SER A N 1
ATOM 2539 C CA . SER A 1 330 ? -23.691 -4.080 21.014 1.00 95.81 330 SER A CA 1
ATOM 2540 C C . SER A 1 330 ? -23.365 -4.986 22.206 1.00 95.81 330 SER A C 1
ATOM 2542 O O . SER A 1 330 ? -23.799 -6.140 22.224 1.00 95.81 330 SER A O 1
ATOM 2544 N N . HIS A 1 331 ? -22.682 -4.453 23.221 1.00 93.69 331 HIS A N 1
ATOM 2545 C CA . HIS A 1 331 ? -22.244 -5.162 24.422 1.00 93.69 331 HIS A CA 1
ATOM 2546 C C . HIS A 1 331 ? -22.879 -4.578 25.690 1.00 93.69 331 HIS A C 1
ATOM 2548 O O . HIS A 1 331 ? -22.210 -4.447 26.704 1.00 93.69 331 HIS A O 1
ATOM 2554 N N . LEU A 1 332 ? -24.184 -4.259 25.656 1.00 91.44 332 LEU A N 1
ATOM 2555 C CA . LEU A 1 332 ? -24.938 -3.720 26.802 1.00 91.44 332 LEU A CA 1
ATOM 2556 C C . LEU A 1 332 ? -25.028 -4.725 27.966 1.00 91.44 332 LEU A C 1
ATOM 2558 O O . LEU A 1 332 ? -26.059 -5.357 28.210 1.00 91.44 332 LEU A O 1
ATOM 2562 N N . ASN A 1 333 ? -23.920 -4.869 28.677 1.00 87.44 333 ASN A N 1
ATOM 2563 C CA . ASN A 1 333 ? -23.698 -5.779 29.776 1.00 87.44 333 ASN A CA 1
ATOM 2564 C C . ASN A 1 333 ? -23.029 -5.003 30.906 1.00 87.44 333 ASN A C 1
ATOM 2566 O O . ASN A 1 333 ? -21.975 -4.401 30.722 1.00 87.44 333 ASN A O 1
ATOM 2570 N N . TYR A 1 334 ? -23.644 -5.053 32.084 1.00 83.38 334 TYR A N 1
ATOM 2571 C CA . TYR A 1 334 ? -23.132 -4.395 33.276 1.00 83.38 334 TYR A CA 1
ATOM 2572 C C . TYR A 1 334 ? -21.702 -4.839 33.618 1.00 83.38 334 TYR A C 1
ATOM 2574 O O . TYR A 1 334 ? -20.867 -3.998 33.925 1.00 83.38 334 TYR A O 1
ATOM 2582 N N . ASP A 1 335 ? -21.407 -6.137 33.495 1.00 79.81 335 ASP A N 1
ATOM 2583 C CA . ASP A 1 335 ? -20.113 -6.720 33.874 1.00 79.81 335 ASP A CA 1
ATOM 2584 C C . ASP A 1 335 ? -18.988 -6.431 32.865 1.00 79.81 335 ASP A C 1
ATOM 2586 O O . ASP A 1 335 ? -17.825 -6.748 33.124 1.00 79.81 335 ASP A O 1
ATOM 2590 N N . ASP A 1 336 ? -19.313 -5.861 31.702 1.00 86.25 336 ASP A N 1
ATOM 2591 C CA . ASP A 1 336 ? -18.316 -5.494 30.705 1.00 86.25 336 ASP A CA 1
ATOM 2592 C C . ASP A 1 336 ? -17.686 -4.139 31.051 1.00 86.25 336 ASP A C 1
ATOM 2594 O O . ASP A 1 336 ? -18.263 -3.067 30.842 1.00 86.25 336 ASP A O 1
ATOM 2598 N N . GLN A 1 337 ? -16.463 -4.200 31.574 1.00 84.75 337 GLN A N 1
ATOM 2599 C CA . GLN A 1 337 ? -15.690 -3.024 31.955 1.00 84.75 337 GLN A CA 1
ATOM 2600 C C . GLN A 1 337 ? -15.388 -2.109 30.760 1.00 84.75 337 GLN A C 1
ATOM 2602 O O . GLN A 1 337 ? -15.321 -0.893 30.935 1.00 84.75 337 GLN A O 1
ATOM 2607 N N . LEU A 1 338 ? -15.247 -2.660 29.549 1.00 90.00 338 LEU A N 1
ATOM 2608 C CA . LEU A 1 338 ? -14.981 -1.854 28.361 1.00 90.00 338 LEU A CA 1
ATOM 2609 C C . LEU A 1 338 ? -16.219 -1.046 27.958 1.00 90.00 338 LEU A C 1
ATOM 2611 O O . LEU A 1 338 ? -16.116 0.144 27.661 1.00 90.00 338 LEU A O 1
ATOM 2615 N N . THR A 1 339 ? -17.402 -1.660 28.053 1.00 92.88 339 THR A N 1
ATOM 2616 C CA . THR A 1 339 ? -18.686 -0.969 27.864 1.00 92.88 339 THR A CA 1
ATOM 2617 C C . THR A 1 339 ? -18.865 0.167 28.870 1.00 92.88 339 THR A C 1
ATOM 2619 O O . THR A 1 339 ? -19.289 1.258 28.482 1.00 92.88 339 THR A O 1
ATOM 2622 N N . PHE A 1 340 ? -18.479 -0.036 30.134 1.00 89.25 340 PHE A N 1
ATOM 2623 C CA . PHE A 1 340 ? -18.500 1.029 31.139 1.00 89.25 340 PHE A CA 1
ATOM 2624 C C . PHE A 1 340 ? -17.593 2.200 30.757 1.00 89.25 340 PHE A C 1
ATOM 2626 O O . PHE A 1 340 ? -18.067 3.336 30.707 1.00 89.25 340 PHE A O 1
ATOM 2633 N N . THR A 1 341 ? -16.315 1.931 30.466 1.00 90.38 341 THR A N 1
ATOM 2634 C CA . THR A 1 341 ? -15.333 2.967 30.113 1.00 90.38 341 THR A CA 1
ATOM 2635 C C . THR A 1 341 ? -15.807 3.777 28.911 1.00 90.38 341 THR A C 1
ATOM 2637 O O . THR A 1 341 ? -15.864 5.004 28.969 1.00 90.38 341 THR A O 1
ATOM 2640 N N . TYR A 1 342 ? -16.236 3.099 27.846 1.00 94.44 342 TYR A N 1
ATOM 2641 C CA . TYR A 1 342 ? -16.694 3.759 26.628 1.00 94.44 342 TYR A CA 1
ATOM 2642 C C . TYR A 1 342 ? -17.959 4.590 26.853 1.00 94.44 342 TYR A C 1
ATOM 2644 O O . TYR A 1 342 ? -18.012 5.739 26.420 1.00 94.44 342 TYR A O 1
ATOM 2652 N N . LEU A 1 343 ? -18.968 4.077 27.564 1.00 94.12 343 LEU A N 1
ATOM 2653 C CA . LEU A 1 343 ? -20.170 4.868 27.854 1.00 94.12 343 LEU A CA 1
ATOM 2654 C C . LEU A 1 343 ? -19.883 6.046 28.786 1.00 94.12 343 LEU A C 1
ATOM 2656 O O . LEU A 1 343 ? -20.481 7.106 28.606 1.00 94.12 343 LEU A O 1
ATOM 2660 N N . HIS A 1 344 ? -18.970 5.893 29.746 1.00 89.06 344 HIS A N 1
ATOM 2661 C CA . HIS A 1 344 ? -18.563 6.980 30.632 1.00 89.06 344 HIS A CA 1
ATOM 2662 C C . HIS A 1 344 ? -17.931 8.134 29.843 1.00 89.06 344 HIS A C 1
ATOM 2664 O O . HIS A 1 344 ? -18.368 9.282 29.961 1.00 89.06 344 HIS A O 1
ATOM 2670 N N . GLU A 1 345 ? -16.952 7.825 28.990 1.00 90.62 345 GLU A N 1
ATOM 2671 C CA . GLU A 1 345 ? -16.269 8.821 28.161 1.00 90.62 345 GLU A CA 1
ATOM 2672 C C . GLU A 1 345 ? -17.229 9.503 27.179 1.00 90.62 345 GLU A C 1
ATOM 2674 O O . GLU A 1 345 ? -17.281 10.735 27.104 1.00 90.62 345 GLU A O 1
ATOM 2679 N N . LEU A 1 346 ? -18.056 8.718 26.481 1.00 96.00 346 LEU A N 1
ATOM 2680 C CA . LEU A 1 346 ? -19.032 9.227 25.514 1.00 96.00 346 LEU A CA 1
ATOM 2681 C C . LEU A 1 346 ? -20.132 10.071 26.175 1.00 96.00 346 LEU A C 1
ATOM 2683 O O . LEU A 1 346 ? -20.561 11.080 25.608 1.00 96.00 346 LEU A O 1
ATOM 2687 N N . SER A 1 347 ? -20.572 9.697 27.379 1.00 93.19 347 SER A N 1
ATOM 2688 C CA . SER A 1 347 ? -21.521 10.479 28.180 1.00 93.19 347 SER A CA 1
ATOM 2689 C C . SER A 1 347 ? -20.928 11.836 28.573 1.00 93.19 347 SER A C 1
ATOM 2691 O O . SER A 1 347 ? -21.578 12.868 28.389 1.00 93.19 347 SER A O 1
ATOM 2693 N N . GLY A 1 348 ? -19.659 11.866 29.001 1.00 89.06 348 GLY A N 1
ATOM 2694 C CA . GLY A 1 348 ? -18.953 13.096 29.379 1.00 89.06 348 GLY A CA 1
ATOM 2695 C C . GLY A 1 348 ? -18.864 14.143 28.262 1.00 89.06 348 GLY A C 1
ATOM 2696 O O . GLY A 1 348 ? -18.820 15.342 28.541 1.00 89.06 348 GLY A O 1
ATOM 2697 N N . ILE A 1 349 ? -18.895 13.708 26.999 1.00 93.00 349 ILE A N 1
ATOM 2698 C CA . ILE A 1 349 ? -18.885 14.588 25.819 1.00 93.00 349 ILE A CA 1
ATOM 2699 C C . ILE A 1 349 ? -20.269 14.767 25.165 1.00 93.00 349 ILE A C 1
ATOM 2701 O O . ILE A 1 349 ? -20.375 15.444 24.141 1.00 93.00 349 ILE A O 1
ATOM 2705 N N . GLY A 1 350 ? -21.330 14.182 25.732 1.00 94.69 350 GLY A N 1
ATOM 2706 C CA . GLY A 1 350 ? -22.694 14.266 25.198 1.00 94.69 350 GLY A CA 1
ATOM 2707 C C . GLY A 1 350 ? -22.862 13.593 23.832 1.00 94.69 350 GLY A C 1
ATOM 2708 O O . GLY A 1 350 ? -23.582 14.100 22.968 1.00 94.69 350 GLY A O 1
ATOM 2709 N N . TYR A 1 351 ? -22.158 12.485 23.598 1.00 95.44 351 TYR A N 1
ATOM 2710 C CA . TYR A 1 351 ? -22.177 11.787 22.321 1.00 95.44 351 TYR A CA 1
ATOM 2711 C C . TYR A 1 351 ? -23.417 10.892 22.184 1.00 95.44 351 TYR A C 1
ATOM 2713 O O . TYR A 1 351 ? -23.553 9.877 22.867 1.00 95.44 351 TYR A O 1
ATOM 2721 N N . ARG A 1 352 ? -24.312 11.251 21.252 1.00 97.44 352 ARG A N 1
ATOM 2722 C CA . ARG A 1 352 ? -25.563 10.520 20.961 1.00 97.44 352 ARG A CA 1
ATOM 2723 C C . ARG A 1 352 ? -26.400 10.307 22.240 1.00 97.44 352 ARG A C 1
ATOM 2725 O O . ARG A 1 352 ? -26.575 11.244 23.010 1.00 97.44 352 ARG A O 1
ATOM 2732 N N . ASP A 1 353 ? -26.942 9.108 22.432 1.00 96.94 353 ASP A N 1
ATOM 2733 C CA . ASP A 1 353 ? -27.703 8.644 23.597 1.00 96.94 353 ASP A CA 1
ATOM 2734 C C . ASP A 1 353 ? -26.822 7.877 24.605 1.00 96.94 353 ASP A C 1
ATOM 2736 O O . ASP A 1 353 ? -27.333 7.146 25.450 1.00 96.94 353 ASP A O 1
ATOM 2740 N N . ALA A 1 354 ? -25.491 8.045 24.559 1.00 95.69 354 ALA A N 1
ATOM 2741 C CA . ALA A 1 354 ? -24.581 7.349 25.471 1.00 95.69 354 ALA A CA 1
ATOM 2742 C C . ALA A 1 354 ? -24.874 7.652 26.948 1.00 95.69 354 ALA A C 1
ATOM 2744 O O . ALA A 1 354 ? -24.730 6.768 27.786 1.00 95.69 354 ALA A O 1
ATOM 2745 N N . ALA A 1 355 ? -25.337 8.867 27.264 1.00 92.75 355 ALA A N 1
ATOM 2746 C CA . ALA A 1 355 ? -25.770 9.224 28.613 1.00 92.75 355 ALA A CA 1
ATOM 2747 C C . ALA A 1 355 ? -26.986 8.399 29.073 1.00 92.75 355 ALA A C 1
ATOM 2749 O O . ALA A 1 355 ? -27.007 7.929 30.207 1.00 92.75 355 ALA A O 1
ATOM 2750 N N . ASP A 1 356 ? -27.957 8.163 28.186 1.00 94.75 356 ASP A N 1
ATOM 2751 C CA . ASP A 1 356 ? -29.143 7.358 28.494 1.00 94.75 356 ASP A CA 1
ATOM 2752 C C . ASP A 1 356 ? -28.771 5.877 28.670 1.00 94.75 356 ASP A C 1
ATOM 2754 O O . ASP A 1 356 ? -29.239 5.223 29.601 1.00 94.75 356 ASP A O 1
ATOM 2758 N N . LEU A 1 357 ? -27.886 5.351 27.813 1.00 94.06 357 LEU A N 1
ATOM 2759 C CA . LEU A 1 357 ? -27.369 3.981 27.923 1.00 94.06 357 LEU A CA 1
ATOM 2760 C C . LEU A 1 357 ? -26.538 3.784 29.197 1.00 94.06 357 LEU A C 1
ATOM 2762 O O . LEU A 1 357 ? -26.675 2.761 29.873 1.00 94.06 357 LEU A O 1
ATOM 2766 N N . TYR A 1 358 ? -25.704 4.769 29.541 1.00 90.56 358 TYR A N 1
ATOM 2767 C CA . TYR A 1 358 ? -24.933 4.775 30.778 1.00 90.56 358 TYR A CA 1
ATOM 2768 C C . TYR A 1 358 ? -25.861 4.763 31.993 1.00 90.56 358 TYR A C 1
ATOM 2770 O O . TYR A 1 358 ? -25.699 3.921 32.869 1.00 90.56 358 TYR A O 1
ATOM 2778 N N . GLU A 1 359 ? -26.863 5.643 32.033 1.00 88.44 359 GLU A N 1
ATOM 2779 C CA . GLU A 1 359 ? -27.829 5.705 33.134 1.00 88.44 359 GLU A CA 1
ATOM 2780 C C . GLU A 1 359 ? -28.646 4.408 33.243 1.00 88.44 359 GLU A C 1
ATOM 2782 O O . GLU A 1 359 ? -28.875 3.886 34.334 1.00 88.44 359 GLU A O 1
ATOM 2787 N N . GLN A 1 360 ? -29.033 3.819 32.111 1.00 89.75 360 GLN A N 1
ATOM 2788 C CA . GLN A 1 360 ? -29.762 2.553 32.079 1.00 89.75 360 GLN A CA 1
ATOM 2789 C C . GLN A 1 360 ? -28.964 1.395 32.705 1.00 89.75 360 GLN A C 1
ATOM 2791 O O . GLN A 1 360 ? -29.545 0.570 33.428 1.00 89.75 360 GLN A O 1
ATOM 2796 N N . LEU A 1 361 ? -27.666 1.307 32.395 1.00 87.25 361 LEU A N 1
ATOM 2797 C CA . LEU A 1 361 ? -26.791 0.219 32.839 1.00 87.25 361 LEU A CA 1
ATOM 2798 C C . LEU A 1 361 ? -26.178 0.476 34.212 1.00 87.25 361 LEU A C 1
ATOM 2800 O O . LEU A 1 361 ? -26.197 -0.424 35.042 1.00 87.25 361 LEU A O 1
ATOM 2804 N N . TYR A 1 362 ? -25.681 1.680 34.472 1.00 84.25 362 TYR A N 1
ATOM 2805 C CA . TYR A 1 362 ? -24.845 2.010 35.630 1.00 84.25 362 TYR A CA 1
ATOM 2806 C C . TYR A 1 362 ? -25.485 3.028 36.581 1.00 84.25 362 TYR A C 1
ATOM 2808 O O . TYR A 1 362 ? -24.900 3.336 37.618 1.00 84.25 362 TYR A O 1
ATOM 2816 N N . GLY A 1 363 ? -26.682 3.534 36.269 1.00 81.44 363 GLY A N 1
ATOM 2817 C CA . GLY A 1 363 ? -27.431 4.422 37.154 1.00 81.44 363 GLY A CA 1
ATOM 2818 C C . GLY A 1 363 ? -27.795 3.740 38.474 1.00 81.44 363 GLY A C 1
ATOM 2819 O O . GLY A 1 363 ? -28.167 2.557 38.514 1.00 81.44 363 GLY A O 1
ATOM 2820 N N . TRP A 1 364 ? -27.688 4.498 39.565 1.00 80.94 364 TRP A N 1
ATOM 2821 C CA . TRP A 1 364 ? -28.046 4.047 40.907 1.00 80.94 364 TRP A CA 1
ATOM 2822 C C . TRP A 1 364 ? -29.554 3.808 41.018 1.00 80.94 364 TRP A C 1
ATOM 2824 O O . TRP A 1 364 ? -30.361 4.675 40.679 1.00 80.94 364 TRP A O 1
ATOM 2834 N N . ARG A 1 365 ? -29.960 2.653 41.556 1.00 81.31 365 ARG A N 1
ATOM 2835 C CA . ARG A 1 365 ? -31.375 2.325 41.783 1.00 81.31 365 ARG A CA 1
ATOM 2836 C C . ARG A 1 365 ? -31.690 2.367 43.266 1.00 81.31 365 ARG A C 1
ATOM 2838 O O . ARG A 1 365 ? -31.455 1.408 43.993 1.00 81.31 365 ARG A O 1
ATOM 2845 N N . VAL A 1 366 ? -32.240 3.494 43.703 1.00 82.19 366 VAL A N 1
ATOM 2846 C CA . VAL A 1 366 ? -32.594 3.736 45.105 1.00 82.19 366 VAL A CA 1
ATOM 2847 C C . VAL A 1 366 ? -34.050 3.348 45.360 1.00 82.19 366 VAL A C 1
ATOM 2849 O O . VAL A 1 366 ? -34.961 3.836 44.693 1.00 82.19 366 VAL A O 1
ATOM 2852 N N . SER A 1 367 ? -34.271 2.497 46.359 1.00 84.31 367 SER A N 1
ATOM 2853 C CA . SER A 1 367 ? -35.589 2.053 46.814 1.00 84.31 367 SER A CA 1
ATOM 2854 C C . SER A 1 367 ? -35.796 2.389 48.290 1.00 84.31 367 SER A C 1
ATOM 2856 O O . SER A 1 367 ? -34.941 2.104 49.130 1.00 84.31 367 SER A O 1
ATOM 2858 N N . LEU A 1 368 ? -36.964 2.956 48.605 1.00 84.88 368 LEU A N 1
ATOM 2859 C CA . LEU A 1 368 ? -37.456 3.143 49.970 1.00 84.88 368 LEU A CA 1
ATOM 2860 C C . LEU A 1 368 ? -38.519 2.083 50.258 1.00 84.88 368 LEU A C 1
ATOM 2862 O O . LEU A 1 368 ? -39.578 2.096 49.632 1.00 84.88 368 LEU A O 1
ATOM 2866 N N . ILE A 1 369 ? -38.248 1.191 51.206 1.00 84.94 369 ILE A N 1
ATOM 2867 C CA . ILE A 1 369 ? -39.139 0.081 51.563 1.00 84.94 369 ILE A CA 1
ATOM 2868 C C . ILE A 1 369 ? -39.527 0.218 53.029 1.00 84.94 369 ILE A C 1
ATOM 2870 O O . ILE A 1 369 ? -38.670 0.454 53.876 1.00 84.94 369 ILE A O 1
ATOM 2874 N N . VAL A 1 370 ? -40.810 0.065 53.352 1.00 81.06 370 VAL A N 1
ATOM 2875 C CA . VAL A 1 370 ? -41.280 0.069 54.743 1.00 81.06 370 VAL A CA 1
ATOM 2876 C C . VAL A 1 370 ? -42.059 -1.196 55.055 1.00 81.06 370 VAL A C 1
ATOM 2878 O O . VAL A 1 370 ? -42.999 -1.529 54.344 1.00 81.06 370 VAL A O 1
ATOM 2881 N N . ASN A 1 371 ? -41.739 -1.873 56.154 1.00 80.25 371 ASN A N 1
ATOM 2882 C CA . ASN A 1 371 ? -42.483 -3.051 56.607 1.00 80.25 371 ASN A CA 1
ATOM 2883 C C . ASN A 1 371 ? -42.402 -3.249 58.125 1.00 80.25 371 ASN A C 1
ATOM 2885 O O . ASN A 1 371 ? -42.105 -2.317 58.864 1.00 80.25 371 ASN A O 1
ATOM 2889 N N . MET A 1 372 ? -42.751 -4.448 58.594 1.00 75.94 372 MET A N 1
ATOM 2890 C CA . MET A 1 372 ? -42.778 -4.821 60.011 1.00 75.94 372 MET A CA 1
ATOM 2891 C C . MET A 1 372 ? -41.680 -5.831 60.386 1.00 75.94 372 MET A C 1
ATOM 2893 O O . MET A 1 372 ? -41.749 -6.413 61.467 1.00 75.94 372 MET A O 1
ATOM 2897 N N . ASP A 1 373 ? -40.698 -6.067 59.510 1.00 76.25 373 ASP A N 1
ATOM 2898 C CA . ASP A 1 373 ? -39.609 -7.024 59.733 1.00 76.25 373 ASP A CA 1
ATOM 2899 C C . ASP A 1 373 ? -38.268 -6.412 59.303 1.00 76.25 373 ASP A C 1
ATOM 2901 O O . ASP A 1 373 ? -38.065 -6.032 58.153 1.00 76.25 373 ASP A O 1
ATOM 2905 N N . GLU A 1 374 ? -37.326 -6.340 60.240 1.00 76.19 374 GLU A N 1
ATOM 2906 C CA . GLU A 1 374 ? -35.977 -5.806 60.018 1.00 76.19 374 GLU A CA 1
ATOM 2907 C C . GLU A 1 374 ? -35.215 -6.538 58.904 1.00 76.19 374 GLU A C 1
ATOM 2909 O O . GLU A 1 374 ? -34.294 -5.981 58.315 1.00 76.19 374 GLU A O 1
ATOM 2914 N N . ASN A 1 375 ? -35.592 -7.784 58.611 1.00 78.50 375 ASN A N 1
ATOM 2915 C CA . ASN A 1 375 ? -34.933 -8.630 57.620 1.00 78.50 375 ASN A CA 1
ATOM 2916 C C . ASN A 1 375 ? -35.756 -8.812 56.337 1.00 78.50 375 ASN A C 1
ATOM 2918 O O . ASN A 1 375 ? -35.348 -9.569 55.452 1.00 78.50 375 ASN A O 1
ATOM 2922 N N . ASP A 1 376 ? -36.905 -8.146 56.219 1.00 80.69 376 ASP A N 1
ATOM 2923 C CA . ASP A 1 376 ? -37.678 -8.112 54.984 1.00 80.69 376 ASP A CA 1
ATOM 2924 C C . ASP A 1 376 ? -37.245 -6.900 54.152 1.00 80.69 376 ASP A C 1
ATOM 2926 O O . ASP A 1 376 ? -37.434 -5.756 54.541 1.00 80.69 376 ASP A O 1
ATOM 2930 N N . TRP A 1 377 ? -36.651 -7.148 52.988 1.00 77.62 377 TRP A N 1
ATOM 2931 C CA . TRP A 1 377 ? -36.151 -6.106 52.081 1.00 77.62 377 TRP A CA 1
ATOM 2932 C C . TRP A 1 377 ? -36.947 -6.039 50.776 1.00 77.62 377 TRP A C 1
ATOM 2934 O O . TRP A 1 377 ? -36.440 -5.545 49.769 1.00 77.62 377 TRP A O 1
ATOM 2944 N N . ASN A 1 378 ? -38.155 -6.611 50.749 1.00 78.50 378 ASN A N 1
ATOM 2945 C CA . ASN A 1 378 ? -38.938 -6.743 49.519 1.00 78.50 378 ASN A CA 1
ATOM 2946 C C . ASN A 1 378 ? -40.413 -6.373 49.703 1.00 78.50 378 ASN A C 1
ATOM 2948 O O . ASN A 1 378 ? -41.031 -5.867 48.766 1.00 78.50 378 ASN A O 1
ATOM 2952 N N . THR A 1 379 ? -40.997 -6.623 50.876 1.00 80.38 379 THR A N 1
ATOM 2953 C CA . THR A 1 379 ? -42.392 -6.254 51.136 1.00 80.38 379 THR A CA 1
ATOM 2954 C C . THR A 1 379 ? -42.467 -4.781 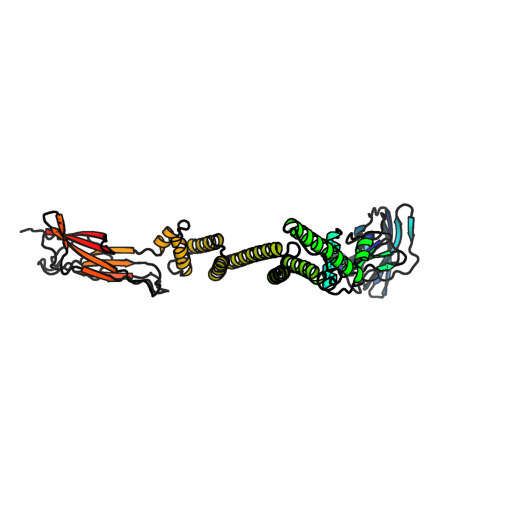51.498 1.00 80.38 379 THR A C 1
ATOM 2956 O O . THR A 1 379 ? -41.851 -4.356 52.471 1.00 80.38 379 THR A O 1
ATOM 2959 N N . ASP A 1 380 ? -43.252 -4.014 50.744 1.00 80.88 380 ASP A N 1
ATOM 2960 C CA . ASP A 1 380 ? -43.475 -2.594 50.998 1.00 80.88 380 ASP A CA 1
ATOM 2961 C C . ASP A 1 380 ? -44.930 -2.329 51.421 1.00 80.88 380 ASP A C 1
ATOM 2963 O O . ASP A 1 380 ? -45.883 -2.632 50.701 1.00 80.88 380 ASP A O 1
ATOM 2967 N N . LEU A 1 381 ? -45.109 -1.765 52.614 1.00 74.31 381 LEU A N 1
ATOM 2968 C CA . LEU A 1 381 ? -46.392 -1.502 53.262 1.00 74.31 381 LEU A CA 1
ATOM 2969 C C . LEU A 1 381 ? -46.666 0.005 53.315 1.00 74.31 381 LEU A C 1
ATOM 2971 O O . LEU A 1 381 ? -45.781 0.810 53.600 1.00 74.31 381 LEU A O 1
ATOM 2975 N N . SER A 1 382 ? -47.910 0.410 53.057 1.00 66.44 382 SER A N 1
ATOM 2976 C CA . SER A 1 382 ? -48.370 1.804 53.207 1.00 66.44 382 SER A CA 1
ATOM 2977 C C . SER A 1 382 ? -48.932 2.116 54.599 1.00 66.44 382 SER A C 1
ATOM 2979 O O . SER A 1 382 ? -49.163 3.277 54.931 1.00 66.44 382 SER A O 1
ATOM 2981 N N . GLU A 1 383 ? -49.160 1.088 55.415 1.00 66.38 383 GLU A N 1
ATOM 2982 C CA . GLU A 1 383 ? -49.734 1.180 56.757 1.00 66.38 383 GLU A CA 1
ATOM 2983 C C . GLU A 1 383 ? -48.969 0.267 57.714 1.00 66.38 383 GLU A C 1
ATOM 2985 O O . GLU A 1 383 ? -48.497 -0.801 57.321 1.00 66.38 383 GLU A O 1
ATOM 2990 N N . TYR A 1 384 ? -48.871 0.670 58.981 1.00 67.19 384 TYR A N 1
ATOM 2991 C CA . TYR A 1 384 ? -48.273 -0.155 60.025 1.00 67.19 384 TYR A CA 1
ATOM 2992 C C . TYR A 1 384 ? -49.028 0.001 61.348 1.00 67.19 384 TYR A C 1
ATOM 2994 O O . TYR A 1 384 ? -49.660 1.028 61.616 1.00 67.19 384 TYR A O 1
ATOM 3002 N N . THR A 1 385 ? -48.948 -1.028 62.191 1.00 62.53 385 THR A N 1
ATOM 3003 C CA . THR A 1 385 ? -49.550 -1.033 63.527 1.00 62.53 385 THR A CA 1
ATOM 3004 C C . THR A 1 385 ? -48.475 -1.151 64.595 1.00 62.53 385 THR A C 1
ATOM 3006 O O . THR A 1 385 ? -47.505 -1.883 64.432 1.00 62.53 385 THR A O 1
ATOM 3009 N N . SER A 1 386 ? -48.664 -0.444 65.714 1.00 59.72 386 SER A N 1
ATOM 3010 C CA . SER A 1 386 ? -47.808 -0.590 66.894 1.00 59.72 386 SER A CA 1
ATOM 3011 C C . SER A 1 386 ? -48.377 -1.588 67.924 1.00 59.72 386 SER A C 1
ATOM 3013 O O . SER A 1 386 ? -48.014 -1.529 69.103 1.00 59.72 386 SER A O 1
ATOM 3015 N N . ARG A 1 387 ? -49.285 -2.483 67.504 1.00 58.25 387 ARG A N 1
ATOM 3016 C CA . ARG A 1 387 ? -49.761 -3.615 68.308 1.00 58.25 387 ARG A CA 1
ATOM 3017 C C . ARG A 1 387 ? -49.099 -4.921 67.894 1.00 58.25 387 ARG A C 1
ATOM 3019 O O . ARG A 1 387 ? -48.992 -5.227 66.711 1.00 58.25 387 ARG A O 1
ATOM 3026 N N . ASP A 1 388 ? -48.720 -5.704 68.893 1.00 57.91 388 ASP A N 1
ATOM 3027 C CA . ASP A 1 388 ? -48.267 -7.078 68.704 1.00 57.91 388 ASP A CA 1
ATOM 3028 C C . ASP A 1 388 ? -49.427 -7.925 68.125 1.00 57.91 388 ASP A C 1
ATOM 3030 O O . ASP A 1 388 ? -50.511 -7.954 68.727 1.00 57.91 388 ASP A O 1
ATOM 3034 N N . PRO A 1 389 ? -49.234 -8.617 66.982 1.00 53.69 389 PRO A N 1
ATOM 3035 C CA . PRO A 1 389 ? -50.276 -9.424 66.342 1.00 53.69 389 PRO A CA 1
ATOM 3036 C C . PRO A 1 389 ? -50.812 -10.579 67.203 1.00 53.69 389 PRO A C 1
ATOM 3038 O O . PRO A 1 389 ? -51.946 -11.012 67.005 1.00 53.69 389 PRO A O 1
ATOM 3041 N N . GLN A 1 390 ? -50.010 -11.101 68.135 1.00 54.88 390 GLN A N 1
ATOM 3042 C CA . GLN A 1 390 ? -50.354 -12.231 69.001 1.00 54.88 390 GLN A CA 1
ATOM 3043 C C . GLN A 1 390 ? -50.983 -11.791 70.326 1.00 54.88 390 GLN A C 1
ATOM 3045 O O . GLN A 1 390 ? -51.860 -12.487 70.840 1.00 54.88 390 GLN A O 1
ATOM 3050 N N . THR A 1 391 ? -50.556 -10.656 70.893 1.00 60.50 391 THR A N 1
ATOM 3051 C CA . THR A 1 391 ? -51.006 -10.219 72.230 1.00 60.50 391 THR A CA 1
ATOM 3052 C C . THR A 1 391 ? -52.015 -9.069 72.209 1.00 60.50 391 THR A C 1
ATOM 3054 O O . THR A 1 391 ? -52.710 -8.856 73.204 1.00 60.50 391 THR A O 1
ATOM 3057 N N . GLY A 1 392 ? -52.131 -8.319 71.105 1.00 56.75 392 GLY A N 1
ATOM 3058 C CA . GLY A 1 392 ? -53.064 -7.191 70.948 1.00 56.75 392 GLY A CA 1
ATOM 3059 C C . GLY A 1 392 ? -52.780 -5.979 71.850 1.00 56.75 392 GLY A C 1
ATOM 3060 O O . GLY A 1 392 ? -53.488 -4.965 71.767 1.00 56.75 392 GLY A O 1
ATOM 3061 N N . LEU A 1 393 ? -51.751 -6.077 72.697 1.00 56.69 393 LEU A N 1
ATOM 3062 C CA . LEU A 1 393 ? -51.236 -5.024 73.561 1.00 56.69 393 LEU A CA 1
ATOM 3063 C C . LEU A 1 393 ? -50.404 -4.033 72.735 1.00 56.69 393 LEU A C 1
ATOM 3065 O O . LEU A 1 393 ? -49.795 -4.390 71.726 1.00 56.69 393 LEU A O 1
ATOM 3069 N N . VAL A 1 394 ? -50.362 -2.773 73.178 1.00 54.03 394 VAL A N 1
ATOM 3070 C CA . VAL A 1 394 ? -49.392 -1.796 72.666 1.00 54.03 394 VAL A CA 1
ATOM 3071 C C . VAL A 1 394 ? -48.020 -2.208 73.203 1.00 54.03 394 VAL A C 1
ATOM 3073 O O . VAL A 1 394 ? -47.678 -1.902 74.343 1.00 54.03 394 VAL A O 1
ATOM 3076 N N . GLY A 1 395 ? -47.260 -2.957 72.414 1.00 52.50 395 GLY A N 1
ATOM 3077 C CA . GLY A 1 395 ? -45.903 -3.397 72.733 1.00 52.50 395 GLY A CA 1
ATOM 3078 C C . GLY A 1 395 ? -45.109 -3.535 71.442 1.00 52.50 395 GLY A C 1
ATOM 3079 O O . GLY A 1 395 ? -45.678 -4.047 70.491 1.00 52.50 395 GLY A O 1
ATOM 3080 N N . ASN A 1 396 ? -43.859 -3.042 71.425 1.00 49.88 396 ASN A N 1
ATOM 3081 C CA . ASN A 1 396 ? -42.977 -2.820 70.260 1.00 49.88 396 ASN A CA 1
ATOM 3082 C C . ASN A 1 396 ? -43.207 -3.761 69.055 1.00 49.88 396 ASN A C 1
ATOM 3084 O O . ASN A 1 396 ? -42.540 -4.792 68.970 1.00 49.88 396 ASN A O 1
ATOM 3088 N N . PRO A 1 397 ? -44.009 -3.384 68.045 1.00 51.81 397 PRO A N 1
ATOM 3089 C CA . PRO A 1 397 ? -43.824 -3.884 66.699 1.00 51.81 397 PRO A CA 1
ATOM 3090 C C . PRO A 1 397 ? -43.070 -2.776 65.985 1.00 51.81 397 PRO A C 1
ATOM 3092 O O . PRO A 1 397 ? -43.582 -1.687 65.704 1.00 51.81 397 PRO A O 1
ATOM 3095 N N . SER A 1 398 ? -41.787 -3.023 65.808 1.00 63.94 398 SER A N 1
ATOM 3096 C CA . SER A 1 398 ? -40.920 -2.127 65.078 1.00 63.94 398 SER A CA 1
ATOM 3097 C C . SER A 1 398 ? -41.349 -2.199 63.618 1.00 63.94 398 SER A C 1
ATOM 3099 O O . SER A 1 398 ? -41.057 -3.172 62.937 1.00 63.94 398 SER A O 1
ATOM 3101 N N . ALA A 1 399 ? -42.092 -1.206 63.132 1.00 69.75 399 ALA A N 1
ATOM 3102 C CA . ALA A 1 399 ? -42.028 -0.953 61.705 1.00 69.75 399 ALA A CA 1
ATOM 3103 C C . ALA A 1 399 ? -40.591 -0.522 61.387 1.00 69.75 399 ALA A C 1
ATOM 3105 O O . ALA A 1 399 ? -39.953 0.146 62.206 1.00 69.75 399 ALA A O 1
ATOM 3106 N N . TYR A 1 400 ? -40.080 -0.932 60.241 1.00 77.88 400 TYR A N 1
ATOM 3107 C CA . TYR A 1 400 ? -38.745 -0.602 59.776 1.00 77.88 400 TYR A CA 1
ATOM 3108 C C . TYR A 1 400 ? -38.875 0.115 58.451 1.00 77.88 400 TYR A C 1
ATOM 3110 O O . TYR A 1 400 ? -39.669 -0.288 57.599 1.00 77.88 400 TYR A O 1
ATOM 3118 N N . ALA A 1 401 ? -38.113 1.189 58.301 1.00 80.00 401 ALA A N 1
ATOM 3119 C CA . ALA A 1 401 ? -37.863 1.759 56.996 1.00 80.00 401 ALA A CA 1
ATOM 3120 C C . ALA A 1 401 ? -36.456 1.385 56.551 1.00 80.00 401 ALA A C 1
ATOM 3122 O O . ALA A 1 401 ? -35.505 1.487 57.324 1.00 80.00 401 ALA A O 1
ATOM 3123 N N . HIS A 1 402 ? -36.359 0.974 55.300 1.00 82.12 402 HIS A N 1
ATOM 3124 C CA . HIS A 1 402 ? -35.184 0.414 54.670 1.00 82.12 402 HIS A CA 1
ATOM 3125 C C . HIS A 1 402 ? -34.834 1.271 53.459 1.00 82.12 402 HIS A C 1
ATOM 3127 O O . HIS A 1 402 ? -35.691 1.519 52.605 1.00 82.12 402 HIS A O 1
ATOM 3133 N N . ILE A 1 403 ? -33.579 1.706 53.372 1.00 81.44 403 ILE A N 1
ATOM 3134 C CA . ILE A 1 403 ? -32.994 2.137 52.103 1.00 81.44 403 ILE A CA 1
ATOM 3135 C C . ILE A 1 403 ? -32.305 0.929 51.505 1.00 81.44 403 ILE A C 1
ATOM 3137 O O . ILE A 1 403 ? -31.462 0.307 52.151 1.00 81.44 403 ILE A O 1
ATOM 3141 N N . ARG A 1 404 ? -32.633 0.640 50.251 1.00 82.00 404 ARG A N 1
ATOM 3142 C CA . ARG A 1 404 ? -31.901 -0.311 49.429 1.00 82.00 404 ARG A CA 1
ATOM 3143 C C . ARG A 1 404 ? -31.414 0.395 48.179 1.00 82.00 404 ARG A C 1
ATOM 3145 O O . ARG A 1 404 ? -32.204 1.024 47.480 1.00 82.00 404 ARG A O 1
ATOM 3152 N N . VAL A 1 405 ? -30.124 0.285 47.912 1.00 78.25 405 VAL A N 1
ATOM 3153 C CA . VAL A 1 405 ? -29.511 0.773 46.685 1.00 78.25 405 VAL A CA 1
ATOM 3154 C C . VAL A 1 405 ? -28.949 -0.419 45.940 1.00 78.25 405 VAL A C 1
ATOM 3156 O O . VAL A 1 405 ? -28.103 -1.139 46.468 1.00 78.25 405 VAL A O 1
ATOM 3159 N N . ASP A 1 406 ? -29.458 -0.627 44.734 1.00 78.06 406 ASP A N 1
ATOM 3160 C CA . ASP A 1 406 ? -28.959 -1.620 43.793 1.00 78.06 406 ASP A CA 1
ATOM 3161 C C . ASP A 1 406 ? -28.275 -0.906 42.618 1.00 78.06 406 ASP A C 1
ATOM 3163 O O . ASP A 1 406 ? -28.598 0.246 42.302 1.00 78.06 406 ASP A O 1
ATOM 3167 N N . ASN A 1 407 ? -27.407 -1.635 41.913 1.00 75.81 407 ASN A N 1
ATOM 3168 C CA . ASN A 1 407 ? -26.673 -1.143 40.745 1.00 75.81 407 ASN A CA 1
ATOM 3169 C C . ASN A 1 407 ? -25.662 -0.028 41.093 1.00 75.81 407 ASN A C 1
ATOM 3171 O O . ASN A 1 407 ? -25.407 0.247 42.263 1.00 75.81 407 ASN A O 1
ATOM 3175 N N . GLY A 1 408 ? -25.062 0.594 40.080 1.00 75.81 408 GLY A N 1
ATOM 3176 C CA . GLY A 1 408 ? -24.113 1.699 40.241 1.00 75.81 408 GLY A CA 1
ATOM 3177 C C . GLY A 1 408 ? -22.887 1.546 39.333 1.00 75.81 408 GLY A C 1
ATOM 3178 O O . GLY A 1 408 ? -22.651 0.454 38.814 1.00 75.81 408 GLY A O 1
ATOM 3179 N N . PRO A 1 409 ? -22.094 2.607 39.127 1.00 74.81 409 PRO A N 1
ATOM 3180 C CA . PRO A 1 409 ? -20.871 2.544 38.329 1.00 74.81 409 PRO A CA 1
ATOM 3181 C C . PRO A 1 409 ? -19.781 1.693 39.003 1.00 74.81 409 PRO A C 1
ATOM 3183 O O . PRO A 1 409 ? -19.831 1.447 40.211 1.00 74.81 409 PRO A O 1
ATOM 3186 N N . PHE A 1 410 ? -18.772 1.266 38.235 1.00 68.06 410 PHE A N 1
ATOM 3187 C CA . PHE A 1 410 ? -17.572 0.643 38.803 1.00 68.06 410 PHE A CA 1
ATOM 3188 C C . PHE A 1 410 ? -16.772 1.659 39.625 1.00 68.06 410 PHE A C 1
ATOM 3190 O O . PHE A 1 410 ? -16.714 2.844 39.291 1.00 68.06 410 PHE A O 1
ATOM 3197 N N . ALA A 1 411 ? -16.147 1.196 40.709 1.00 58.75 411 ALA A N 1
ATOM 3198 C CA . ALA A 1 411 ? -15.336 2.059 41.555 1.00 58.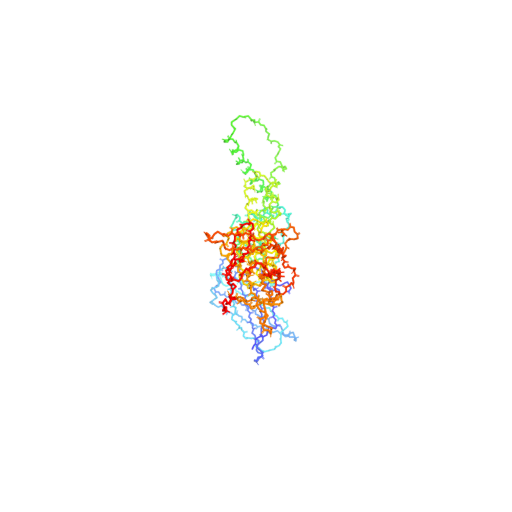75 411 ALA A CA 1
ATOM 3199 C C . ALA A 1 411 ? -14.049 2.447 40.817 1.00 58.75 411 ALA A C 1
ATOM 3201 O O . ALA A 1 411 ? -13.232 1.574 40.525 1.00 58.75 411 ALA A O 1
ATOM 3202 N N . ASP A 1 412 ? -13.802 3.743 40.624 1.00 46.22 412 ASP A N 1
ATOM 3203 C CA . ASP A 1 412 ? -12.432 4.215 40.799 1.00 46.22 412 ASP A CA 1
ATOM 3204 C C . ASP A 1 412 ? -12.210 4.331 42.315 1.00 46.22 412 ASP A C 1
ATOM 3206 O O . ASP A 1 412 ? -12.990 4.978 43.021 1.00 46.22 412 ASP A O 1
ATOM 3210 N N . LEU A 1 413 ? -11.168 3.678 42.835 1.00 40.94 413 LEU A N 1
ATOM 3211 C CA . LEU A 1 413 ? -10.817 3.603 44.265 1.00 40.94 413 LEU A CA 1
ATOM 3212 C C . LEU A 1 413 ? -10.612 4.984 44.924 1.00 40.94 413 LEU A C 1
ATOM 3214 O O . LEU A 1 413 ? -10.379 5.063 46.130 1.00 40.94 413 LEU A O 1
ATOM 3218 N N . SER A 1 414 ? -10.670 6.064 44.143 1.00 41.34 414 SER A N 1
ATOM 3219 C CA . SER A 1 414 ? -10.431 7.440 44.552 1.00 41.34 414 SER A CA 1
ATOM 3220 C C . SER A 1 414 ? -11.693 8.282 44.810 1.00 41.34 414 SER A C 1
ATOM 3222 O O . SER A 1 414 ? -11.539 9.390 45.325 1.00 41.34 414 SER A O 1
ATOM 3224 N N . LEU A 1 415 ? -12.914 7.816 44.482 1.00 45.56 415 LEU A N 1
ATOM 3225 C CA . LEU A 1 415 ? -14.052 8.740 44.295 1.00 45.56 415 LEU A CA 1
ATOM 3226 C C . LEU A 1 415 ? -15.457 8.281 44.741 1.00 45.56 415 LEU A C 1
ATOM 3228 O O . LEU A 1 415 ? -16.444 8.656 44.113 1.00 45.56 415 LEU A O 1
ATOM 3232 N N . ILE A 1 416 ? -15.618 7.561 45.856 1.00 52.84 416 ILE A N 1
ATOM 3233 C CA . ILE A 1 416 ? -16.977 7.340 46.403 1.00 52.84 416 ILE A CA 1
ATOM 3234 C C . ILE A 1 416 ? -17.075 7.826 47.841 1.00 52.84 416 ILE A C 1
ATOM 3236 O O . ILE A 1 416 ? -16.971 7.058 48.790 1.00 52.84 416 ILE A O 1
ATOM 3240 N N . ASP A 1 417 ? -17.308 9.134 47.948 1.00 53.75 417 ASP A N 1
ATOM 3241 C CA . ASP A 1 417 ? -17.711 9.850 49.165 1.00 53.75 417 ASP A CA 1
ATOM 3242 C C . ASP A 1 417 ? -19.208 10.235 49.110 1.00 53.75 417 ASP A C 1
ATOM 3244 O O . ASP A 1 417 ? -19.648 11.177 49.767 1.00 53.75 417 ASP A O 1
ATOM 3248 N N . THR A 1 418 ? -20.025 9.536 48.311 1.00 68.75 418 THR A N 1
ATOM 3249 C CA . THR A 1 418 ? -21.470 9.801 48.257 1.00 68.75 418 THR A CA 1
ATOM 3250 C C . THR A 1 418 ? -22.213 8.969 49.296 1.00 68.75 418 THR A C 1
ATOM 3252 O O . THR A 1 418 ? -22.060 7.748 49.382 1.00 68.75 418 THR A O 1
ATOM 3255 N N . SER A 1 419 ? -23.065 9.634 50.074 1.00 77.69 419 SER A N 1
ATOM 3256 C CA . SER A 1 419 ? -23.933 9.005 51.063 1.00 77.69 419 SER A CA 1
ATOM 3257 C C . SER A 1 419 ? -25.387 9.421 50.879 1.00 77.69 419 SER A C 1
ATOM 3259 O O . SER A 1 419 ? -25.681 10.567 50.535 1.00 77.69 419 SER A O 1
ATOM 3261 N N . LEU A 1 420 ? -26.299 8.499 51.167 1.00 82.31 420 LEU A N 1
ATOM 3262 C CA . LEU A 1 420 ? -27.723 8.778 51.302 1.00 82.31 420 LEU A CA 1
ATOM 3263 C C . LEU A 1 420 ? -28.089 8.880 52.779 1.00 82.31 420 LEU A C 1
ATOM 3265 O O . LEU A 1 420 ? -27.576 8.134 53.610 1.00 82.31 420 LEU A O 1
ATOM 3269 N N . GLU A 1 421 ? -29.009 9.775 53.102 1.00 84.56 421 GLU A N 1
ATOM 3270 C CA . GLU A 1 421 ? -29.527 9.946 54.455 1.00 84.56 421 GLU A CA 1
ATOM 3271 C C . GLU A 1 421 ? -30.965 9.429 54.521 1.00 84.56 421 GLU A C 1
ATOM 3273 O O . GLU A 1 421 ? -31.856 9.940 53.846 1.00 84.56 421 GLU A O 1
ATOM 3278 N N . LEU A 1 422 ? -31.207 8.420 55.356 1.00 82.31 422 LEU A N 1
ATOM 3279 C CA . LEU A 1 422 ? -32.552 8.015 55.752 1.00 82.31 422 LEU A CA 1
ATOM 3280 C C . LEU A 1 422 ? -32.987 8.881 56.930 1.00 82.31 422 LEU A C 1
ATOM 3282 O O . LEU A 1 422 ? -32.440 8.740 58.027 1.00 82.31 422 LEU A O 1
ATOM 3286 N N . ALA A 1 423 ? -33.972 9.749 56.719 1.00 82.62 423 ALA A N 1
ATOM 3287 C CA . ALA A 1 423 ? -34.466 10.684 57.723 1.00 82.62 423 ALA A CA 1
ATOM 3288 C C . ALA A 1 423 ? -35.941 10.438 58.065 1.00 82.62 423 ALA A C 1
ATOM 3290 O O . ALA A 1 423 ? -36.763 10.095 57.208 1.00 82.62 423 ALA A O 1
ATOM 3291 N N . LEU A 1 424 ? -36.284 10.643 59.341 1.00 80.06 424 LEU A N 1
ATOM 3292 C CA . LEU A 1 424 ? -37.649 10.532 59.845 1.00 80.06 424 LEU A CA 1
ATOM 3293 C C . LEU A 1 424 ? -38.212 11.876 60.298 1.00 80.06 424 LEU A C 1
ATOM 3295 O O . LEU A 1 424 ? -37.653 12.563 61.160 1.00 80.06 424 LEU A O 1
ATOM 3299 N N . TYR A 1 425 ? -39.406 12.170 59.803 1.00 80.44 425 TYR A N 1
ATOM 3300 C CA . TYR A 1 425 ? -40.154 13.376 60.104 1.00 80.44 425 TYR A CA 1
ATOM 3301 C C . TYR A 1 425 ? -41.517 13.034 60.704 1.00 80.44 425 TYR A C 1
ATOM 3303 O O . TYR A 1 425 ? -42.173 12.071 60.308 1.00 80.44 425 TYR A O 1
ATOM 3311 N N . THR A 1 426 ? -41.991 13.860 61.632 1.00 75.69 426 THR A N 1
ATOM 3312 C CA . THR A 1 426 ? -43.412 13.907 62.008 1.00 75.69 426 THR A CA 1
ATOM 3313 C C . THR A 1 426 ? -44.077 15.100 61.337 1.00 75.69 426 THR A C 1
ATOM 3315 O O . THR A 1 426 ? -43.456 16.152 61.179 1.00 75.69 426 THR A O 1
ATOM 3318 N N . ILE A 1 427 ? -45.353 14.958 60.985 1.00 72.56 427 ILE A N 1
ATOM 3319 C CA . ILE A 1 427 ? -46.165 16.074 60.491 1.00 72.56 427 ILE A CA 1
ATOM 3320 C C . ILE A 1 427 ? -46.790 16.778 61.702 1.00 72.56 427 ILE A C 1
ATOM 3322 O O . ILE A 1 427 ? -47.439 16.136 62.532 1.00 72.56 427 ILE A O 1
ATOM 3326 N N . ARG A 1 428 ? -46.552 18.084 61.848 1.00 74.19 428 ARG A N 1
ATOM 3327 C CA . ARG A 1 428 ? -47.177 18.923 62.883 1.00 74.19 428 ARG A CA 1
ATOM 3328 C C . ARG A 1 428 ? -48.615 19.286 62.497 1.00 74.19 428 ARG A C 1
ATOM 3330 O O . ARG A 1 428 ? -49.005 19.170 61.342 1.00 74.19 428 ARG A O 1
ATOM 3337 N N . GLU A 1 429 ? -49.405 19.771 63.458 1.00 70.38 429 GLU A N 1
ATOM 3338 C CA . GLU A 1 429 ? -50.800 20.194 63.218 1.00 70.38 429 GLU A CA 1
ATOM 3339 C C . GLU A 1 429 ? -50.931 21.310 62.163 1.00 70.38 429 GLU A C 1
ATOM 3341 O O . GLU A 1 429 ? -51.961 21.413 61.503 1.00 70.38 429 GLU A O 1
ATOM 3346 N N . ASP A 1 430 ? -49.886 22.121 61.979 1.00 74.69 430 ASP A N 1
ATOM 3347 C CA . ASP A 1 430 ? -49.800 23.169 60.954 1.00 74.69 430 ASP A CA 1
ATOM 3348 C C . ASP A 1 430 ? -49.330 22.650 59.578 1.00 74.69 430 ASP A C 1
ATOM 3350 O O . ASP A 1 430 ? -49.168 23.436 58.644 1.00 74.69 430 ASP A O 1
ATOM 3354 N N . GLY A 1 431 ? -49.108 21.338 59.449 1.00 70.31 431 GLY A N 1
ATOM 3355 C CA . GLY A 1 431 ? -48.624 20.676 58.239 1.00 70.31 431 GLY A CA 1
ATOM 3356 C C . GLY A 1 431 ? -47.107 20.728 58.040 1.00 70.31 431 GLY A C 1
ATOM 3357 O O . GLY A 1 431 ? -46.616 20.156 57.068 1.00 70.31 431 GLY A O 1
ATOM 3358 N N . SER A 1 432 ? -46.345 21.377 58.928 1.00 78.56 432 SER A N 1
ATOM 3359 C CA . SER A 1 432 ? -44.884 21.437 58.809 1.00 78.56 432 SER A CA 1
ATOM 3360 C C . SER A 1 432 ? -44.211 20.126 59.232 1.00 78.56 432 SER A C 1
ATOM 3362 O O . SER A 1 432 ? -44.657 19.437 60.155 1.00 78.56 432 SER A O 1
ATOM 3364 N N . LEU A 1 433 ? -43.114 19.780 58.553 1.00 77.50 433 LEU A N 1
ATOM 3365 C CA . LEU A 1 433 ? -42.283 18.630 58.899 1.00 77.50 433 LEU A CA 1
ATOM 3366 C C . LEU A 1 433 ? -41.367 18.983 60.075 1.00 77.50 433 LEU A C 1
ATOM 3368 O O . LEU A 1 433 ? -40.721 20.032 60.089 1.00 77.50 433 LEU A O 1
ATOM 3372 N N . PHE A 1 434 ? -41.302 18.097 61.064 1.00 77.50 434 PHE A N 1
ATOM 3373 C CA . PHE A 1 434 ? -40.369 18.195 62.180 1.00 77.50 434 PHE A CA 1
ATOM 3374 C C . PHE A 1 434 ? -39.501 16.945 62.243 1.00 77.50 434 PHE A C 1
ATOM 3376 O O . PHE A 1 434 ? -40.020 15.841 62.414 1.00 77.50 434 PHE A O 1
ATOM 3383 N N . GLU A 1 435 ? -38.191 17.131 62.102 1.00 75.44 435 GLU A N 1
ATOM 3384 C CA . GLU A 1 435 ? -37.215 16.046 62.170 1.00 75.44 435 GLU A CA 1
ATOM 3385 C C . GLU A 1 435 ? -37.120 15.483 63.591 1.00 75.44 435 GLU A C 1
ATOM 3387 O O . GLU A 1 435 ? -37.101 16.219 64.584 1.00 75.44 435 GLU A O 1
ATOM 3392 N N . LEU A 1 436 ? -37.055 14.159 63.692 1.00 69.56 436 LEU A N 1
ATOM 3393 C CA . LEU A 1 436 ? -36.935 13.468 64.966 1.00 69.56 436 LEU A CA 1
ATOM 3394 C C . LEU A 1 436 ? -35.444 13.318 65.350 1.00 69.56 436 LEU A C 1
ATOM 3396 O O . LEU A 1 436 ? -34.691 12.692 64.607 1.00 69.56 436 LEU A O 1
ATOM 3400 N N . PRO A 1 437 ? -34.996 13.813 66.527 1.00 53.06 437 PRO A N 1
ATOM 3401 C CA . PRO A 1 437 ? -33.570 13.917 66.890 1.00 53.06 437 PRO A CA 1
ATOM 3402 C C . PRO A 1 437 ? -32.754 12.610 66.928 1.00 53.06 437 PRO A C 1
ATOM 3404 O O . PRO A 1 437 ? -31.538 12.657 67.078 1.00 53.06 437 PRO A O 1
ATOM 3407 N N . SER A 1 438 ? -33.401 11.444 66.869 1.00 57.91 438 SER A N 1
ATOM 3408 C CA . SER A 1 438 ? -32.773 10.111 66.947 1.00 57.91 438 SER A CA 1
ATOM 3409 C C . SER A 1 438 ? -32.871 9.324 65.636 1.00 57.91 438 SER A C 1
ATOM 3411 O O . SER A 1 438 ? -32.545 8.138 65.614 1.00 57.91 438 SER A O 1
ATOM 3413 N N . ALA A 1 439 ? -33.382 9.952 64.576 1.00 66.88 439 ALA A N 1
ATOM 3414 C CA . ALA A 1 439 ? -34.043 9.249 63.486 1.00 66.88 439 ALA A CA 1
ATOM 3415 C C . ALA A 1 439 ? -33.372 9.447 62.116 1.00 66.88 439 ALA A C 1
ATOM 3417 O O . ALA A 1 439 ? -34.050 9.446 61.091 1.00 66.88 439 ALA A O 1
ATOM 3418 N N . ARG A 1 440 ? -32.046 9.624 62.117 1.00 76.94 440 ARG A N 1
ATOM 3419 C CA . ARG A 1 440 ? -31.230 9.718 60.906 1.00 76.94 440 ARG A CA 1
ATOM 3420 C C . ARG A 1 440 ? -30.248 8.543 60.815 1.00 76.94 440 ARG A C 1
ATOM 3422 O O . ARG A 1 440 ? -29.667 8.132 61.832 1.00 76.94 440 ARG A O 1
ATOM 3429 N N . ARG A 1 441 ? -30.096 7.976 59.619 1.00 78.56 441 ARG A N 1
ATOM 3430 C CA . ARG A 1 441 ? -29.097 6.950 59.287 1.00 78.56 441 ARG A CA 1
ATOM 3431 C C . ARG A 1 441 ? -28.428 7.302 57.967 1.00 78.56 441 ARG A C 1
ATOM 3433 O O . ARG A 1 441 ? -29.112 7.454 56.963 1.00 78.56 441 ARG A O 1
ATOM 3440 N N . THR A 1 442 ? -27.106 7.369 57.986 1.00 80.31 442 THR A N 1
ATOM 3441 C CA . THR A 1 442 ? -26.287 7.552 56.791 1.00 80.31 442 THR A CA 1
ATOM 3442 C C . THR A 1 442 ? -25.983 6.189 56.182 1.00 80.31 442 THR A C 1
ATOM 3444 O O . THR A 1 442 ? -25.427 5.326 56.861 1.00 80.31 442 THR A O 1
ATOM 3447 N N . LEU A 1 443 ? -26.318 6.008 54.910 1.00 77.00 443 LEU A N 1
ATOM 3448 C CA . LEU A 1 443 ? -25.873 4.890 54.091 1.00 77.00 443 LEU A CA 1
ATOM 3449 C C . LEU A 1 443 ? -24.765 5.385 53.164 1.00 77.00 443 LEU A C 1
ATOM 3451 O O . LEU A 1 443 ? -25.014 6.188 52.265 1.00 77.00 443 LEU A O 1
ATOM 3455 N N . TYR A 1 444 ? -23.548 4.894 53.373 1.00 73.00 444 TYR A N 1
ATOM 3456 C CA . TYR A 1 444 ? -22.452 5.118 52.437 1.00 73.00 444 TYR A CA 1
ATOM 3457 C C . TYR A 1 444 ? -22.621 4.188 51.246 1.00 73.00 444 TYR A C 1
ATOM 3459 O O . TYR A 1 444 ? -22.803 2.981 51.415 1.00 73.00 444 TYR A O 1
ATOM 3467 N N . LEU A 1 445 ? -22.601 4.759 50.046 1.00 70.06 445 LEU A N 1
ATOM 3468 C CA . LEU A 1 445 ? -22.666 3.963 48.834 1.00 70.06 445 LEU A CA 1
ATOM 3469 C C . LEU A 1 445 ? -21.276 3.410 48.542 1.00 70.06 445 LEU A C 1
ATOM 3471 O O . LEU A 1 445 ? -20.275 4.116 48.635 1.00 70.06 445 LEU A O 1
ATOM 3475 N N . HIS A 1 446 ? -21.219 2.138 48.179 1.00 62.84 446 HIS A N 1
ATOM 3476 C CA . HIS A 1 446 ? -20.009 1.505 47.681 1.00 62.84 446 HIS A CA 1
ATOM 3477 C C . HIS A 1 446 ? -20.258 1.113 46.230 1.00 62.84 446 HIS A C 1
ATOM 3479 O O . HIS A 1 446 ? -21.326 0.590 45.916 1.00 62.84 446 HIS A O 1
ATOM 3485 N N . ALA A 1 447 ? -19.307 1.374 45.335 1.00 60.25 447 ALA A N 1
ATOM 3486 C CA . ALA A 1 447 ? -19.409 0.836 43.983 1.00 60.25 447 ALA A CA 1
ATOM 3487 C C . ALA A 1 447 ? -19.173 -0.670 43.967 1.00 60.25 447 ALA A C 1
ATOM 3489 O O . ALA A 1 447 ? -18.616 -1.252 44.902 1.00 60.25 447 ALA A O 1
ATOM 3490 N N . ALA A 1 448 ? -19.595 -1.287 42.867 1.00 58.94 448 ALA A N 1
ATOM 3491 C CA . ALA A 1 448 ? -19.384 -2.702 42.637 1.00 58.94 448 ALA A CA 1
ATOM 3492 C C . ALA A 1 448 ? -17.884 -3.015 42.554 1.00 58.94 448 ALA A C 1
ATOM 3494 O O . ALA A 1 448 ? -17.144 -2.364 41.813 1.00 58.94 448 ALA A O 1
ATOM 3495 N N . GLU A 1 449 ? -17.446 -4.037 43.295 1.00 55.97 449 GLU A N 1
ATOM 3496 C CA . GLU A 1 449 ? -16.151 -4.670 43.048 1.00 55.97 449 GLU A CA 1
ATOM 3497 C C . GLU A 1 449 ? -16.161 -5.315 41.654 1.00 55.97 449 GLU A C 1
ATOM 3499 O O . GLU A 1 449 ? -17.178 -5.871 41.217 1.00 55.97 449 GLU A O 1
ATOM 3504 N N . SER A 1 450 ? -15.028 -5.254 40.951 1.00 48.53 450 SER A N 1
ATOM 3505 C CA . SER A 1 450 ? -14.901 -5.862 39.627 1.00 48.53 450 SER A CA 1
ATOM 3506 C C . SER A 1 450 ? -15.183 -7.371 39.698 1.00 48.53 450 SER A C 1
ATOM 3508 O O . SER A 1 450 ? -14.558 -8.109 40.460 1.00 48.53 450 SER A O 1
ATOM 3510 N N . GLY A 1 451 ? -16.161 -7.835 38.912 1.00 47.06 451 GLY A N 1
ATOM 3511 C CA . GLY A 1 451 ? -16.600 -9.237 38.885 1.00 47.06 451 GLY A CA 1
ATOM 3512 C C . GLY A 1 451 ? -17.787 -9.593 39.794 1.00 47.06 451 GLY A C 1
ATOM 3513 O O . GLY A 1 451 ? -18.123 -10.776 39.899 1.00 47.06 451 GLY A O 1
ATOM 3514 N N . SER A 1 452 ? -18.444 -8.620 40.439 1.00 52.06 452 SER A N 1
ATOM 3515 C CA . SER A 1 452 ? -19.727 -8.849 41.123 1.00 52.06 452 SER A CA 1
ATOM 3516 C C . SER A 1 452 ? -20.877 -8.991 40.118 1.00 52.06 452 SER A C 1
ATOM 3518 O O . SER A 1 452 ? -21.356 -7.997 39.584 1.00 52.06 452 SER A O 1
ATOM 3520 N N . LEU A 1 453 ? -21.380 -10.220 39.945 1.00 43.75 453 LEU A N 1
ATOM 3521 C CA . LEU A 1 453 ? -22.452 -10.607 39.005 1.00 43.75 453 LEU A CA 1
ATOM 3522 C C . LEU A 1 453 ? -23.798 -9.856 39.152 1.00 43.75 453 LEU A C 1
ATOM 3524 O O . LEU A 1 453 ? -24.718 -10.120 38.384 1.00 43.75 453 LEU A O 1
ATOM 3528 N N . ASN A 1 454 ? -23.972 -8.993 40.160 1.00 48.72 454 ASN A N 1
ATOM 3529 C CA . ASN A 1 454 ? -25.239 -8.306 40.451 1.00 48.72 454 ASN A CA 1
ATOM 3530 C C . ASN A 1 454 ? -25.063 -6.817 40.822 1.00 48.72 454 ASN A C 1
ATOM 3532 O O . ASN A 1 454 ? -25.960 -6.231 41.431 1.00 48.72 454 ASN A O 1
ATOM 3536 N N . GLY A 1 455 ? -23.919 -6.206 40.490 1.00 56.69 455 GLY A N 1
ATOM 3537 C CA . GLY A 1 455 ? -23.588 -4.852 40.945 1.00 56.69 455 GLY A CA 1
ATOM 3538 C C . GLY A 1 455 ? -23.334 -4.770 42.452 1.00 56.69 455 GLY A C 1
ATOM 3539 O O . GLY A 1 455 ? -23.217 -5.791 43.139 1.00 56.69 455 GLY A O 1
ATOM 3540 N N . ALA A 1 456 ? -23.192 -3.550 42.972 1.00 61.03 456 ALA A N 1
ATOM 3541 C CA . ALA A 1 456 ? -23.169 -3.317 44.409 1.00 61.03 456 ALA A CA 1
ATOM 3542 C C . ALA A 1 456 ? -24.601 -3.268 44.943 1.00 61.03 456 ALA A C 1
ATOM 3544 O O . ALA A 1 456 ? -25.469 -2.601 44.381 1.00 61.03 456 ALA A O 1
ATOM 3545 N N . THR A 1 457 ? -24.832 -3.951 46.062 1.00 66.94 457 THR A N 1
ATOM 3546 C CA . THR A 1 457 ? -26.033 -3.756 46.872 1.00 66.94 457 THR A CA 1
ATOM 3547 C C . THR A 1 457 ? -25.599 -3.176 48.206 1.00 66.94 457 THR A C 1
ATOM 3549 O O . THR A 1 457 ? -24.819 -3.794 48.929 1.00 66.94 457 THR A O 1
ATOM 3552 N N . SER A 1 458 ? -26.087 -1.982 48.526 1.00 69.94 458 SER A N 1
ATOM 3553 C CA . SER A 1 458 ? -25.912 -1.349 49.835 1.00 69.94 458 SER A CA 1
ATOM 3554 C C . SER A 1 458 ? -27.280 -1.125 50.459 1.00 69.94 458 SER A C 1
ATOM 3556 O O . SER A 1 458 ? -28.232 -0.737 49.779 1.00 69.94 458 SER A O 1
ATOM 3558 N N . SER A 1 459 ? -27.404 -1.407 51.750 1.00 73.06 459 SER A N 1
ATOM 3559 C CA . SER A 1 459 ? -28.692 -1.370 52.433 1.00 73.06 459 SER A CA 1
ATOM 3560 C C . SER A 1 459 ? -28.540 -0.924 53.876 1.00 73.06 459 SER A C 1
ATOM 3562 O O . SER A 1 459 ? -27.608 -1.358 54.547 1.00 73.06 459 SER A O 1
ATOM 3564 N N . GLU A 1 460 ? -29.477 -0.116 54.360 1.00 75.62 460 GLU A N 1
ATOM 3565 C CA . GLU A 1 460 ? -29.504 0.358 55.744 1.00 75.62 460 GLU A CA 1
ATOM 3566 C C . GLU A 1 460 ? -30.948 0.472 56.235 1.00 75.62 460 GLU A C 1
ATOM 3568 O O . GLU A 1 460 ? -31.864 0.683 55.434 1.00 75.62 460 GLU A O 1
ATOM 3573 N N . SER A 1 461 ? -31.163 0.337 57.546 1.00 76.75 461 SER A N 1
ATOM 3574 C CA . SER A 1 461 ? -32.508 0.366 58.125 1.00 76.75 461 SER A CA 1
ATOM 3575 C C . SER A 1 461 ? -32.622 1.264 59.354 1.00 76.75 461 SER A C 1
ATOM 3577 O O . SER A 1 461 ? -31.666 1.507 60.096 1.00 76.75 461 SER A O 1
ATOM 3579 N N . ILE A 1 462 ? -33.832 1.765 59.595 1.00 75.56 462 ILE A N 1
ATOM 3580 C CA . ILE A 1 462 ? -34.173 2.487 60.815 1.00 75.56 462 ILE A CA 1
ATOM 3581 C C . ILE A 1 462 ? -35.466 1.952 61.421 1.00 75.56 462 ILE A C 1
ATOM 3583 O O . ILE A 1 462 ? -36.497 1.820 60.760 1.00 75.56 462 ILE A O 1
ATOM 3587 N N . SER A 1 463 ? -35.408 1.655 62.718 1.00 72.50 463 SER A N 1
ATOM 3588 C CA . SER A 1 463 ? -36.587 1.280 63.489 1.00 72.50 463 SER A CA 1
ATOM 3589 C C . SER A 1 463 ? -37.477 2.498 63.734 1.00 72.50 463 SER A C 1
ATOM 3591 O O . SER A 1 463 ? -37.012 3.545 64.188 1.00 72.50 463 SER A O 1
ATOM 3593 N N . LEU A 1 464 ? -38.775 2.329 63.494 1.00 67.75 464 LEU A N 1
ATOM 3594 C CA . LEU A 1 464 ? -39.831 3.312 63.754 1.00 67.75 464 LEU A CA 1
ATOM 3595 C C . LEU A 1 464 ? -40.460 3.135 65.152 1.00 67.75 464 LEU A C 1
ATOM 3597 O O . LEU A 1 464 ? -41.498 3.730 65.469 1.00 67.75 464 LEU A O 1
ATOM 3601 N N . ALA A 1 465 ? -39.873 2.269 65.987 1.00 61.50 465 ALA A N 1
ATOM 3602 C CA . ALA A 1 465 ? -40.399 1.920 67.298 1.00 61.50 465 ALA A CA 1
ATOM 3603 C C . ALA A 1 465 ? -40.394 3.122 68.257 1.00 61.50 465 ALA A C 1
ATOM 3605 O O . ALA A 1 465 ? -39.388 3.803 68.454 1.00 61.50 465 ALA A O 1
ATOM 3606 N N . GLY A 1 466 ? -41.545 3.380 68.885 1.00 56.34 466 GLY A N 1
ATOM 3607 C CA . GLY A 1 466 ? -41.701 4.426 69.902 1.00 56.34 466 GLY A CA 1
ATOM 3608 C C . GLY A 1 466 ? -41.651 5.868 69.382 1.00 56.34 466 GLY A C 1
ATOM 3609 O O . GLY A 1 466 ? -41.793 6.796 70.178 1.00 56.34 466 GLY A O 1
ATOM 3610 N N . THR A 1 467 ? -41.479 6.079 68.075 1.00 56.50 467 THR A N 1
ATOM 3611 C CA . THR A 1 467 ? -41.237 7.409 67.493 1.00 56.50 467 THR A CA 1
ATOM 3612 C C . THR A 1 467 ? -42.517 8.135 67.064 1.00 56.50 467 THR A C 1
ATOM 3614 O O . THR A 1 467 ? -42.517 9.356 66.933 1.00 56.50 467 THR A O 1
ATOM 3617 N N . VAL A 1 468 ? -43.630 7.412 66.889 1.00 56.19 468 VAL A N 1
ATOM 3618 C CA . VAL A 1 468 ? -44.877 7.942 66.309 1.00 56.19 468 VAL A CA 1
ATOM 3619 C C . VAL A 1 468 ? -46.069 7.567 67.186 1.00 56.19 468 VAL A C 1
ATOM 3621 O O . VAL A 1 468 ? -46.289 6.391 67.489 1.00 56.19 468 VAL A O 1
ATOM 3624 N N . ARG A 1 469 ? -46.853 8.567 67.607 1.00 57.53 469 AR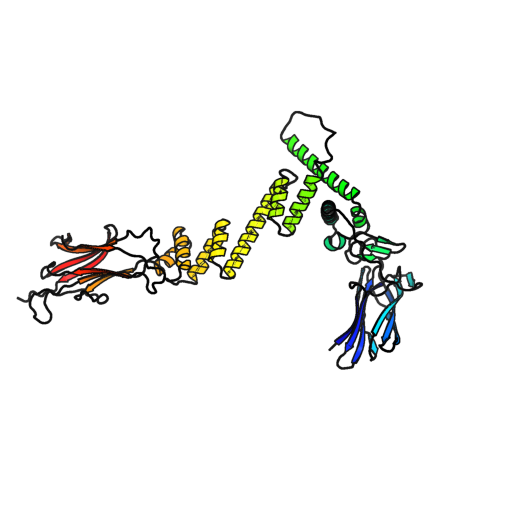G A N 1
ATOM 3625 C CA . ARG A 1 469 ? -48.042 8.356 68.443 1.00 57.53 469 ARG A CA 1
ATOM 3626 C C . ARG A 1 469 ? -49.183 7.734 67.629 1.00 57.53 469 ARG A C 1
ATOM 3628 O O . ARG A 1 469 ? -49.260 7.833 66.407 1.00 57.53 469 ARG A O 1
ATOM 3635 N N . THR A 1 470 ? -50.096 7.087 68.336 1.00 58.25 470 THR A N 1
ATOM 3636 C CA . THR A 1 470 ? -51.365 6.564 67.820 1.00 58.25 470 THR A CA 1
ATOM 3637 C C . THR A 1 470 ? -52.110 7.651 67.030 1.00 58.25 470 THR A C 1
ATOM 3639 O O . THR A 1 470 ? -52.397 8.705 67.595 1.00 58.25 470 THR A O 1
ATOM 3642 N N . GLY A 1 471 ? -52.413 7.423 65.747 1.00 58.47 471 GLY A N 1
ATOM 3643 C CA . GLY A 1 471 ? -53.153 8.379 64.909 1.00 58.47 471 GLY A CA 1
ATOM 3644 C C . GLY A 1 471 ? -52.343 9.554 64.338 1.00 58.47 471 GLY A C 1
ATOM 3645 O O . GLY A 1 471 ? -52.938 10.440 63.730 1.00 58.47 471 GLY A O 1
ATOM 3646 N N . THR A 1 472 ? -51.014 9.584 64.503 1.00 63.78 472 THR A N 1
ATOM 3647 C CA . THR A 1 472 ? -50.142 10.573 63.838 1.00 63.78 472 THR A CA 1
ATOM 3648 C C . THR A 1 472 ? -49.516 10.012 62.560 1.00 63.78 472 THR A C 1
ATOM 3650 O O . THR A 1 472 ? -49.257 8.809 62.470 1.00 63.78 472 THR A O 1
ATOM 3653 N N . GLN A 1 473 ? -49.270 10.888 61.582 1.00 71.81 473 GLN A N 1
ATOM 3654 C CA . GLN A 1 473 ? -48.539 10.569 60.355 1.00 71.81 473 GLN A CA 1
ATOM 3655 C C . GLN A 1 473 ? -47.046 10.856 60.531 1.00 71.81 473 GLN A C 1
ATOM 3657 O O . GLN A 1 473 ? -46.667 11.906 61.061 1.00 71.81 473 GLN A O 1
ATOM 3662 N N . CYS A 1 474 ? -46.207 9.945 60.050 1.00 75.06 474 CYS A N 1
ATOM 3663 C CA . CYS A 1 474 ? -44.781 10.192 59.871 1.00 75.06 474 CYS A CA 1
ATOM 3664 C C . CYS A 1 474 ? -44.419 10.173 58.387 1.00 75.06 474 CYS A C 1
ATOM 3666 O O . CYS A 1 474 ? -45.106 9.560 57.570 1.00 75.06 474 CYS A O 1
ATOM 3668 N N . VAL A 1 475 ? -43.347 10.874 58.042 1.00 81.25 475 VAL A N 1
ATOM 3669 C CA . VAL A 1 475 ? -42.751 10.853 56.710 1.00 81.25 475 VAL A CA 1
ATOM 3670 C C . VAL A 1 475 ? -41.356 10.280 56.847 1.00 81.25 475 VAL A C 1
ATOM 3672 O O . VAL A 1 475 ? -40.555 10.764 57.643 1.00 81.25 475 VAL A O 1
ATOM 3675 N N . VAL A 1 476 ? -41.086 9.240 56.074 1.00 83.25 476 VAL A N 1
ATOM 3676 C CA . VAL A 1 476 ? -39.737 8.728 55.871 1.00 83.25 476 VAL A CA 1
ATOM 3677 C C . VAL A 1 476 ? -39.229 9.307 54.568 1.00 83.25 476 VAL A C 1
ATOM 3679 O O . VAL A 1 476 ? -39.947 9.255 53.570 1.00 83.25 476 VAL A O 1
ATOM 3682 N N . ALA A 1 477 ? -38.026 9.863 54.570 1.00 85.38 477 ALA A N 1
ATOM 3683 C CA . ALA A 1 477 ? -37.410 10.429 53.383 1.00 85.38 477 ALA A CA 1
ATOM 3684 C C . ALA A 1 477 ? -36.003 9.869 53.184 1.00 85.38 477 ALA A C 1
ATOM 3686 O O . ALA A 1 477 ? -35.286 9.615 54.149 1.00 85.38 477 ALA A O 1
ATOM 3687 N N . ILE A 1 478 ? -35.639 9.696 51.918 1.00 85.81 478 ILE A N 1
ATOM 3688 C CA . ILE A 1 478 ? -34.263 9.526 51.476 1.00 85.81 478 ILE A CA 1
ATOM 3689 C C . ILE A 1 478 ? -33.790 10.882 50.979 1.00 85.81 478 ILE A C 1
ATOM 3691 O O . ILE A 1 478 ? -34.423 11.473 50.097 1.00 85.81 478 ILE A O 1
ATOM 3695 N N . GLU A 1 479 ? -32.681 11.350 51.530 1.00 86.06 479 GLU A N 1
ATOM 3696 C CA . GLU A 1 479 ? -32.048 12.600 51.143 1.00 86.06 479 GLU A CA 1
ATOM 3697 C C . GLU A 1 479 ? -30.670 12.349 50.540 1.00 86.06 479 GLU A C 1
ATOM 3699 O O . GLU A 1 479 ? -29.923 11.480 50.992 1.00 86.06 479 GLU A O 1
ATOM 3704 N N . HIS A 1 480 ? -30.330 13.141 49.531 1.00 83.38 480 HIS A N 1
ATOM 3705 C CA . HIS A 1 480 ? -29.005 13.196 48.933 1.00 83.38 480 HIS A CA 1
ATOM 3706 C C . HIS A 1 480 ? -28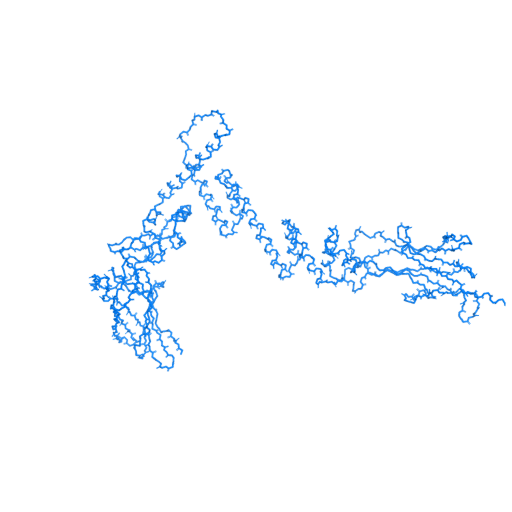.579 14.662 48.868 1.00 83.38 480 HIS A C 1
ATOM 3708 O O . HIS A 1 480 ? -29.326 15.495 48.363 1.00 83.38 480 HIS A O 1
ATOM 3714 N N . GLU A 1 481 ? -27.429 14.993 49.463 1.00 82.25 481 GLU A N 1
ATOM 3715 C CA . GLU A 1 481 ? -26.914 16.374 49.560 1.00 82.25 481 GLU A CA 1
ATOM 3716 C C . GLU A 1 481 ? -27.924 17.404 50.122 1.00 82.25 481 GLU A C 1
ATOM 3718 O O . GLU A 1 481 ? -27.849 18.600 49.849 1.00 82.25 481 GLU A O 1
ATOM 3723 N N . GLY A 1 482 ? -28.862 16.947 50.961 1.00 79.62 482 GLY A N 1
ATOM 3724 C CA . GLY A 1 482 ? -29.897 17.781 51.580 1.00 79.62 482 GLY A CA 1
ATOM 3725 C C . GLY A 1 482 ? -31.178 17.953 50.756 1.00 79.62 482 GLY A C 1
ATOM 3726 O O . GLY A 1 482 ? -32.091 18.642 51.212 1.00 79.62 482 GLY A O 1
ATOM 3727 N N . GLU A 1 483 ? -31.286 17.320 49.586 1.00 82.94 483 GLU A N 1
ATOM 3728 C CA . GLU A 1 483 ? -32.524 17.257 48.805 1.00 82.94 483 GLU A CA 1
ATOM 3729 C C . GLU A 1 483 ? -33.242 15.918 48.996 1.00 82.94 483 GLU A C 1
ATOM 3731 O O . GLU A 1 483 ? -32.625 14.855 48.978 1.00 82.94 483 GLU A O 1
ATOM 3736 N N . VAL A 1 484 ? -34.569 15.961 49.153 1.00 84.56 484 VAL A N 1
ATOM 3737 C CA . VAL A 1 484 ? -35.409 14.759 49.259 1.00 84.56 484 VAL A CA 1
ATOM 3738 C C . VAL A 1 484 ? -35.571 14.130 47.874 1.00 84.56 484 VAL A C 1
ATOM 3740 O O . VAL A 1 484 ? -36.270 14.683 47.025 1.00 84.56 484 VAL A O 1
ATOM 3743 N N . ILE A 1 485 ? -34.981 12.952 47.666 1.00 84.94 485 ILE A N 1
ATOM 3744 C CA . ILE A 1 485 ? -35.054 12.210 46.394 1.00 84.94 485 ILE A CA 1
ATOM 3745 C C . ILE A 1 485 ? -36.175 11.163 46.380 1.00 84.94 485 ILE A C 1
ATOM 3747 O O . ILE A 1 485 ? -36.706 10.825 45.324 1.00 84.94 485 ILE A O 1
ATOM 3751 N N . ALA A 1 486 ? -36.580 10.672 47.553 1.00 85.06 486 ALA A N 1
ATOM 3752 C CA . ALA A 1 486 ? -37.731 9.792 47.720 1.00 85.06 486 ALA A CA 1
ATOM 3753 C C . ALA A 1 486 ? -38.355 10.016 49.097 1.00 85.06 486 ALA A C 1
ATOM 3755 O O . ALA A 1 486 ? -37.651 10.279 50.067 1.00 85.06 486 ALA A O 1
ATOM 3756 N N . SER A 1 487 ? -39.676 9.900 49.216 1.00 87.25 487 SER A N 1
ATOM 3757 C CA . SER A 1 487 ? -40.330 9.938 50.524 1.00 87.25 487 SER A CA 1
ATOM 3758 C C . SER A 1 487 ? -41.610 9.119 50.552 1.00 87.25 487 SER A C 1
ATOM 3760 O O . SER A 1 487 ? -42.238 8.870 49.521 1.00 87.25 487 SER A O 1
ATOM 3762 N N . LYS A 1 488 ? -41.998 8.697 51.754 1.00 83.12 488 LYS A N 1
ATOM 3763 C CA . LYS A 1 488 ? -43.221 7.947 52.004 1.00 83.12 488 LYS A CA 1
ATOM 3764 C C . LYS A 1 488 ? -43.887 8.434 53.279 1.00 83.12 488 LYS A C 1
ATOM 3766 O O . LYS A 1 488 ? -43.260 8.498 54.335 1.00 83.12 488 LYS A O 1
ATOM 3771 N N . THR A 1 489 ? -45.174 8.747 53.188 1.00 82.12 489 THR A N 1
ATOM 3772 C CA . THR A 1 489 ? -46.004 9.038 54.358 1.00 82.12 489 THR A CA 1
ATOM 3773 C C . THR A 1 489 ? -46.602 7.743 54.885 1.00 82.12 489 THR A C 1
ATOM 3775 O O . THR A 1 489 ? -47.240 7.000 54.142 1.00 82.12 489 THR A O 1
ATOM 3778 N N . LEU A 1 490 ? -46.425 7.491 56.174 1.00 75.38 490 LEU A N 1
ATOM 3779 C CA . LEU A 1 490 ? -46.974 6.337 56.867 1.00 75.38 490 LEU A CA 1
ATOM 3780 C C . LEU A 1 490 ? -47.980 6.812 57.904 1.00 75.38 490 LEU A C 1
ATOM 3782 O O . LEU A 1 490 ? -47.753 7.788 58.624 1.00 75.38 490 LEU A O 1
ATOM 3786 N N . THR A 1 491 ? -49.089 6.090 58.006 1.00 72.19 491 THR A N 1
ATOM 3787 C CA . THR A 1 491 ? -50.095 6.332 59.040 1.00 72.19 491 THR A CA 1
ATOM 3788 C C . THR A 1 491 ? -50.025 5.213 60.067 1.00 72.19 491 THR A C 1
ATOM 3790 O O . THR A 1 491 ? -50.149 4.040 59.715 1.00 72.19 491 THR A O 1
ATOM 3793 N N . ASN A 1 492 ? -49.854 5.569 61.343 1.00 69.38 492 ASN A N 1
ATOM 3794 C CA . ASN A 1 492 ? -50.009 4.616 62.437 1.00 69.38 492 ASN A CA 1
ATOM 3795 C C . ASN A 1 492 ? -51.510 4.369 62.662 1.00 69.38 492 ASN A C 1
ATOM 3797 O O . ASN A 1 492 ? -52.188 5.162 63.325 1.00 69.38 492 ASN A O 1
ATOM 3801 N N . THR A 1 493 ? -52.030 3.281 62.091 1.00 62.94 493 THR A N 1
ATOM 3802 C CA . THR A 1 493 ? -53.469 2.969 62.028 1.00 62.94 493 THR A CA 1
ATOM 3803 C C . THR A 1 493 ? -54.024 2.338 63.295 1.00 62.94 493 THR A C 1
ATOM 3805 O O . THR A 1 493 ? -55.110 1.762 63.264 1.00 62.94 493 THR A O 1
ATOM 3808 N N . ASN A 1 494 ? -53.335 2.447 64.433 1.00 58.38 494 ASN A N 1
ATOM 3809 C CA . ASN A 1 494 ? -53.894 2.029 65.711 1.00 58.38 494 ASN A CA 1
ATOM 3810 C C . ASN A 1 494 ? -55.277 2.672 65.924 1.00 58.38 494 ASN A C 1
ATOM 3812 O O . ASN A 1 494 ? -55.391 3.828 66.334 1.00 58.38 494 ASN A O 1
ATOM 3816 N N . ALA A 1 495 ? -56.333 1.905 65.657 1.00 43.31 495 ALA A N 1
ATOM 3817 C CA . ALA A 1 495 ? -57.695 2.349 65.853 1.00 43.31 495 ALA A CA 1
ATOM 3818 C C . ALA A 1 495 ? -57.881 2.633 67.346 1.00 43.31 495 ALA A C 1
ATOM 3820 O O . ALA A 1 495 ? -57.763 1.734 68.188 1.00 43.31 495 ALA A O 1
ATOM 3821 N N . LEU A 1 496 ? -58.164 3.894 67.674 1.00 40.06 496 LEU A N 1
ATOM 3822 C CA . LEU A 1 496 ? -58.779 4.288 68.937 1.00 40.06 496 LEU A CA 1
ATOM 3823 C C . LEU A 1 496 ? -60.221 3.770 68.942 1.00 40.06 496 LEU A C 1
ATOM 3825 O O . LEU A 1 496 ? -61.169 4.541 68.861 1.00 40.06 496 LEU A O 1
ATOM 3829 N N . ASN A 1 497 ? -60.393 2.454 69.020 1.00 34.03 497 ASN A N 1
ATOM 3830 C CA . ASN A 1 497 ? -61.647 1.898 69.496 1.00 34.03 497 ASN A CA 1
ATOM 3831 C C . ASN A 1 497 ? -61.496 1.786 71.014 1.00 34.03 497 A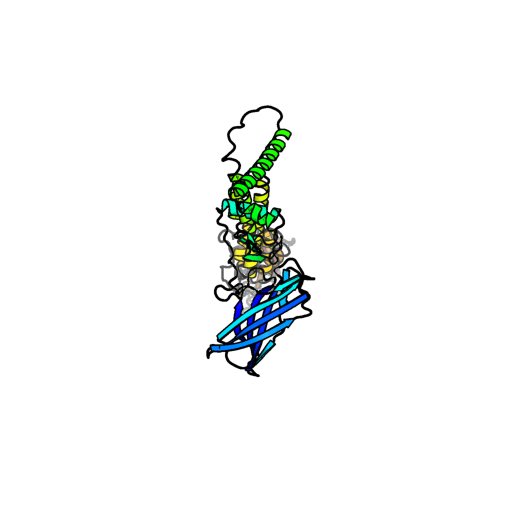SN A C 1
ATOM 3833 O O . ASN A 1 497 ? -60.927 0.815 71.518 1.00 34.03 497 ASN A O 1
ATOM 3837 N N . TYR A 1 498 ? -61.878 2.881 71.679 1.00 31.89 498 TYR A N 1
ATOM 3838 C CA . TYR A 1 498 ? -62.076 2.975 73.126 1.00 31.89 498 TYR A CA 1
ATOM 3839 C C . TYR A 1 498 ? -63.089 1.948 73.627 1.00 31.89 498 TYR A C 1
ATOM 3841 O O . TYR A 1 498 ? -64.077 1.695 72.897 1.00 31.89 498 TYR A O 1
#

Sequence (498 aa):
MYKVVCRKDAAVQGSAPRWEQGCPLQIQILQISRDTESSELFLQARIRNISDRDIAAYRLTAEITHDDNTKDTFVIEVLDADLPAGETQDLSPKSVGKGTVSDTELVALSVQQGDATWRSCAKPSGLPRRTLLELPDELRIIRRYALRKAGVNQVNKVLDGAVRDEDNFWICACGQANVNRKTCCSCSSSKEILRSLESADKLRELGEAQGRQEAKSRRVRFIAAASVVAVTMVGVAVPQVIIPQIKYLQAHSAVDNGDYDRGIALFRELGDYSDAAGQAKIAEWSKREQLIQDALEAIDGGDYEHGVEQLVDLEATGEANEAMYAYASSHLNYDDQLTFTYLHELSGIGYRDAADLYEQLYGWRVSLIVNMDENDWNTDLSEYTSRDPQTGLVGNPSAYAHIRVDNGPFADLSLIDTSLELALYTIREDGSLFELPSARRTLYLHAAESGSLNGATSSESISLAGTVRTGTQCVVAIEHEGEVIASKTLTNTNALNY

Solvent-accessible surface area (backbone atoms only — not comparable to full-atom values): 27552 Å² total; per-residue (Å²): 100,79,44,80,67,43,76,29,32,54,89,41,88,96,35,46,49,48,41,43,93,69,55,47,62,40,59,46,33,40,35,34,32,29,33,70,79,83,49,39,30,29,41,34,37,32,36,29,29,29,21,69,54,43,30,40,23,40,31,34,39,36,40,40,28,26,78,87,70,51,73,52,79,46,81,45,78,39,75,81,52,73,38,47,52,30,41,72,49,74,50,73,74,38,78,74,51,70,82,64,62,69,47,74,46,60,44,70,50,33,40,29,41,79,94,46,66,53,63,64,85,69,81,60,38,73,70,78,72,58,41,72,43,94,61,60,71,68,53,46,53,50,38,50,52,52,37,49,76,70,68,35,83,52,44,85,58,32,68,51,25,30,66,43,82,54,101,60,35,32,33,35,26,66,34,50,62,23,28,81,46,66,46,37,52,82,66,60,42,46,51,66,63,53,58,68,58,66,46,68,65,54,43,49,51,51,47,42,54,51,31,51,51,55,51,49,51,50,51,53,60,48,52,79,76,50,86,84,88,78,95,83,84,95,83,81,74,77,76,78,38,54,56,54,52,46,39,51,53,48,15,52,56,25,43,79,68,70,39,32,69,62,12,30,51,36,16,57,76,43,38,86,46,90,58,24,56,58,50,22,53,53,36,51,51,53,44,51,54,50,54,49,52,54,22,51,52,34,34,76,70,66,41,46,72,63,16,39,51,50,21,52,78,69,67,37,56,68,64,27,51,50,52,39,49,57,49,25,74,72,45,83,44,80,88,37,63,65,30,49,54,36,26,51,56,32,30,77,70,64,45,84,63,26,47,60,54,34,45,73,60,31,39,71,45,78,42,86,38,29,35,74,41,92,86,58,90,79,62,68,51,70,62,50,54,52,43,30,91,88,76,70,44,86,44,88,35,40,34,22,44,32,46,39,35,37,41,33,49,72,60,61,98,86,72,69,88,53,51,39,34,42,38,36,26,36,58,42,100,86,69,49,78,43,76,47,97,86,40,69,46,80,39,70,51,62,50,21,60,93,86,48,94,71,44,18,76,43,73,46,75,46,75,51,53,94,74,66,58,80,69,41,47,34,36,42,32,37,26,47,96,85,43,79,78,46,73,47,72,37,42,34,65,51,75,86,76,124

Mean predicted aligned error: 17.93 Å

Nearest PDB structures (foldseek):
  1xq4-assembly1_A  TM=4.143E-01  e=7.009E-02  Bordetella pertussis
  3vi4-assembly2_C  TM=3.998E-01  e=6.665E-02  Homo sapiens
  1tza-assembly1_A  TM=3.076E-01  e=4.683E-02  Shewanella oneidensis MR-1
  8bbg-assembly1_C  TM=1.605E-01  e=1.652E-01  Homo sapiens
  2vqu-assembly1_A  TM=1.290E-01  e=1.652E-01  Bacteroides thetaiotaomicron

Radius of gyration: 46.04 Å; Cα contacts (8 Å, |Δi|>4): 954; chains: 1; bounding box: 96×88×125 Å

Secondary structure (DSSP, 8-state):
-EEEEEEEETTSTT-PPPB-TT-SEEEEEEEEEEETTT-EEEEEEEEEE-SSS-B-EEEEEEEEE-TTS-EEEEEEEES---B-TT-EEEPPPEEEEES--SEEEEEEEEEEETTEEEE--S--BPPPPPEE----HHHHHHHHHHHHHTT-TTHHHHTTEE-EE-SSEEE-TTS-EEES-SB-TTT--BHHHHHHT--HHHHHHHHHHHHHHHHHHHHHHHHTT--------SS--SSTTHHHHHHHHHHHHHHTTT-HHHHHHHHHHHTTSTTHHHHHHHHHHHHHHHHHHHHHHHHHTT-HHHHHHHHHHTT-HHHHHHHHHHHHHH---TT-HHHHHHHHHHHHTT-TTHHHHHHHHH--EEEEEEES-TT-SS---SEE-SB-TTT-SB-----EEEEEEE--PBPPTT----EEEEEEEEEPTTS-EEEEEEEEEEEE--PBPTT-TT--EEEEEEE-TTTS-TT-EEEEEEEETTEEEEEEEEEE------

Organism: NCBI:txid2838709

Foldseek 3Di:
DKDWQAKAACVDPPRHAFADPQPQKGWGMWTWIADPPVQWIWIKTKMWRQEQFWWQWWKKKKWFAAPVRDIDIDIDIDRGPRHGHLHMDIDDTDTPGHHHTDDMHMYTQWTDGPPDIDGDDDDTDRQDFWAFQDDDPLLLLLLLVLCVVVVQPPSVLQSGTAWADDPAWIQGSNRAIHGHDQAGSPRRDGNVSSNCSRDPVSSQVSQQVVLVVQVVVVVVVVCVVDDDDDDDDPDDRDPPRSVLSSLQSVLVVCLVVVVLVSNLVSLVVNPPRPCSVVVSVVSVVVNLVVQLVVLVVCLVVVNLVRSLVSCVVSVVVVSSLVSLCVVLVVVLDLLDPSNLVSLVVCVVVVNDCSVVSNCVRANKDKDKAKDQDPPDPDHHDQEDACADPVPRDNDDSWIKIKIKIWGHGADPVPDFPWKKKWWKWWQDPVRDTDTDPVGIDIWGDDWADNPDNGIDITMDMDTPTPVADQQTKMKIFIDTPRDTPDIGIYTHPPDPPD

pLDDT: mean 82.55, std 16.06, range [30.92, 97.88]